Protein AF-0000000071234386 (afdb_homodimer)

Organism: Dermatophagoides farinae (NCBI:txid6954)

Structure (mmCIF, N/CA/C/O backbone):
data_AF-0000000071234386-model_v1
#
loop_
_entity.id
_entity.type
_entity.pdbx_description
1 polymer 'Ribonuclease t2-like protein'
#
loop_
_atom_site.group_PDB
_atom_site.id
_atom_site.type_symbol
_atom_site.label_atom_id
_atom_site.label_alt_id
_atom_site.label_comp_id
_atom_site.label_asym_id
_atom_site.label_entity_id
_atom_site.label_seq_id
_atom_site.pdbx_PDB_ins_code
_atom_site.Cartn_x
_atom_site.Cartn_y
_atom_site.Cartn_z
_atom_site.occupancy
_atom_site.B_iso_or_equiv
_atom_site.auth_seq_id
_atom_site.auth_comp_id
_atom_site.auth_asym_id
_atom_site.auth_atom_id
_atom_site.pdbx_PDB_model_num
ATOM 1 N N . MET A 1 1 ? -71.75 29 -24.766 1 32.78 1 MET A N 1
ATOM 2 C CA . MET A 1 1 ? -71 30.219 -24.578 1 32.78 1 MET A CA 1
ATOM 3 C C . MET A 1 1 ? -69.875 30.312 -25.594 1 32.78 1 MET A C 1
ATOM 5 O O . MET A 1 1 ? -69.188 29.312 -25.875 1 32.78 1 MET A O 1
ATOM 9 N N . PRO A 1 2 ? -69.938 31.359 -26.609 1 41.09 2 PRO A N 1
ATOM 10 C CA . PRO A 1 2 ? -69.062 31.422 -27.766 1 41.09 2 PRO A CA 1
ATOM 11 C C . PRO A 1 2 ? -67.562 31.516 -27.344 1 41.09 2 PRO A C 1
ATOM 13 O O . PRO A 1 2 ? -67.25 32.094 -26.312 1 41.09 2 PRO A O 1
ATOM 16 N N . SER A 1 3 ? -66.688 30.531 -27.484 1 42.25 3 SER A N 1
ATOM 17 C CA . SER A 1 3 ? -65.25 30.281 -27.203 1 42.25 3 SER A CA 1
ATOM 18 C C . SER A 1 3 ? -64.375 31.328 -27.859 1 42.25 3 SER A C 1
ATOM 20 O O . SER A 1 3 ? -64.188 31.328 -29.078 1 42.25 3 SER A O 1
ATOM 22 N N . TYR A 1 4 ? -64.375 32.656 -27.375 1 41.84 4 TYR A N 1
ATOM 23 C CA . TYR A 1 4 ? -63.469 33.719 -27.891 1 41.84 4 TYR A CA 1
ATOM 24 C C . TYR A 1 4 ? -62 33.312 -27.797 1 41.84 4 TYR A C 1
ATOM 26 O O . TYR A 1 4 ? -61.562 32.844 -26.75 1 41.84 4 TYR A O 1
ATOM 34 N N . SER A 1 5 ? -61.406 32.875 -28.891 1 43.53 5 SER A N 1
ATOM 35 C CA . SER A 1 5 ? -60 32.5 -28.984 1 43.53 5 SER A CA 1
ATOM 36 C C . SER A 1 5 ? -59.094 33.656 -28.609 1 43.53 5 SER A C 1
ATOM 38 O O . SER A 1 5 ? -59.469 34.812 -28.688 1 43.53 5 SER A O 1
ATOM 40 N N . LEU A 1 6 ? -58.031 33.406 -27.812 1 48.41 6 LEU A N 1
ATOM 41 C CA . LEU A 1 6 ? -57.031 34.312 -27.25 1 48.41 6 LEU A CA 1
ATOM 42 C C . LEU A 1 6 ? -56.531 35.281 -28.297 1 48.41 6 LEU A C 1
ATOM 44 O O . LEU A 1 6 ? -56.125 36.406 -27.969 1 48.41 6 LEU A O 1
ATOM 48 N N . ASN A 1 7 ? -56.469 34.875 -29.594 1 47.22 7 ASN A N 1
ATOM 49 C CA . ASN A 1 7 ? -56.094 35.75 -30.703 1 47.22 7 ASN A CA 1
ATOM 50 C C . ASN A 1 7 ? -57.031 36.969 -30.828 1 47.22 7 ASN A C 1
ATOM 52 O O . ASN A 1 7 ? -56.625 38 -31.312 1 47.22 7 ASN A O 1
ATOM 56 N N . ASP A 1 8 ? -58.25 36.656 -30.562 1 48.84 8 ASP A N 1
ATOM 57 C CA . ASP A 1 8 ? -59.25 37.688 -30.719 1 48.84 8 ASP A CA 1
ATOM 58 C C . ASP A 1 8 ? -59.094 38.812 -29.688 1 48.84 8 ASP A C 1
ATOM 60 O O . ASP A 1 8 ? -59.688 39.875 -29.828 1 48.84 8 ASP A O 1
ATOM 64 N N . ILE A 1 9 ? -58.781 38.344 -28.469 1 46.97 9 ILE A N 1
ATOM 65 C CA . ILE A 1 9 ? -58.688 39.281 -27.359 1 46.97 9 ILE A CA 1
ATOM 66 C C . ILE A 1 9 ? -57.562 40.281 -27.609 1 46.97 9 ILE A C 1
ATOM 68 O O . ILE A 1 9 ? -57.688 41.469 -27.375 1 46.97 9 ILE A O 1
ATOM 72 N N . CYS A 1 10 ? -56.312 39.781 -27.781 1 46.38 10 CYS A N 1
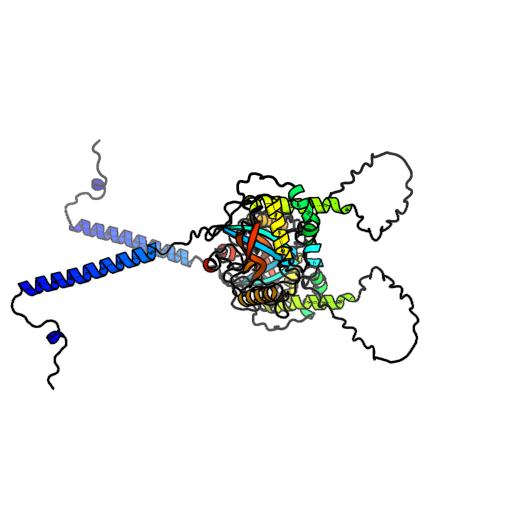ATOM 73 C CA . CYS A 1 10 ? -55.125 40.625 -27.672 1 46.38 10 CYS A CA 1
ATOM 74 C C . CYS A 1 10 ? -54.938 41.469 -28.938 1 46.38 10 CYS A C 1
ATOM 76 O O . CYS A 1 10 ? -54.219 42.438 -28.938 1 46.38 10 CYS A O 1
ATOM 78 N N . CYS A 1 11 ? -55.125 40.75 -30.188 1 42.97 11 CYS A N 1
ATOM 79 C CA . CYS A 1 11 ? -54.906 41.5 -31.422 1 42.97 11 CYS A CA 1
ATOM 80 C C . CYS A 1 11 ? -56.188 41.812 -32.156 1 42.97 11 CYS A C 1
ATOM 82 O O . CYS A 1 11 ? -56.656 41.031 -32.969 1 42.97 11 CYS A O 1
ATOM 84 N N . PRO A 1 12 ? -57.094 42.688 -31.594 1 46.34 12 PRO A N 1
ATOM 85 C CA . PRO A 1 12 ? -58.281 42.969 -32.406 1 46.34 12 PRO A CA 1
ATOM 86 C C . PRO A 1 12 ? -57.938 43.469 -33.812 1 46.34 12 PRO A C 1
ATOM 88 O O . PRO A 1 12 ? -56.844 43.969 -34.031 1 46.34 12 PRO A O 1
ATOM 91 N N . PRO A 1 13 ? -58.562 42.906 -34.938 1 44.12 13 PRO A N 1
ATOM 92 C CA . PRO A 1 13 ? -58.312 43.281 -36.312 1 44.12 13 PRO A CA 1
ATOM 93 C C . PRO A 1 13 ? -58.312 44.812 -36.5 1 44.12 13 PRO A C 1
ATOM 95 O O . PRO A 1 13 ? -59.375 45.438 -36.5 1 44.12 13 PRO A O 1
ATOM 98 N N . SER A 1 14 ? -57.719 45.594 -35.594 1 41.66 14 SER A N 1
ATOM 99 C CA . SER A 1 14 ? -57.875 47 -35.969 1 41.66 14 SER A CA 1
ATOM 100 C C . SER A 1 14 ? -57.312 47.25 -37.375 1 41.66 14 SER A C 1
ATOM 102 O O . SER A 1 14 ? -56.406 46.531 -37.812 1 41.66 14 SER A O 1
ATOM 104 N N . TYR A 1 15 ? -58.125 48 -38.25 1 44.59 15 TYR A N 1
ATOM 105 C CA . TYR A 1 15 ? -57.969 48.406 -39.625 1 44.59 15 TYR A CA 1
ATOM 106 C C . TYR A 1 15 ? -56.531 48.906 -39.906 1 44.59 15 TYR A C 1
ATOM 108 O O . TYR A 1 15 ? -56 48.719 -41 1 44.59 15 TYR A O 1
ATOM 116 N N . ASN A 1 16 ? -56.125 50.031 -39.25 1 43.69 16 ASN A N 1
ATOM 117 C CA . ASN A 1 16 ? -55.062 50.781 -39.875 1 43.69 16 ASN A CA 1
ATOM 118 C C . ASN A 1 16 ? -53.688 50.188 -39.562 1 43.69 16 ASN A C 1
ATOM 120 O O . ASN A 1 16 ? -53.406 49.844 -38.406 1 43.69 16 ASN A O 1
ATOM 124 N N . GLY A 1 17 ? -53.094 49.469 -40.531 1 46.84 17 GLY A N 1
ATOM 125 C CA . GLY A 1 17 ? -51.812 48.781 -40.656 1 46.84 17 GLY A CA 1
ATOM 126 C C . GLY A 1 17 ? -50.688 49.469 -39.938 1 46.84 17 GLY A C 1
ATOM 127 O O . GLY A 1 17 ? -49.75 48.844 -39.469 1 46.84 17 GLY A O 1
ATOM 128 N N . GLU A 1 18 ? -50.688 50.812 -40.031 1 53.31 18 GLU A N 1
ATOM 129 C CA . GLU A 1 18 ? -49.531 51.594 -39.531 1 53.31 18 GLU A CA 1
ATOM 130 C C . GLU A 1 18 ? -49.438 51.5 -38.031 1 53.31 18 GLU A C 1
ATOM 132 O O . GLU A 1 18 ? -48.344 51.469 -37.469 1 53.31 18 GLU A O 1
ATOM 137 N N . SER A 1 19 ? -50.688 51.406 -37.375 1 55.44 19 SER A N 1
ATOM 138 C CA . SER A 1 19 ? -50.719 51.5 -35.938 1 55.44 19 SER A CA 1
ATOM 139 C C . SER A 1 19 ? -50.219 50.188 -35.312 1 55.44 19 SER A C 1
ATOM 141 O O . SER A 1 19 ? -49.719 50.188 -34.188 1 55.44 19 SER A O 1
ATOM 143 N N . ARG A 1 20 ? -50.281 49.094 -36.125 1 54.72 20 ARG A N 1
ATOM 144 C CA . ARG A 1 20 ? -49.875 47.812 -35.594 1 54.72 20 ARG A CA 1
ATOM 145 C C . ARG A 1 20 ? -48.344 47.719 -35.5 1 54.72 20 ARG A C 1
ATOM 147 O O . ARG A 1 20 ? -47.812 47.219 -34.531 1 54.72 20 ARG A O 1
ATOM 154 N N . ARG A 1 21 ? -47.844 48.281 -36.562 1 59.38 21 ARG A N 1
ATOM 155 C CA . ARG A 1 21 ? -46.375 48.219 -36.594 1 59.38 21 ARG A CA 1
ATOM 156 C C . ARG A 1 21 ? -45.75 49.062 -35.5 1 59.38 21 ARG A C 1
ATOM 158 O O . ARG A 1 21 ? -44.781 48.688 -34.875 1 59.38 21 ARG A O 1
ATOM 165 N N . ALA A 1 22 ? -46.531 50.25 -35.312 1 63.12 22 ALA A N 1
ATOM 166 C CA . ALA A 1 22 ? -46.031 51.156 -34.312 1 63.12 22 ALA A CA 1
ATOM 167 C C . ALA A 1 22 ? -46.219 50.562 -32.906 1 63.12 22 ALA A C 1
ATOM 169 O O . ALA A 1 22 ? -45.312 50.688 -32.062 1 63.12 22 ALA A O 1
ATOM 170 N N . ARG A 1 23 ? -47.312 49.812 -32.75 1 64.19 23 ARG A N 1
ATOM 171 C CA . ARG A 1 23 ? -47.562 49.188 -31.469 1 64.19 23 ARG A CA 1
ATOM 172 C C . ARG A 1 23 ? -46.625 48.031 -31.219 1 64.19 23 ARG A C 1
ATOM 174 O O . ARG A 1 23 ? -46.125 47.844 -30.094 1 64.19 23 ARG A O 1
ATOM 181 N N . TRP A 1 24 ? -46.438 47.312 -32.312 1 69.31 24 TRP A N 1
ATOM 182 C CA . TRP A 1 24 ? -45.5 46.188 -32.219 1 69.31 24 TRP A CA 1
ATOM 183 C C . TRP A 1 24 ? -44.062 46.688 -31.969 1 69.31 24 TRP A C 1
ATOM 185 O O . TRP A 1 24 ? -43.312 46.094 -31.219 1 69.31 24 TRP A O 1
ATOM 195 N N . PHE A 1 25 ? -43.844 47.875 -32.562 1 70.88 25 PHE A N 1
ATOM 196 C CA . PHE A 1 25 ? -42.562 48.5 -32.375 1 70.88 25 PHE A CA 1
ATOM 197 C C . PHE A 1 25 ? -42.406 49 -30.953 1 70.88 25 PHE A C 1
ATOM 199 O O . PHE A 1 25 ? -41.344 48.812 -30.328 1 70.88 25 PHE A O 1
ATOM 206 N N . PHE A 1 26 ? -43.469 49.594 -30.406 1 73.5 26 PHE A N 1
ATOM 207 C CA . PHE A 1 26 ? -43.406 50.125 -29.047 1 73.5 26 PHE A CA 1
ATOM 208 C C . PHE A 1 26 ? -43.438 49 -28.031 1 73.5 26 PHE A C 1
ATOM 210 O O . PHE A 1 26 ? -42.75 49.031 -27.016 1 73.5 26 PHE A O 1
ATOM 217 N N . LEU A 1 27 ? -44.188 47.875 -28.359 1 71.81 27 LEU A N 1
ATOM 218 C CA . LEU A 1 27 ? -44.156 46.688 -27.5 1 71.81 27 LEU A CA 1
ATOM 219 C C . LEU A 1 27 ? -42.812 46 -27.531 1 71.81 27 LEU A C 1
ATOM 221 O O . LEU A 1 27 ? -42.312 45.562 -26.5 1 71.81 27 LEU A O 1
ATOM 225 N N . GLY A 1 28 ? -42.219 46 -28.719 1 73.06 28 GLY A N 1
ATOM 226 C CA . GLY A 1 28 ? -40.844 45.5 -28.844 1 73.06 28 GLY A CA 1
ATOM 227 C C . GLY A 1 28 ? -39.812 46.312 -28.109 1 73.06 28 GLY 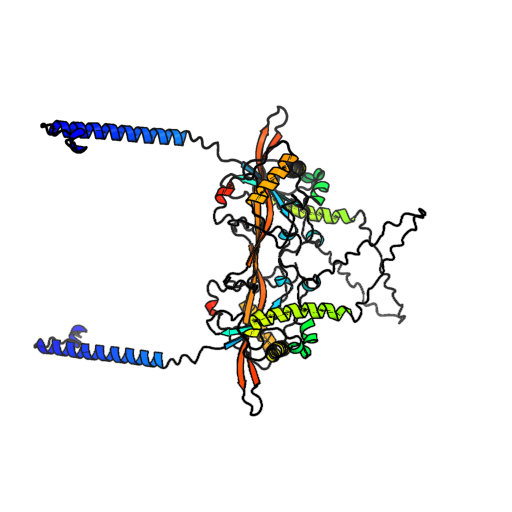A C 1
ATOM 228 O O . GLY A 1 28 ? -38.938 45.781 -27.453 1 73.06 28 GLY A O 1
ATOM 229 N N . LEU A 1 29 ? -40 47.625 -28.125 1 77.38 29 LEU A N 1
ATOM 230 C CA . LEU A 1 29 ? -39.094 48.562 -27.438 1 77.38 29 LEU A CA 1
ATOM 231 C C . LEU A 1 29 ? -39.25 48.438 -25.922 1 77.38 29 LEU A C 1
ATOM 233 O O . LEU A 1 29 ? -38.25 48.438 -25.188 1 77.38 29 LEU A O 1
ATOM 237 N N . PHE A 1 30 ? -40.469 48.281 -25.469 1 74 30 PHE A N 1
ATOM 238 C CA . PHE A 1 30 ? -40.75 48.094 -24.047 1 74 30 PHE A CA 1
ATOM 239 C C . PHE A 1 30 ? -40.188 46.75 -23.562 1 74 30 PHE A C 1
ATOM 241 O O . PHE A 1 30 ? -39.594 46.656 -22.484 1 74 30 PHE A O 1
ATOM 248 N N . VAL A 1 31 ? -40.312 45.719 -24.375 1 75.69 31 VAL A N 1
ATOM 249 C CA . VAL A 1 31 ? -39.781 44.406 -24.047 1 75.69 31 VAL A CA 1
ATOM 250 C C . VAL A 1 31 ? -38.25 44.469 -24.094 1 75.69 31 VAL A C 1
ATOM 252 O O . VAL A 1 31 ? -37.594 43.906 -23.219 1 75.69 31 VAL A O 1
ATOM 255 N N . PHE A 1 32 ? -37.719 45.25 -24.984 1 77.06 32 PHE A N 1
ATOM 256 C CA . PHE A 1 32 ? -36.25 45.406 -25.109 1 77.06 32 PHE A CA 1
ATOM 257 C C . PHE A 1 32 ? -35.719 46.219 -23.953 1 77.06 32 PHE A C 1
ATOM 259 O O . PHE A 1 32 ? -34.688 45.844 -23.375 1 77.06 32 PHE A O 1
ATOM 266 N N . ILE A 1 33 ? -36.312 47.25 -23.516 1 75.94 33 ILE A N 1
ATOM 267 C CA . ILE A 1 33 ? -35.906 48.094 -22.391 1 75.94 33 ILE A CA 1
ATOM 268 C C . ILE A 1 33 ? -36.062 47.281 -21.094 1 75.94 33 ILE A C 1
ATOM 270 O O . ILE A 1 33 ? -35.188 47.344 -20.219 1 75.94 33 ILE A O 1
ATOM 274 N N . GLY A 1 34 ? -37.094 46.5 -21 1 74.38 34 GLY A N 1
ATOM 275 C CA . GLY A 1 34 ? -37.25 45.594 -19.875 1 74.38 34 GLY A CA 1
ATOM 276 C C . GLY A 1 34 ? -36.156 44.562 -19.781 1 74.38 34 GLY A C 1
ATOM 277 O O . GLY A 1 34 ? -35.594 44.312 -18.688 1 74.38 34 GLY A O 1
ATOM 278 N N . PHE A 1 35 ? -35.719 44 -20.891 1 77.81 35 PHE A N 1
ATOM 279 C CA . PHE A 1 35 ? -34.625 43.062 -20.922 1 77.81 35 PHE A CA 1
ATOM 280 C C . PHE A 1 35 ? -33.312 43.75 -20.609 1 77.81 35 PHE A C 1
ATOM 282 O O . PHE A 1 35 ? -32.469 43.188 -19.906 1 77.81 35 PHE A O 1
ATOM 289 N N . MET A 1 36 ? -33.094 44.938 -21.031 1 75.75 36 MET A N 1
ATOM 290 C CA . MET A 1 36 ? -31.875 45.688 -20.75 1 75.75 36 MET A CA 1
ATOM 291 C C . MET A 1 36 ? -31.797 46.062 -19.266 1 75.75 36 MET A C 1
ATOM 293 O O . MET A 1 36 ? -30.734 45.969 -18.656 1 75.75 36 MET A O 1
ATOM 297 N N . ILE A 1 37 ? -32.844 46.406 -18.703 1 74.31 37 ILE A N 1
ATOM 298 C CA . ILE A 1 37 ? -32.906 46.688 -17.266 1 74.31 37 ILE A CA 1
ATOM 299 C C . ILE A 1 37 ? -32.625 45.438 -16.469 1 74.31 37 ILE A C 1
ATOM 301 O O . ILE A 1 37 ? -31.875 45.438 -15.5 1 74.31 37 ILE A O 1
ATOM 305 N N . ILE A 1 38 ? -33.156 44.312 -16.875 1 74.25 38 ILE A N 1
ATOM 306 C CA . ILE A 1 38 ? -32.906 43.062 -16.219 1 74.25 38 ILE A CA 1
ATOM 307 C C . ILE A 1 38 ? -31.422 42.688 -16.375 1 74.25 38 ILE A C 1
ATOM 309 O O . ILE A 1 38 ? -30.781 42.25 -15.414 1 74.25 38 ILE A O 1
ATOM 313 N N . PHE A 1 39 ? -30.812 42.906 -17.438 1 74.25 39 PHE A N 1
ATOM 314 C CA . PHE A 1 39 ? -29.391 42.656 -17.656 1 74.25 39 PHE A CA 1
ATOM 315 C C . PHE A 1 39 ? -28.531 43.594 -16.828 1 74.25 39 PHE A C 1
ATOM 317 O O . PHE A 1 39 ? -27.516 43.188 -16.266 1 74.25 39 PHE A O 1
ATOM 324 N N . ILE A 1 40 ? -28.875 44.812 -16.734 1 72.25 40 ILE A N 1
ATOM 325 C CA . ILE A 1 40 ? -28.172 45.781 -15.906 1 72.25 40 ILE A CA 1
ATOM 326 C C . ILE A 1 40 ? -28.344 45.406 -14.43 1 72.25 40 ILE A C 1
ATOM 328 O O . ILE A 1 40 ? -27.391 45.469 -13.656 1 72.25 40 ILE A O 1
ATOM 332 N N . LEU A 1 41 ? -29.484 45.031 -14.016 1 67.94 41 LEU A N 1
ATOM 333 C CA . LEU A 1 41 ? -29.703 44.625 -12.633 1 67.94 41 LEU A CA 1
ATOM 334 C C . LEU A 1 41 ? -28.969 43.344 -12.32 1 67.94 41 LEU A C 1
ATOM 336 O O . LEU A 1 41 ? -28.406 43.188 -11.227 1 67.94 41 LEU A O 1
ATOM 340 N N . ILE A 1 42 ? -28.906 42.406 -13.234 1 67.75 42 ILE A N 1
ATOM 341 C CA . ILE A 1 42 ? -28.078 41.219 -13.055 1 67.75 42 ILE A CA 1
ATOM 342 C C . ILE A 1 42 ? -26.609 41.594 -12.992 1 67.75 42 ILE A C 1
ATOM 344 O O . ILE A 1 42 ? -25.844 41.062 -12.172 1 67.75 42 ILE A O 1
ATOM 348 N N . GLY A 1 43 ? -26.203 42.469 -13.852 1 59.12 43 GLY A N 1
ATOM 349 C CA . GLY A 1 43 ? -24.844 42.969 -13.805 1 59.12 43 GLY A CA 1
ATOM 350 C C . GLY A 1 43 ? -24.547 43.719 -12.508 1 59.12 43 GLY A C 1
ATOM 351 O O . GLY A 1 43 ? -23.469 43.531 -11.93 1 59.12 43 GLY A O 1
ATOM 352 N N . LEU A 1 44 ? -25.391 44.531 -12.117 1 58.81 44 LEU A N 1
ATOM 353 C CA . LEU A 1 44 ? -25.219 45.219 -10.844 1 58.81 44 LEU A CA 1
ATOM 354 C C . LEU A 1 44 ? -25.281 44.25 -9.68 1 58.81 44 LEU A C 1
ATOM 356 O O . LEU A 1 44 ? -24.531 44.375 -8.711 1 58.81 44 LEU A O 1
ATOM 360 N N . ALA A 1 45 ? -26.219 43.344 -9.742 1 54.25 45 ALA A N 1
ATOM 361 C CA . ALA A 1 45 ? -26.234 42.281 -8.727 1 54.25 45 ALA A CA 1
ATOM 362 C C . ALA A 1 45 ? -24.984 41.438 -8.812 1 54.25 45 ALA A C 1
ATOM 364 O O . ALA A 1 45 ? -24.453 41 -7.785 1 54.25 45 ALA A O 1
ATOM 365 N N . ALA A 1 46 ? -24.531 41.094 -10.031 1 51.75 46 ALA A N 1
ATOM 366 C CA . ALA A 1 46 ? -23.25 40.375 -10.18 1 51.75 46 ALA A CA 1
ATOM 367 C C . ALA A 1 46 ? -22.094 41.25 -9.719 1 51.75 46 ALA A C 1
ATOM 369 O O . ALA A 1 46 ? -21.109 40.75 -9.188 1 51.75 46 ALA A O 1
ATOM 370 N N . GLY A 1 47 ? -22.078 42.531 -10.062 1 46.09 47 GLY A N 1
ATOM 371 C CA . GLY A 1 47 ? -21.078 43.438 -9.531 1 46.09 47 GLY A CA 1
ATOM 372 C C . GLY A 1 47 ? -21.109 43.562 -8.016 1 46.09 47 GLY A C 1
ATOM 373 O O . GLY A 1 47 ? -20.094 43.812 -7.387 1 46.09 47 GLY A O 1
ATOM 374 N N . LEU A 1 48 ? -22.312 43.75 -7.492 1 43.91 48 LEU A N 1
ATOM 375 C CA . LEU A 1 48 ? -22.406 43.719 -6.035 1 43.91 48 LEU A CA 1
ATOM 376 C C . LEU A 1 48 ? -22.062 42.344 -5.492 1 43.91 48 LEU A C 1
ATOM 378 O O . LEU A 1 48 ? -22.094 42.125 -4.277 1 43.91 48 LEU A O 1
ATOM 382 N N . TRP A 1 49 ? -22.172 41.344 -6.332 1 39.09 49 TRP A N 1
ATOM 383 C CA . TRP A 1 49 ? -21.469 40.188 -5.773 1 39.09 49 TRP A CA 1
ATOM 384 C C . TRP A 1 49 ? -20.031 40.562 -5.402 1 39.09 49 TRP A C 1
ATOM 386 O O . TRP A 1 49 ? -19.172 40.688 -6.273 1 39.09 49 TRP A O 1
ATOM 396 N N . LYS A 1 50 ? -19.875 41.562 -4.535 1 36.94 50 LYS A N 1
ATOM 397 C CA . LYS A 1 50 ? -18.594 41.656 -3.83 1 36.94 50 LYS A CA 1
ATOM 398 C C . LYS A 1 50 ? -17.953 40.281 -3.693 1 36.94 50 LYS A C 1
ATOM 400 O O . LYS A 1 50 ? -18.516 39.375 -3.053 1 36.94 50 LYS A O 1
ATOM 405 N N . HIS A 1 51 ? -17.297 39.812 -4.824 1 36.66 51 HIS A N 1
ATOM 406 C CA . HIS A 1 51 ? -16.344 38.812 -4.383 1 36.66 51 HIS A CA 1
ATOM 407 C C . HIS A 1 51 ? -15.672 39.219 -3.072 1 36.66 51 HIS A C 1
ATOM 409 O O . HIS A 1 51 ? -15.211 40.344 -2.934 1 36.66 51 HIS A O 1
ATOM 415 N N . ALA A 1 52 ? -16.141 39 -1.956 1 37.34 52 ALA A N 1
ATOM 416 C CA . ALA A 1 52 ? -15.312 39.156 -0.765 1 37.34 52 ALA A CA 1
ATOM 417 C C . ALA A 1 52 ? -13.828 39.156 -1.132 1 37.34 52 ALA A C 1
ATOM 419 O O . ALA A 1 52 ? -13.422 38.469 -2.084 1 37.34 52 ALA A O 1
ATOM 420 N N . PRO A 1 53 ? -13.047 40.188 -0.971 1 40.81 53 PRO A N 1
ATOM 421 C CA . PRO A 1 53 ? -11.609 40.156 -1.223 1 40.81 53 PRO A CA 1
ATOM 422 C C . PRO A 1 53 ? -11.039 38.75 -1.159 1 40.81 53 PRO A C 1
ATOM 424 O O . PRO A 1 53 ? -11.086 38.094 -0.104 1 40.81 53 PRO A O 1
ATOM 427 N N . GLU A 1 54 ? -11.281 37.844 -2.102 1 43.75 54 GLU A N 1
ATOM 428 C CA . GLU A 1 54 ? -11.109 36.438 -2.469 1 43.75 54 GLU A CA 1
ATOM 429 C C . GLU A 1 54 ? -9.703 35.938 -2.125 1 43.75 54 GLU A C 1
ATOM 431 O O . GLU A 1 54 ? -9.383 34.781 -2.344 1 43.75 54 GLU A O 1
ATOM 436 N N . GLN A 1 55 ? -8.586 36.781 -2.184 1 52.03 55 GLN A N 1
ATOM 437 C CA . GLN A 1 55 ? -7.375 35.969 -2.033 1 52.03 55 GLN A CA 1
ATOM 438 C C . GLN A 1 55 ? -7.328 35.281 -0.667 1 52.03 55 GLN A C 1
ATOM 440 O O . GLN A 1 55 ? -6.766 35.844 0.284 1 52.03 55 GLN A O 1
ATOM 445 N N . ASP A 1 56 ? -8.297 34.625 -0.166 1 74.81 56 ASP A N 1
ATOM 446 C CA . ASP A 1 56 ? -8.461 34.188 1.217 1 74.81 56 ASP A CA 1
ATOM 447 C C . ASP A 1 56 ? -7.371 33.188 1.605 1 74.81 56 ASP A C 1
ATOM 449 O O . ASP A 1 56 ? -7.352 32.062 1.104 1 74.81 56 ASP A O 1
ATOM 453 N N . HIS A 1 57 ? -6.266 33.781 2.133 1 85.75 57 HIS A N 1
ATOM 454 C CA . HIS A 1 57 ? -5.207 33 2.758 1 85.75 57 HIS A CA 1
ATOM 455 C C . HIS A 1 57 ? -5.727 32.25 3.979 1 85.75 57 HIS A C 1
ATOM 457 O O . HIS A 1 57 ? -6.508 32.781 4.762 1 85.75 57 HIS A O 1
ATOM 463 N N . TYR A 1 58 ? -5.523 31 4.004 1 91.25 58 TYR A N 1
ATOM 464 C CA . TYR A 1 58 ? -5.879 30.203 5.172 1 91.25 58 TYR A CA 1
ATOM 465 C C . TYR A 1 58 ? -4.832 29.125 5.441 1 91.25 58 TYR A C 1
ATOM 467 O O . TYR A 1 58 ? -3.873 28.984 4.68 1 91.25 58 TYR A O 1
ATOM 475 N N . LEU A 1 59 ? -4.91 28.562 6.586 1 93.81 59 LEU A N 1
ATOM 476 C CA . LEU A 1 59 ? -3.963 27.531 7.023 1 93.81 59 LEU A CA 1
ATOM 477 C C . LEU A 1 59 ? -4.641 26.172 7.117 1 93.81 59 LEU A C 1
ATOM 479 O O . LEU A 1 59 ? -5.812 26.078 7.484 1 93.81 59 LEU A O 1
ATOM 483 N N . ILE A 1 60 ? -3.918 25.172 6.797 1 93 60 ILE A N 1
ATOM 484 C CA . ILE A 1 60 ? -4.387 23.797 6.969 1 93 60 ILE A CA 1
ATOM 485 C C . ILE A 1 60 ? -3.465 23.062 7.938 1 93 60 ILE A C 1
ATOM 487 O O . ILE A 1 60 ? -2.283 22.859 7.648 1 93 60 ILE A O 1
ATOM 491 N N . LEU A 1 61 ? -4.004 22.75 9.031 1 96.19 61 LEU A N 1
ATOM 492 C CA . LEU A 1 61 ? -3.299 21.828 9.93 1 96.19 61 LEU A CA 1
ATOM 493 C C . LEU A 1 61 ? -3.588 20.375 9.562 1 96.19 61 LEU A C 1
ATOM 495 O O . LEU A 1 61 ? -4.746 19.953 9.547 1 96.19 61 LEU A O 1
ATOM 499 N N . SER A 1 62 ? -2.539 19.594 9.328 1 93.62 62 SER A N 1
ATOM 500 C CA . SER A 1 62 ? -2.686 18.203 8.938 1 93.62 62 SER A CA 1
ATOM 501 C C . SER A 1 62 ? -2.229 17.266 10.047 1 93.62 62 SER A C 1
ATOM 503 O O . SER A 1 62 ? -1.177 17.484 10.656 1 93.62 62 SER A O 1
ATOM 505 N N . ARG A 1 63 ? -3.07 16.328 10.266 1 96.25 63 ARG A N 1
ATOM 506 C CA . ARG A 1 63 ? -2.725 15.219 11.148 1 96.25 63 ARG A CA 1
ATOM 507 C C . ARG A 1 63 ? -2.629 13.906 10.375 1 96.25 63 ARG A C 1
ATOM 509 O O . ARG A 1 63 ? -3.42 13.656 9.469 1 96.25 63 ARG A O 1
ATOM 516 N N . GLN A 1 64 ? -1.676 13.055 10.797 1 95.31 64 GLN A N 1
ATOM 517 C CA . GLN A 1 64 ? -1.428 11.836 10.039 1 95.31 64 GLN A CA 1
ATOM 518 C C . GLN A 1 64 ? -1.692 10.594 10.891 1 95.31 64 GLN A C 1
ATOM 520 O O . GLN A 1 64 ? -1.478 10.609 12.102 1 95.31 64 GLN A O 1
ATOM 525 N N . TRP A 1 65 ? -2.184 9.602 10.25 1 96.38 65 TRP A N 1
ATOM 526 C CA . TRP A 1 65 ? -2.383 8.273 10.828 1 96.38 65 TRP A CA 1
ATOM 527 C C . TRP A 1 65 ? -1.218 7.352 10.484 1 96.38 65 TRP A C 1
ATOM 529 O O . TRP A 1 65 ? -1.132 6.84 9.367 1 96.38 65 TRP A O 1
ATOM 539 N N . PRO A 1 66 ? -0.309 7.066 11.461 1 96.06 66 PRO A N 1
ATOM 540 C CA . PRO A 1 66 ? 0.954 6.391 11.148 1 96.06 66 PRO A CA 1
ATOM 541 C C . PRO A 1 66 ? 0.75 5.027 10.5 1 96.06 66 PRO A C 1
ATOM 543 O O . PRO A 1 66 ? 1.522 4.637 9.617 1 96.06 66 PRO A O 1
ATOM 546 N N . ILE A 1 67 ? -0.237 4.309 10.82 1 94.94 67 ILE A N 1
ATOM 547 C CA . ILE A 1 67 ? -0.487 2.98 10.273 1 94.94 67 ILE A CA 1
ATOM 548 C C . ILE A 1 67 ? -0.649 3.068 8.758 1 94.94 67 ILE A C 1
ATOM 550 O O . ILE A 1 67 ? -0.104 2.244 8.016 1 94.94 67 ILE A O 1
ATOM 554 N N . THR A 1 68 ? -1.373 4.039 8.305 1 94.19 68 THR A N 1
ATOM 555 C CA . THR A 1 68 ? -1.592 4.223 6.875 1 94.19 68 THR A CA 1
ATOM 556 C C . THR A 1 68 ? -0.36 4.832 6.211 1 94.19 68 THR A C 1
ATOM 558 O O . THR A 1 68 ? 0.056 4.387 5.141 1 94.19 68 THR A O 1
ATOM 561 N N . VAL A 1 69 ? 0.244 5.816 6.871 1 93.25 69 VAL A N 1
ATOM 562 C CA . VAL A 1 69 ? 1.401 6.512 6.32 1 93.25 69 VAL A CA 1
ATOM 563 C C . VAL A 1 69 ? 2.533 5.516 6.07 1 93.25 69 VAL A C 1
ATOM 565 O O . VAL A 1 69 ? 3.275 5.645 5.09 1 93.25 69 VAL A O 1
ATOM 568 N N . CYS A 1 70 ? 2.641 4.52 6.816 1 91.81 70 CYS A N 1
ATOM 569 C CA . CYS A 1 70 ? 3.777 3.605 6.77 1 91.81 70 CYS A CA 1
ATOM 570 C C . CYS A 1 70 ? 3.543 2.496 5.754 1 91.81 70 CYS A C 1
ATOM 572 O O . CYS A 1 70 ? 4.426 1.669 5.516 1 91.81 70 CYS A O 1
ATOM 574 N N . ILE A 1 71 ? 2.406 2.494 5.164 1 91.31 71 ILE A N 1
ATOM 575 C CA . ILE A 1 71 ? 2.162 1.532 4.094 1 91.31 71 ILE A CA 1
ATOM 576 C C . ILE A 1 71 ? 3.094 1.82 2.918 1 91.31 71 ILE A C 1
ATOM 578 O O . ILE A 1 71 ? 3.084 2.922 2.365 1 91.31 71 ILE A O 1
ATOM 582 N N . ALA A 1 72 ? 3.916 0.839 2.576 1 88.56 72 ALA A N 1
ATOM 583 C CA . ALA A 1 72 ? 4.875 0.904 1.479 1 88.56 72 ALA A CA 1
ATOM 584 C C . ALA A 1 72 ? 5.914 1.997 1.721 1 88.56 72 ALA A C 1
ATOM 586 O O . ALA A 1 72 ? 6.367 2.65 0.778 1 88.56 72 ALA A O 1
ATOM 587 N N . ARG A 1 73 ? 6.109 2.303 2.943 1 87.19 73 ARG A N 1
ATOM 588 C CA . ARG A 1 73 ? 7.141 3.23 3.4 1 87.19 73 ARG A CA 1
ATOM 589 C C . ARG A 1 73 ? 7.949 2.629 4.547 1 87.19 73 ARG A C 1
ATOM 591 O O . ARG A 1 73 ? 7.391 1.97 5.426 1 87.19 73 ARG A O 1
ATOM 598 N N . GLN A 1 74 ? 9.25 2.881 4.473 1 85 74 GLN A N 1
ATOM 599 C CA . GLN A 1 74 ? 10.055 2.432 5.602 1 85 74 GLN A CA 1
ATOM 600 C C . GLN A 1 74 ? 9.859 3.334 6.816 1 85 74 GLN A C 1
ATOM 602 O O . GLN A 1 74 ? 10.164 4.527 6.766 1 85 74 GLN A O 1
ATOM 607 N N . CYS A 1 75 ? 9.266 2.809 7.812 1 90.25 75 CYS A N 1
ATOM 608 C CA . CYS A 1 75 ? 9.039 3.514 9.07 1 90.25 75 CYS A CA 1
ATOM 609 C C . CYS A 1 75 ? 9.734 2.799 10.227 1 90.25 75 CYS A C 1
ATOM 611 O O . CYS A 1 75 ? 10.055 1.615 10.125 1 90.25 75 CYS A O 1
ATOM 613 N N . ASP A 1 76 ? 10.039 3.654 11.219 1 90.62 76 ASP A N 1
ATOM 614 C CA . ASP A 1 76 ? 10.422 3.016 12.469 1 90.62 76 ASP A CA 1
ATOM 615 C C . ASP A 1 76 ? 9.328 2.064 12.961 1 90.62 76 ASP A C 1
ATOM 617 O O . ASP A 1 76 ? 8.141 2.387 12.891 1 90.62 76 ASP A O 1
ATOM 621 N N . GLU A 1 77 ? 9.703 0.903 13.477 1 85.12 77 GLU A N 1
ATOM 622 C CA . GLU A 1 77 ? 8.781 -0.159 13.875 1 85.12 77 GLU A CA 1
ATOM 623 C C . GLU A 1 77 ? 7.75 0.35 14.875 1 85.12 77 GLU A C 1
ATOM 625 O O . GLU A 1 77 ? 6.59 -0.07 14.844 1 85.12 77 GLU A O 1
ATOM 630 N N . LYS A 1 78 ? 8.109 1.251 15.68 1 88.44 78 LYS A N 1
ATOM 631 C CA . LYS A 1 78 ? 7.23 1.709 16.75 1 88.44 78 LYS A CA 1
ATOM 632 C C . LYS A 1 78 ? 6.031 2.467 16.188 1 88.44 78 LYS A C 1
ATOM 634 O O . LYS A 1 78 ? 5 2.586 16.859 1 88.44 78 LYS A O 1
ATOM 639 N N . TYR A 1 79 ? 6.152 2.947 14.984 1 91.81 79 TYR A N 1
ATOM 640 C CA . TYR A 1 79 ? 5.066 3.756 14.438 1 91.81 79 TYR A CA 1
ATOM 641 C C . TYR A 1 79 ? 4.164 2.924 13.539 1 91.81 79 TYR A C 1
ATOM 643 O O . TYR A 1 79 ? 3.059 3.346 13.195 1 91.81 79 TYR A O 1
ATOM 651 N N . ARG A 1 80 ? 4.508 1.758 13.203 1 87.81 80 ARG A N 1
ATOM 652 C CA . ARG A 1 80 ? 3.758 0.925 12.266 1 87.81 80 ARG A CA 1
ATOM 653 C C . ARG A 1 80 ? 2.422 0.497 12.867 1 87.81 80 ARG A C 1
ATOM 655 O O . ARG A 1 80 ? 1.444 0.301 12.141 1 87.81 80 ARG A O 1
ATOM 662 N N . ASP A 1 81 ? 2.416 0.363 14.156 1 87.62 81 ASP A N 1
ATOM 663 C CA . ASP A 1 81 ? 1.176 -0.061 14.797 1 87.62 81 ASP A CA 1
ATOM 664 C C . ASP A 1 81 ? 0.686 0.99 15.797 1 87.62 81 ASP A C 1
ATOM 666 O O . ASP A 1 81 ? -0.141 0.696 16.656 1 87.62 81 ASP A O 1
ATOM 670 N N . GLN A 1 82 ? 1.267 2.176 15.68 1 92.56 82 GLN A N 1
ATOM 671 C CA . GLN A 1 82 ? 0.866 3.232 16.609 1 92.56 82 GLN A CA 1
ATOM 672 C C . GLN A 1 82 ? -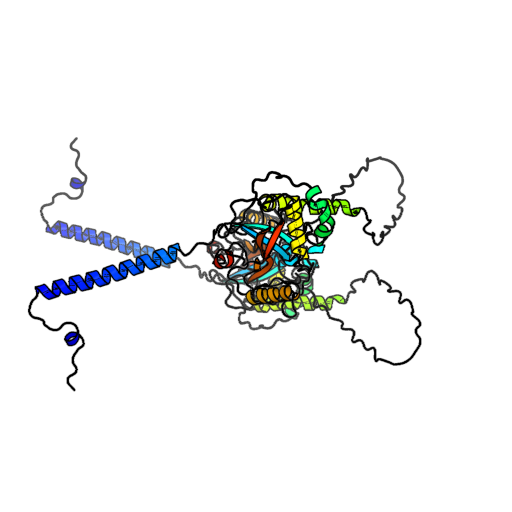0.511 3.785 16.25 1 92.56 82 GLN A C 1
ATOM 674 O O . GLN A 1 82 ? -0.724 4.258 15.125 1 92.56 82 GLN A O 1
ATOM 679 N N . GLN A 1 83 ? -1.406 3.686 17.219 1 95.69 83 GLN A N 1
ATOM 680 C CA . GLN A 1 83 ? -2.77 4.152 16.984 1 95.69 83 GLN A CA 1
ATOM 681 C C . GLN A 1 83 ? -3.002 5.512 17.641 1 95.69 83 GLN A C 1
ATOM 683 O O . GLN A 1 83 ? -3.824 5.641 18.547 1 95.69 83 GLN A O 1
ATOM 688 N N . GLU A 1 84 ? -2.293 6.426 17.234 1 97 84 GLU A N 1
ATOM 689 C CA . GLU A 1 84 ? -2.418 7.816 17.656 1 97 84 GLU A CA 1
ATOM 690 C C . GLU A 1 84 ? -2.266 8.773 16.484 1 97 84 GLU A C 1
ATOM 692 O O . GLU A 1 84 ? -1.375 8.594 15.641 1 97 84 GLU A O 1
ATOM 697 N N . TRP A 1 85 ? -3.189 9.703 16.438 1 97.81 85 TRP A N 1
ATOM 698 C CA . TRP A 1 85 ? -3.033 10.742 15.43 1 97.81 85 TRP A CA 1
ATOM 699 C C . TRP A 1 85 ? -1.854 11.648 15.758 1 97.81 85 TRP A C 1
ATOM 701 O O . TRP A 1 85 ? -1.695 12.078 16.906 1 97.81 85 TRP A O 1
ATOM 711 N N . LEU A 1 86 ? -1.007 11.906 14.805 1 97.81 86 LEU A N 1
ATOM 712 C CA . LEU A 1 86 ? 0.182 12.742 14.945 1 97.81 86 LEU A CA 1
ATOM 713 C C . LEU A 1 86 ? 0.104 13.961 14.031 1 97.81 86 LEU A C 1
ATOM 715 O O . LEU A 1 86 ? -0.619 13.953 13.039 1 97.81 86 LEU A O 1
ATOM 719 N N . ILE A 1 87 ? 0.811 14.938 14.383 1 97.62 87 ILE A N 1
ATOM 720 C CA . ILE A 1 87 ? 0.92 16.109 13.516 1 97.62 87 ILE A CA 1
ATOM 721 C C . ILE A 1 87 ? 1.661 15.742 12.234 1 97.62 87 ILE A C 1
ATOM 723 O O . ILE A 1 87 ? 2.635 14.984 12.266 1 97.62 87 ILE A O 1
ATOM 727 N N . ASN A 1 88 ? 1.228 16.219 11.195 1 94.88 88 ASN A N 1
ATOM 728 C CA . ASN A 1 88 ? 1.95 16.062 9.93 1 94.88 88 ASN A CA 1
ATOM 729 C C . ASN A 1 88 ? 2.52 17.406 9.453 1 94.88 88 ASN A C 1
ATOM 731 O O . ASN A 1 88 ? 3.584 17.438 8.836 1 94.88 88 ASN A O 1
ATOM 735 N N . GLY A 1 89 ? 1.724 18.516 9.711 1 94.88 89 GLY A N 1
ATOM 736 C CA . GLY A 1 89 ? 2.258 19.812 9.305 1 94.88 89 GLY A CA 1
ATOM 737 C C . GLY A 1 89 ? 1.194 20.891 9.203 1 94.88 89 GLY A C 1
ATOM 738 O O . GLY A 1 89 ? 0.026 20.641 9.516 1 94.88 89 GLY A O 1
ATOM 739 N N . LEU A 1 90 ? 1.674 22.078 8.836 1 96 90 LEU A N 1
ATOM 740 C CA . LEU A 1 90 ? 0.837 23.25 8.617 1 96 90 LEU A CA 1
ATOM 741 C C . LEU A 1 90 ? 1.132 23.891 7.262 1 96 90 LEU A C 1
ATOM 743 O O . LEU A 1 90 ? 2.266 24.281 6.996 1 96 90 LEU A O 1
ATOM 747 N N . GLN A 1 91 ? 0.147 24 6.492 1 92.75 91 GLN A N 1
ATOM 748 C CA . GLN A 1 91 ? 0.317 24.531 5.148 1 92.75 91 GLN A CA 1
ATOM 749 C C . GLN A 1 91 ? -0.436 25.859 4.984 1 92.75 91 GLN A C 1
ATOM 751 O O . GLN A 1 91 ? -1.547 26 5.496 1 92.75 91 GLN A O 1
ATOM 756 N N . SER A 1 92 ? 0.218 26.719 4.297 1 92.44 92 SER A N 1
ATOM 757 C CA . SER A 1 92 ? -0.451 27.938 3.869 1 92.44 92 SER A CA 1
ATOM 758 C C . SER A 1 92 ? -1.139 27.75 2.521 1 92.44 92 SER A C 1
ATOM 760 O O . SER A 1 92 ? -0.578 27.141 1.611 1 92.44 92 SER A O 1
ATOM 762 N N . ARG A 1 93 ? -2.328 28.25 2.533 1 87.44 93 ARG A N 1
ATOM 763 C CA . ARG A 1 93 ? -3.105 28.094 1.31 1 87.44 93 ARG A CA 1
ATOM 764 C C . ARG A 1 93 ? -3.736 29.406 0.881 1 87.44 93 ARG A C 1
ATOM 766 O O . ARG A 1 93 ? -3.971 30.281 1.711 1 87.44 93 ARG A O 1
ATOM 773 N N . ILE A 1 94 ? -3.879 29.5 -0.47 1 83.31 94 ILE A N 1
ATOM 774 C CA . ILE A 1 94 ? -4.699 30.547 -1.08 1 83.31 94 ILE A CA 1
ATOM 775 C C . ILE A 1 94 ? -5.895 29.906 -1.786 1 83.31 94 ILE A C 1
ATOM 777 O O . ILE A 1 94 ? -5.734 28.969 -2.562 1 83.31 94 ILE A O 1
ATOM 781 N N . ALA A 1 95 ? -7.062 30.406 -1.436 1 76.88 95 ALA A N 1
ATOM 782 C CA . ALA A 1 95 ? -8.281 29.828 -1.996 1 76.88 95 ALA A CA 1
ATOM 783 C C . ALA A 1 95 ? -8.211 29.766 -3.518 1 76.88 95 ALA A C 1
ATOM 785 O O . ALA A 1 95 ? -7.832 30.734 -4.176 1 76.88 95 ALA A O 1
ATOM 786 N N . GLY A 1 96 ? -8.461 28.578 -3.994 1 71.31 96 GLY A N 1
ATOM 787 C CA . GLY A 1 96 ? -8.5 28.375 -5.434 1 71.31 96 GLY A CA 1
ATOM 788 C C . GLY A 1 96 ? -7.137 28.125 -6.039 1 71.31 96 GLY A C 1
ATOM 789 O O . GLY A 1 96 ? -7.02 27.891 -7.246 1 71.31 96 GLY A O 1
ATOM 790 N N . GLU A 1 97 ? -6.137 28.219 -5.262 1 75.62 97 GLU A N 1
ATOM 791 C CA . GLU A 1 97 ? -4.785 28 -5.773 1 75.62 97 GLU A CA 1
ATOM 792 C C . GLU A 1 97 ? -4.199 26.688 -5.262 1 75.62 97 GLU A C 1
ATOM 794 O O . GLU A 1 97 ? -4.719 26.094 -4.312 1 75.62 97 GLU A O 1
ATOM 799 N N . LYS A 1 98 ? -3.252 26.297 -5.98 1 76.06 98 LYS A N 1
ATOM 800 C CA . LYS A 1 98 ? -2.488 25.141 -5.523 1 76.06 98 LYS A CA 1
ATOM 801 C C . LYS A 1 98 ? -1.78 25.438 -4.203 1 76.06 98 LYS A C 1
ATOM 803 O O . LYS A 1 98 ? -1.579 26.609 -3.848 1 76.06 98 LYS A O 1
ATOM 808 N N . PRO A 1 99 ? -1.467 24.375 -3.51 1 77.56 99 PRO A N 1
ATOM 809 C CA . PRO A 1 99 ? -0.731 24.594 -2.26 1 77.56 99 PRO A CA 1
ATOM 810 C C . PRO A 1 99 ? 0.571 25.359 -2.463 1 77.56 99 PRO A C 1
ATOM 812 O O . PRO A 1 99 ? 1.275 25.141 -3.451 1 77.56 99 PRO A O 1
ATOM 815 N N . LEU A 1 100 ? 0.832 26.25 -1.586 1 84.81 100 LEU A N 1
ATOM 816 C CA . LEU A 1 100 ? 2.09 26.984 -1.602 1 84.81 100 LEU A CA 1
ATOM 817 C C . LEU A 1 100 ? 3.227 26.141 -1.043 1 84.81 100 LEU A C 1
ATOM 819 O O . LEU A 1 100 ? 3.102 25.562 0.042 1 84.81 100 LEU A O 1
ATOM 823 N N . LYS A 1 101 ? 4.27 26.047 -1.836 1 88.69 101 LYS A N 1
ATOM 824 C CA . LYS A 1 101 ? 5.426 25.266 -1.398 1 88.69 101 LYS A CA 1
ATOM 825 C C . LYS A 1 101 ? 6.73 25.984 -1.749 1 88.69 101 LYS A C 1
ATOM 827 O O . LYS A 1 101 ? 6.789 26.734 -2.725 1 88.69 101 LYS A O 1
ATOM 832 N N . ASN A 1 102 ? 7.723 25.734 -0.926 1 91.62 102 ASN A N 1
ATOM 833 C CA . ASN A 1 102 ? 9.086 26.188 -1.162 1 91.62 102 ASN A CA 1
ATOM 834 C C . ASN A 1 102 ? 9.141 27.672 -1.502 1 91.62 102 ASN A C 1
ATOM 836 O O . ASN A 1 102 ? 9.742 28.062 -2.504 1 91.62 102 ASN A O 1
ATOM 840 N N . CYS A 1 103 ? 8.539 28.438 -0.729 1 94 103 CYS A N 1
ATOM 841 C CA . CYS A 1 103 ? 8.492 29.875 -0.931 1 94 103 CYS A CA 1
ATOM 842 C C . CYS A 1 103 ? 9.812 30.531 -0.519 1 94 103 CYS A C 1
ATOM 844 O O . CYS A 1 103 ? 10.617 29.922 0.184 1 94 103 CYS A O 1
ATOM 846 N N . GLU A 1 104 ? 10 31.734 -1.084 1 93.19 104 GLU A N 1
ATOM 847 C CA . GLU A 1 104 ? 11.117 32.531 -0.599 1 93.19 104 GLU A CA 1
ATOM 848 C C . GLU A 1 104 ? 10.781 33.188 0.735 1 93.19 104 GLU A C 1
ATOM 850 O O . GLU A 1 104 ? 9.68 33.719 0.922 1 93.19 104 GLU A O 1
ATOM 855 N N . HIS A 1 105 ? 11.75 33.031 1.699 1 92.81 105 HIS A N 1
ATOM 856 C CA . HIS A 1 105 ? 11.57 33.562 3.045 1 92.81 105 HIS A CA 1
ATOM 857 C C . HIS A 1 105 ? 12.867 34.156 3.58 1 92.81 105 HIS A C 1
ATOM 859 O O . HIS A 1 105 ? 13.953 33.75 3.186 1 92.81 105 HIS A O 1
ATOM 865 N N . GLU A 1 106 ? 12.758 35.125 4.434 1 92.38 106 GLU A N 1
ATOM 866 C CA . GLU A 1 106 ? 13.938 35.719 5.047 1 92.38 106 GLU A CA 1
ATOM 867 C C . GLU A 1 106 ? 14.75 34.688 5.824 1 92.38 106 GLU A C 1
ATOM 869 O O . GLU A 1 106 ? 15.984 34.75 5.844 1 92.38 106 GLU A O 1
ATOM 874 N N . GLU A 1 107 ? 14.031 33.812 6.461 1 93.81 107 GLU A N 1
ATOM 875 C CA . GLU A 1 107 ? 14.656 32.688 7.168 1 93.81 107 GLU A CA 1
ATOM 876 C C . GLU A 1 107 ? 14.531 31.406 6.375 1 93.81 107 GLU A C 1
ATOM 878 O O . GLU A 1 107 ? 13.891 30.453 6.828 1 93.81 107 GLU A O 1
ATOM 883 N N . ASN A 1 108 ? 15.234 31.234 5.441 1 89.44 108 ASN A N 1
ATOM 884 C CA . ASN A 1 108 ? 15.086 30.094 4.543 1 89.44 108 ASN A CA 1
ATOM 885 C C . ASN A 1 108 ? 15.578 28.812 5.195 1 89.44 108 ASN A C 1
ATOM 887 O O . ASN A 1 108 ? 14.961 27.75 5.039 1 89.44 108 ASN A O 1
ATOM 891 N N . ASP A 1 109 ? 16.609 29.031 5.988 1 93.62 109 ASP A N 1
ATOM 892 C CA . ASP A 1 109 ? 17.172 27.844 6.617 1 93.62 109 ASP A CA 1
ATOM 893 C C . ASP A 1 109 ? 16.516 27.562 7.965 1 93.62 109 ASP A C 1
ATOM 895 O O . ASP A 1 109 ? 16.188 28.5 8.703 1 93.62 109 ASP A O 1
ATOM 899 N N . PHE A 1 110 ? 16.391 26.328 8.234 1 95.81 110 PHE A N 1
ATOM 900 C CA . PHE A 1 110 ? 15.836 25.891 9.508 1 95.81 110 PHE A CA 1
ATOM 901 C C . PHE A 1 110 ? 16.797 26.219 10.648 1 95.81 110 PHE A C 1
ATOM 903 O O . PHE A 1 110 ? 17.984 25.922 10.57 1 95.81 110 PHE A O 1
ATOM 910 N N . LYS A 1 111 ? 16.25 26.797 11.664 1 95.25 111 LYS A N 1
ATOM 911 C CA . LYS A 1 111 ? 16.984 27.094 12.883 1 95.25 111 LYS A CA 1
ATOM 912 C C . LYS A 1 111 ? 16.438 26.312 14.07 1 95.25 111 LYS A C 1
ATOM 914 O O . LYS A 1 111 ? 15.328 26.562 14.539 1 95.25 111 LYS A O 1
ATOM 919 N N . PRO A 1 112 ? 17.234 25.438 14.578 1 93.94 112 PRO A N 1
ATOM 920 C CA . PRO A 1 112 ? 16.75 24.609 15.695 1 93.94 112 PRO A CA 1
ATOM 921 C C . PRO A 1 112 ? 16.234 25.453 16.859 1 93.94 112 PRO A C 1
ATOM 923 O O . PRO A 1 112 ? 15.359 25 17.609 1 93.94 112 PRO A O 1
ATOM 926 N N . GLU A 1 113 ? 16.734 26.609 16.984 1 93.75 113 GLU A N 1
ATOM 927 C CA . GLU A 1 113 ? 16.312 27.484 18.078 1 93.75 113 GLU A CA 1
ATOM 928 C C . GLU A 1 113 ? 14.844 27.859 17.953 1 93.75 113 GLU A C 1
ATOM 930 O O . GLU A 1 113 ? 14.211 28.234 18.938 1 93.75 113 GLU A O 1
ATOM 935 N N . SER A 1 114 ? 14.344 27.828 16.766 1 94.12 114 SER A N 1
ATOM 936 C CA . SER A 1 114 ? 12.969 28.234 16.5 1 94.12 114 SER A CA 1
ATOM 937 C C . SER A 1 114 ? 11.984 27.234 17.109 1 94.12 114 SER A C 1
ATOM 939 O O . SER A 1 114 ? 10.805 27.562 17.281 1 94.12 114 SER A O 1
ATOM 941 N N . VAL A 1 115 ? 12.469 26.016 17.469 1 95.31 115 VAL A N 1
ATOM 942 C CA . VAL A 1 115 ? 11.586 25 18.031 1 95.31 115 VAL A CA 1
ATOM 943 C C . VAL A 1 115 ? 12.047 24.641 19.453 1 95.31 115 VAL A C 1
ATOM 945 O O . VAL A 1 115 ? 11.625 23.625 20.016 1 95.31 115 VAL A O 1
ATOM 948 N N . LYS A 1 116 ? 12.914 25.375 20 1 92.19 116 LYS A N 1
ATOM 949 C CA . LYS A 1 116 ? 13.508 25.047 21.297 1 92.19 116 LYS A CA 1
ATOM 950 C C . LYS A 1 116 ? 12.438 24.859 22.359 1 92.19 116 LYS A C 1
ATOM 952 O O . LYS A 1 116 ? 12.484 23.906 23.141 1 92.19 116 LYS A O 1
ATOM 957 N N . ASP A 1 117 ? 11.438 25.734 22.422 1 91.56 117 ASP A N 1
ATOM 958 C CA . ASP A 1 117 ? 10.398 25.688 23.453 1 91.56 117 ASP A CA 1
ATOM 959 C C . ASP A 1 117 ? 9.383 24.594 23.156 1 91.56 117 ASP A C 1
ATOM 961 O O . ASP A 1 117 ? 8.711 24.094 24.062 1 91.56 117 ASP A O 1
ATOM 965 N N . GLU A 1 118 ? 9.258 24.172 21.859 1 93.62 118 GLU A N 1
ATOM 966 C CA . GLU A 1 118 ? 8.25 23.203 21.438 1 93.62 118 GLU A CA 1
ATOM 967 C C . GLU A 1 118 ? 8.852 21.812 21.281 1 93.62 118 GLU A C 1
ATOM 969 O O . GLU A 1 118 ? 8.133 20.844 21.016 1 93.62 118 GLU A O 1
ATOM 974 N N . LYS A 1 119 ? 10.086 21.703 21.453 1 93.38 119 LYS A N 1
ATOM 975 C CA . LYS A 1 119 ? 10.828 20.516 21.078 1 93.38 119 LYS A CA 1
ATOM 976 C C . LYS A 1 119 ? 10.266 19.266 21.781 1 93.38 119 LYS A C 1
ATOM 978 O O . LYS A 1 119 ? 10.031 18.25 21.125 1 93.38 119 LYS A O 1
ATOM 983 N N . ASP A 1 120 ? 10.047 19.328 23.078 1 94.31 120 ASP A N 1
ATOM 984 C CA . ASP A 1 120 ? 9.531 18.172 23.812 1 94.31 120 ASP A CA 1
ATOM 985 C C . ASP A 1 120 ? 8.125 17.797 23.344 1 94.31 120 ASP A C 1
ATOM 987 O O . ASP A 1 120 ? 7.805 16.625 23.219 1 94.31 120 ASP A O 1
ATOM 991 N N . TYR A 1 121 ? 7.355 18.812 23.188 1 96.62 121 TYR A N 1
ATOM 992 C CA . TYR A 1 121 ? 6 18.578 22.703 1 96.62 121 TYR A CA 1
ATOM 993 C C . TYR A 1 121 ? 6.023 17.938 21.312 1 96.62 121 TYR A C 1
ATOM 995 O O . TYR A 1 121 ? 5.316 16.953 21.078 1 96.62 121 TYR A O 1
ATOM 1003 N N . PHE A 1 122 ? 6.871 18.422 20.422 1 97.12 122 PHE A N 1
ATOM 1004 C CA . PHE A 1 122 ? 6.945 17.938 19.062 1 97.12 122 PHE A CA 1
ATOM 1005 C C . PHE A 1 122 ? 7.559 16.531 19.016 1 97.12 122 PHE A C 1
ATOM 1007 O O . PHE A 1 122 ? 7.223 15.734 18.141 1 97.12 122 PHE A O 1
ATOM 1014 N N . ALA A 1 123 ? 8.398 16.266 19.922 1 95.06 123 ALA A N 1
ATOM 1015 C CA . ALA A 1 123 ? 9.016 14.93 19.953 1 95.06 123 ALA A CA 1
ATOM 1016 C C . ALA A 1 123 ? 7.957 13.844 20.125 1 95.06 123 ALA A C 1
ATOM 1018 O O . ALA A 1 123 ? 8.117 12.734 19.625 1 95.06 123 ALA A O 1
ATOM 1019 N N . THR A 1 124 ? 6.902 14.188 20.75 1 95.12 124 THR A N 1
ATOM 1020 C CA . THR A 1 124 ? 5.848 13.211 21.016 1 95.12 124 THR A CA 1
ATOM 1021 C C . THR A 1 124 ? 4.727 13.344 19.984 1 95.12 124 THR A C 1
ATOM 1023 O O . THR A 1 124 ? 4.211 12.336 19.5 1 95.12 124 THR A O 1
ATOM 1026 N N . ARG A 1 125 ? 4.414 14.531 19.594 1 97.25 125 ARG A N 1
ATOM 1027 C CA . ARG A 1 125 ? 3.229 14.789 18.781 1 97.25 125 ARG A CA 1
ATOM 1028 C C . ARG A 1 125 ? 3.582 14.859 17.297 1 97.25 125 ARG A C 1
ATOM 1030 O O . ARG A 1 125 ? 2.707 14.742 16.438 1 97.25 125 ARG A O 1
ATOM 1037 N N . TRP A 1 126 ? 4.832 15.039 17 1 97.19 126 TRP A N 1
ATOM 1038 C CA . TRP A 1 126 ? 5.277 15.242 15.633 1 97.19 126 TRP A CA 1
ATOM 1039 C C . TRP A 1 126 ? 6.633 14.594 15.398 1 97.19 126 TRP A C 1
ATOM 1041 O O . TRP A 1 126 ? 7.57 15.242 14.93 1 97.19 126 TRP A O 1
ATOM 1051 N N . PRO A 1 127 ? 6.746 13.359 15.68 1 96.19 127 PRO A N 1
ATOM 1052 C CA . PRO A 1 127 ? 8.016 12.656 15.5 1 96.19 127 PRO A CA 1
ATOM 1053 C C . PRO A 1 127 ? 8.32 12.352 14.039 1 96.19 127 PRO A C 1
ATOM 1055 O O . PRO A 1 127 ? 7.426 12.391 13.195 1 96.19 127 PRO A O 1
ATOM 1058 N N . ASN A 1 128 ? 9.594 12.117 13.805 1 94.94 128 ASN A N 1
ATOM 1059 C CA . ASN A 1 128 ? 10.016 11.539 12.539 1 94.94 128 ASN A CA 1
ATOM 1060 C C . ASN A 1 128 ? 9.711 10.047 12.477 1 94.94 128 ASN A C 1
ATOM 1062 O O . ASN A 1 128 ? 10.219 9.266 13.281 1 94.94 128 ASN A O 1
ATOM 1066 N N . LEU A 1 129 ? 8.953 9.648 11.523 1 93.69 129 LEU A N 1
ATOM 1067 C CA . LEU A 1 129 ? 8.492 8.266 11.461 1 93.69 129 LEU A CA 1
ATOM 1068 C C . LEU A 1 129 ? 9.555 7.371 10.836 1 93.69 129 LEU A C 1
ATOM 1070 O O . LEU A 1 129 ? 9.461 6.145 10.922 1 93.69 129 LEU A O 1
ATOM 1074 N N . ASP A 1 130 ? 10.547 7.953 10.219 1 90.5 130 ASP A N 1
ATOM 1075 C CA . ASP A 1 130 ? 11.586 7.18 9.555 1 90.5 130 ASP A CA 1
ATOM 1076 C C . ASP A 1 130 ? 12.43 6.402 10.562 1 90.5 130 ASP A C 1
ATOM 1078 O O . ASP A 1 130 ? 12.531 6.805 11.727 1 90.5 130 ASP A O 1
ATOM 1082 N N . PRO A 1 131 ? 13.008 5.293 10.039 1 88.19 131 PRO A N 1
ATOM 1083 C CA . PRO A 1 131 ? 13.914 4.582 10.945 1 88.19 131 PRO A CA 1
ATOM 1084 C C . PRO A 1 131 ? 15.164 5.391 11.289 1 88.19 131 PRO A C 1
ATOM 1086 O O . PRO A 1 131 ? 15.617 6.195 10.469 1 88.19 131 PRO A O 1
ATOM 1089 N N . LEU A 1 132 ? 15.656 5.121 12.531 1 84.06 132 LEU A N 1
ATOM 1090 C CA . LEU A 1 132 ? 16.922 5.754 12.898 1 84.06 132 LEU A CA 1
ATOM 1091 C C . LEU A 1 132 ? 18.062 5.211 12.047 1 84.06 132 LEU A C 1
ATOM 1093 O O . LEU A 1 132 ? 18.078 4.027 11.703 1 84.06 132 LEU A O 1
ATOM 1097 N N . PRO A 1 133 ? 18.812 6.035 11.531 1 72.5 133 PRO A N 1
ATOM 1098 C CA . PRO A 1 133 ? 19.953 5.531 10.758 1 72.5 133 PRO A CA 1
ATOM 1099 C C . PRO A 1 133 ? 20.797 4.527 11.531 1 72.5 133 PRO A C 1
ATOM 1101 O O . PRO A 1 133 ? 20.969 4.66 12.75 1 72.5 133 PRO A O 1
ATOM 1104 N N . HIS A 1 134 ? 20.703 3.285 11.297 1 59.59 134 HIS A N 1
ATOM 1105 C CA . HIS A 1 134 ? 21.578 2.307 11.938 1 59.59 134 HIS A CA 1
ATOM 1106 C C . HIS A 1 134 ? 23.031 2.758 11.898 1 59.59 134 HIS A C 1
ATOM 1108 O O . HIS A 1 134 ? 23.531 3.172 10.844 1 59.59 134 HIS A O 1
ATOM 1114 N N . THR A 1 135 ? 23.562 3.387 12.812 1 43.88 135 THR A N 1
ATOM 1115 C CA . THR A 1 135 ? 25.016 3.424 12.906 1 43.88 135 THR A CA 1
ATOM 1116 C C . THR A 1 135 ? 25.609 2.037 12.664 1 43.88 135 THR A C 1
ATOM 1118 O O . THR A 1 135 ? 25.359 1.104 13.43 1 43.88 135 THR A O 1
ATOM 1121 N N . LEU A 1 136 ? 25.719 1.594 11.477 1 38.47 136 LEU A N 1
ATOM 1122 C CA . LEU A 1 136 ? 26.625 0.472 11.258 1 38.47 136 LEU A CA 1
ATOM 1123 C C . LEU A 1 136 ? 27.859 0.595 12.148 1 38.47 136 LEU A C 1
ATOM 1125 O O . LEU A 1 136 ? 28.641 1.536 12 1 38.47 136 LEU A O 1
ATOM 1129 N N . THR A 1 137 ? 27.875 0.335 13.406 1 35.94 137 THR A N 1
ATOM 1130 C CA . THR A 1 137 ? 29.172 0.051 14.016 1 35.94 137 THR A CA 1
ATOM 1131 C C . THR A 1 137 ? 29.891 -1.056 13.258 1 35.94 137 THR A C 1
ATOM 1133 O O . THR A 1 137 ? 29.484 -2.219 13.305 1 35.94 137 THR A O 1
ATOM 1136 N N . ILE A 1 138 ? 30.25 -0.822 12.047 1 31.53 138 ILE A N 1
ATOM 1137 C CA . ILE A 1 138 ? 31.328 -1.679 11.555 1 31.53 138 ILE A CA 1
ATOM 1138 C C . ILE A 1 138 ? 32.469 -1.721 12.578 1 31.53 138 ILE A C 1
ATOM 1140 O O . ILE A 1 138 ? 33.125 -0.71 12.82 1 31.53 138 ILE A O 1
ATOM 1144 N N . LYS A 1 139 ? 32.375 -2.506 13.586 1 31.97 139 LYS A N 1
ATOM 1145 C CA . LYS A 1 139 ? 33.625 -2.869 14.281 1 31.97 139 LYS A CA 1
ATOM 1146 C C . LYS A 1 139 ? 34.719 -3.244 13.281 1 31.97 139 LYS A C 1
ATOM 1148 O O . LYS A 1 139 ? 34.562 -4.211 12.531 1 31.97 139 LYS A O 1
ATOM 1153 N N . GLU A 1 140 ? 35.438 -2.322 12.773 1 31.69 140 GLU A N 1
ATOM 1154 C CA . GLU A 1 140 ? 36.688 -2.637 12.102 1 31.69 140 GLU A CA 1
ATOM 1155 C C . GLU A 1 140 ? 37.375 -3.809 12.781 1 31.69 140 GLU A C 1
ATOM 1157 O O . GLU A 1 140 ? 37.594 -3.803 14 1 31.69 140 GLU A O 1
ATOM 1162 N N . PRO A 1 141 ? 37.219 -4.949 12.172 1 33.78 141 PRO A N 1
ATOM 1163 C CA . PRO A 1 141 ? 38.062 -6.004 12.727 1 33.78 141 PRO A CA 1
ATOM 1164 C C . PRO A 1 141 ? 39.5 -5.539 12.938 1 33.78 141 PRO A C 1
ATOM 1166 O O . PRO A 1 141 ? 40.188 -5.168 11.984 1 33.78 141 PRO A O 1
ATOM 1169 N N . THR A 1 142 ? 39.719 -4.703 13.891 1 31.83 142 THR A N 1
ATOM 1170 C CA . THR A 1 142 ? 41.094 -4.359 14.18 1 31.83 142 THR A CA 1
ATOM 1171 C C . THR A 1 142 ? 41.969 -5.621 14.305 1 31.83 142 THR A C 1
ATOM 1173 O O . THR A 1 142 ? 43.031 -5.594 14.914 1 31.83 142 THR A O 1
ATOM 1176 N N . GLU A 1 143 ? 41.344 -6.836 14.078 1 29.72 143 GLU A N 1
ATOM 1177 C CA . GLU A 1 143 ? 42.344 -7.859 14.422 1 29.72 143 GLU A CA 1
ATOM 1178 C C . GLU A 1 143 ? 43.562 -7.754 13.547 1 29.72 143 GLU A C 1
ATOM 1180 O O . GLU A 1 143 ? 43.469 -7.855 12.32 1 29.72 143 GLU A O 1
ATOM 1185 N N . LYS A 1 144 ? 44.438 -6.77 13.867 1 26.66 144 LYS A N 1
ATOM 1186 C CA . LYS A 1 144 ? 45.812 -7.035 13.391 1 26.66 144 LYS A CA 1
ATOM 1187 C C . LYS A 1 144 ? 46.156 -8.516 13.547 1 26.66 144 LYS A C 1
ATOM 1189 O O . LYS A 1 144 ? 45.906 -9.109 14.594 1 26.66 144 LYS A O 1
ATOM 1194 N N . PRO A 1 145 ? 46.344 -9.172 12.422 1 27.61 145 PRO A N 1
ATOM 1195 C CA . PRO A 1 145 ? 46.688 -10.594 12.414 1 27.61 145 PRO A CA 1
ATOM 1196 C C . PRO A 1 145 ? 47.812 -10.93 13.383 1 27.61 145 PRO A C 1
ATOM 1198 O O . PRO A 1 145 ? 49 -10.641 13.086 1 27.61 145 PRO A O 1
ATOM 1201 N N . THR A 1 146 ? 47.875 -10.32 14.617 1 24.95 146 THR A N 1
ATOM 1202 C CA . THR A 1 146 ? 49.094 -10.805 15.281 1 24.95 146 THR A CA 1
ATOM 1203 C C . THR A 1 146 ? 49.062 -12.328 15.391 1 24.95 146 THR A C 1
ATOM 1205 O O . THR A 1 146 ? 48.031 -12.922 15.688 1 24.95 146 THR A O 1
ATOM 1208 N N . THR A 1 147 ? 50.219 -12.969 15.055 1 25.52 147 THR A N 1
ATOM 1209 C CA . THR A 1 147 ? 50.656 -14.344 14.828 1 25.52 147 THR A CA 1
ATOM 1210 C C . THR A 1 147 ? 50.25 -15.234 15.992 1 25.52 147 THR A C 1
ATOM 1212 O O . THR A 1 147 ? 49.875 -16.391 15.797 1 25.52 147 THR A O 1
ATOM 1215 N N . THR A 1 148 ? 50.594 -14.812 17.281 1 21 148 THR A N 1
ATOM 1216 C CA . THR A 1 148 ? 51.156 -15.93 18.016 1 21 148 THR A CA 1
ATOM 1217 C C . THR A 1 148 ? 50.094 -16.922 18.422 1 21 148 THR A C 1
ATOM 1219 O O . THR A 1 148 ? 50.219 -18.125 18.172 1 21 148 THR A O 1
ATOM 1222 N N . ALA A 1 149 ? 49.781 -16.859 19.859 1 20.61 149 ALA A N 1
ATOM 1223 C CA . ALA A 1 149 ? 49.844 -17.938 20.844 1 20.61 149 ALA A CA 1
ATOM 1224 C C . ALA A 1 149 ? 48.625 -18.812 20.797 1 20.61 149 ALA A C 1
ATOM 1226 O O . ALA A 1 149 ? 47.625 -18.453 20.172 1 20.61 149 ALA A O 1
ATOM 1227 N N . THR A 1 150 ? 48.125 -19.391 22.078 1 22.09 150 THR A N 1
ATOM 1228 C CA . THR A 1 150 ? 47.688 -20.609 22.75 1 22.09 150 THR A CA 1
ATOM 1229 C C . THR A 1 150 ? 46.188 -20.781 22.688 1 22.09 150 THR A C 1
ATOM 1231 O O . THR A 1 150 ? 45.438 -19.781 22.672 1 22.09 150 THR A O 1
ATOM 1234 N N . SER A 1 151 ? 45.688 -22.094 22.609 1 22.25 151 SER A N 1
ATOM 1235 C CA . SER A 1 151 ? 44.531 -22.906 22.266 1 22.25 151 SER A CA 1
ATOM 1236 C C . SER A 1 151 ? 43.344 -22.609 23.172 1 22.25 151 SER A C 1
ATOM 1238 O O . SER A 1 151 ? 42.312 -23.281 23.109 1 22.25 151 SER A O 1
ATOM 1240 N N . THR A 1 152 ? 43.531 -21.859 24.297 1 22.06 152 THR A N 1
ATOM 1241 C CA . THR A 1 152 ? 42.594 -22.328 25.312 1 22.06 152 THR A CA 1
ATOM 1242 C C . THR A 1 152 ? 41.156 -21.875 24.969 1 22.06 152 THR A C 1
ATOM 1244 O O . THR A 1 152 ? 40.938 -20.688 24.734 1 22.06 152 THR A O 1
ATOM 1247 N N . VAL A 1 153 ? 40.344 -22.797 24.594 1 21.22 153 VAL A N 1
ATOM 1248 C CA . VAL A 1 153 ? 38.938 -22.766 24.156 1 21.22 153 VAL A CA 1
ATOM 1249 C C . VAL A 1 153 ? 38.062 -22.109 25.219 1 21.22 153 VAL A C 1
ATOM 1251 O O . VAL A 1 153 ? 37.719 -22.719 26.234 1 21.22 153 VAL A O 1
ATOM 1254 N N . LYS A 1 154 ? 38.531 -20.938 25.828 1 21.17 154 LYS A N 1
ATOM 1255 C CA . LYS A 1 154 ? 37.656 -20.531 26.906 1 21.17 154 LYS A CA 1
ATOM 1256 C C . LYS A 1 154 ? 36.219 -20.234 26.406 1 21.17 154 LYS A C 1
ATOM 1258 O O . LYS A 1 154 ? 36.062 -19.672 25.328 1 21.17 154 LYS A O 1
ATOM 1263 N N . THR A 1 155 ? 35.25 -20.906 26.969 1 22.8 155 THR A N 1
ATOM 1264 C CA . THR A 1 155 ? 33.781 -21.016 26.953 1 22.8 155 THR A CA 1
ATOM 1265 C C . THR A 1 155 ? 33.156 -19.641 27.109 1 22.8 155 THR A C 1
ATOM 1267 O O . THR A 1 155 ? 33.281 -19 28.141 1 22.8 155 THR A O 1
ATOM 1270 N N . THR A 1 156 ? 33.375 -18.797 26.078 1 22.52 156 THR A N 1
ATOM 1271 C CA . THR A 1 156 ? 32.875 -17.438 26.297 1 22.52 156 THR A CA 1
ATOM 1272 C C . THR A 1 156 ? 31.375 -17.438 26.547 1 22.52 156 THR A C 1
ATOM 1274 O O . THR A 1 156 ? 30.594 -17.891 25.703 1 22.52 156 THR A O 1
ATOM 1277 N N . THR A 1 157 ? 30.984 -17.484 27.797 1 21.28 157 THR A N 1
ATOM 1278 C CA . THR A 1 157 ? 29.641 -17.391 28.359 1 21.28 157 THR A CA 1
ATOM 1279 C C . THR A 1 157 ? 28.969 -16.109 27.875 1 21.28 157 THR A C 1
ATOM 1281 O O . THR A 1 157 ? 29.469 -15.008 28.094 1 21.28 157 THR A O 1
ATOM 1284 N N . VAL A 1 158 ? 28.344 -16.234 26.719 1 22.09 158 VAL A N 1
ATOM 1285 C CA . VAL A 1 158 ? 27.562 -15.148 26.125 1 22.09 158 VAL A CA 1
ATOM 1286 C C . VAL A 1 158 ? 26.531 -14.648 27.141 1 22.09 158 VAL A C 1
ATOM 1288 O O . VAL A 1 158 ? 25.641 -15.398 27.547 1 22.09 158 VAL A O 1
ATOM 1291 N N . SER A 1 159 ? 27 -13.922 28.172 1 21.69 159 SER A N 1
ATOM 1292 C CA . SER A 1 159 ? 26.062 -13.305 29.109 1 21.69 159 SER A CA 1
ATOM 1293 C C . SER A 1 159 ? 25.047 -12.43 28.375 1 21.69 159 SER A C 1
ATOM 1295 O O . SER A 1 159 ? 25.422 -11.594 27.547 1 21.69 159 SER A O 1
ATOM 1297 N N . ILE A 1 160 ? 23.875 -12.93 28.203 1 22.72 160 ILE A N 1
ATOM 1298 C CA . ILE A 1 160 ? 22.609 -12.344 27.75 1 22.72 160 ILE A CA 1
ATOM 1299 C C . ILE A 1 160 ? 22.375 -11.023 28.5 1 22.72 160 ILE A C 1
ATOM 1301 O O . ILE A 1 160 ? 22.125 -11.016 29.703 1 22.72 160 ILE A O 1
ATOM 1305 N N . SER A 1 161 ? 23.328 -10.062 28.297 1 25.11 161 SER A N 1
ATOM 1306 C CA . SER A 1 161 ? 23.062 -8.82 29.016 1 25.11 161 SER A CA 1
ATOM 1307 C C . SER A 1 161 ? 21.625 -8.359 28.812 1 25.11 161 SER A C 1
ATOM 1309 O O . SER A 1 161 ? 21.078 -8.477 27.719 1 25.11 161 SER A O 1
ATOM 1311 N N . SER A 1 162 ? 20.875 -8.156 29.875 1 25.78 162 SER A N 1
ATOM 1312 C CA . SER A 1 162 ? 19.562 -7.762 30.391 1 25.78 162 SER A CA 1
ATOM 1313 C C . SER A 1 162 ? 19.016 -6.551 29.625 1 25.78 162 SER A C 1
ATOM 1315 O O . SER A 1 162 ? 19.75 -5.883 28.906 1 25.78 162 SER A O 1
ATOM 1317 N N . SER A 1 163 ? 17.906 -5.93 30.188 1 29.75 163 SER A N 1
ATOM 1318 C CA . SER A 1 163 ? 16.875 -4.914 29.984 1 29.75 163 SER A CA 1
ATOM 1319 C C . SER A 1 163 ? 17.5 -3.547 29.719 1 29.75 163 SER A C 1
ATOM 1321 O O . SER A 1 163 ? 18.094 -2.939 30.609 1 29.75 163 SER A O 1
ATOM 1323 N N . THR A 1 164 ? 18.203 -3.389 28.703 1 30.06 164 THR A N 1
ATOM 1324 C CA . THR A 1 164 ? 18.906 -2.113 28.609 1 30.06 164 THR A CA 1
ATOM 1325 C C . THR A 1 164 ? 17.938 -0.95 28.828 1 30.06 164 THR A C 1
ATOM 1327 O O . THR A 1 164 ? 17 -0.766 28.062 1 30.06 164 THR A O 1
ATOM 1330 N N . THR A 1 165 ? 17.812 -0.5 30.047 1 30.98 165 THR A N 1
ATOM 1331 C CA . THR A 1 165 ? 17.328 0.809 30.469 1 30.98 165 THR A CA 1
ATOM 1332 C C . THR A 1 165 ? 17.75 1.886 29.469 1 30.98 165 THR A C 1
ATOM 1334 O O . THR A 1 165 ? 18.938 2.145 29.312 1 30.98 165 THR A O 1
ATOM 1337 N N . LYS A 1 166 ? 16.938 2.154 28.469 1 32.91 166 LYS A N 1
ATOM 1338 C CA . LYS A 1 166 ? 17.172 3.352 27.672 1 32.91 166 LYS A CA 1
ATOM 1339 C C . LYS A 1 166 ? 17.656 4.512 28.531 1 32.91 166 LYS A C 1
ATOM 1341 O O . LYS A 1 166 ? 16.969 4.934 29.453 1 32.91 166 LYS A O 1
ATOM 1346 N N . LYS A 1 167 ? 18.953 4.672 28.625 1 34.16 167 LYS A N 1
ATOM 1347 C CA . LYS A 1 167 ? 19.625 5.707 29.406 1 34.16 167 LYS A CA 1
ATOM 1348 C C . LYS A 1 167 ? 19.141 7.098 29 1 34.16 167 LYS A C 1
ATOM 1350 O O . LYS A 1 167 ? 18.781 7.32 27.844 1 34.16 167 LYS A O 1
ATOM 1355 N N . PRO A 1 168 ? 19.062 8.141 29.844 1 39.5 168 PRO A N 1
ATOM 1356 C CA . PRO A 1 168 ? 18.766 9.555 29.609 1 39.5 168 PRO A CA 1
ATOM 1357 C C . PRO A 1 168 ? 19.469 10.109 28.375 1 39.5 168 PRO A C 1
ATOM 1359 O O . PRO A 1 168 ? 19.062 11.141 27.844 1 39.5 168 PRO A O 1
ATOM 1362 N N . ASP A 1 169 ? 20.516 9.57 27.906 1 37.03 169 ASP A N 1
ATOM 1363 C CA . ASP A 1 169 ? 21.406 10.148 26.906 1 37.03 169 ASP A CA 1
ATOM 1364 C C . ASP A 1 169 ? 20.953 9.797 25.484 1 37.03 169 ASP A C 1
ATOM 1366 O O . ASP A 1 169 ? 21.609 10.125 24.516 1 37.03 169 ASP A O 1
ATOM 1370 N N . ASP A 1 170 ? 20.188 8.828 25.219 1 45.75 170 ASP A N 1
ATOM 1371 C CA . ASP A 1 170 ? 19.688 8.398 23.922 1 45.75 170 ASP A CA 1
ATOM 1372 C C . ASP A 1 170 ? 18.812 9.477 23.281 1 45.75 170 ASP A C 1
ATOM 1374 O O . ASP A 1 170 ? 18.297 9.289 22.172 1 45.75 170 ASP A O 1
ATOM 1378 N N . LYS A 1 171 ? 18.594 10.562 23.922 1 51.41 171 LYS A N 1
ATOM 1379 C CA . LYS A 1 171 ? 17.812 11.766 23.672 1 51.41 171 LYS A CA 1
ATOM 1380 C C . LYS A 1 171 ? 18.406 12.609 22.547 1 51.41 171 LYS A C 1
ATOM 1382 O O . LYS A 1 171 ? 17.688 13.148 21.719 1 51.41 171 LYS A O 1
ATOM 1387 N N . PRO A 1 172 ? 19.75 12.531 22.453 1 56.03 172 PRO A N 1
ATOM 1388 C CA . PRO A 1 172 ? 20.297 13.453 21.469 1 56.03 172 PRO A CA 1
ATOM 1389 C C . PRO A 1 172 ? 20.047 12.992 20.031 1 56.03 172 PRO A C 1
ATOM 1391 O O . PRO A 1 172 ? 19.719 13.812 19.156 1 56.03 172 PRO A O 1
ATOM 1394 N N . ASP A 1 173 ? 20.094 11.633 19.688 1 67.31 173 ASP A N 1
ATOM 1395 C CA . ASP A 1 173 ? 19.953 11.117 18.328 1 67.31 173 ASP A CA 1
ATOM 1396 C C . ASP A 1 173 ? 18.5 11.227 17.859 1 67.31 173 ASP A C 1
ATOM 1398 O O . ASP A 1 173 ? 18.234 11.578 16.703 1 67.31 173 ASP A O 1
ATOM 1402 N N . ASP A 1 174 ? 17.641 11.203 18.812 1 75.62 174 ASP A N 1
ATOM 1403 C CA . ASP A 1 174 ? 16.219 11.328 18.453 1 75.62 174 ASP A CA 1
ATOM 1404 C C . ASP A 1 174 ? 15.867 12.766 18.094 1 75.62 174 ASP A C 1
ATOM 1406 O O . ASP A 1 174 ? 15.094 13.008 17.172 1 75.62 174 ASP A O 1
ATOM 1410 N N . ASP A 1 175 ? 16.547 13.586 18.875 1 83.56 175 ASP A N 1
ATOM 1411 C CA . ASP A 1 175 ? 16.25 15 18.641 1 83.56 175 ASP A CA 1
ATOM 1412 C C . ASP A 1 175 ? 16.719 15.43 17.25 1 83.56 175 ASP A C 1
ATOM 1414 O O . ASP A 1 175 ? 15.969 16.094 16.516 1 83.56 175 ASP A O 1
ATOM 1418 N N . LYS A 1 176 ? 17.906 14.984 16.984 1 88.75 176 LYS A N 1
ATOM 1419 C CA . LYS A 1 176 ? 18.422 15.32 15.656 1 88.75 176 LYS A CA 1
ATOM 1420 C C . LYS A 1 176 ? 17.594 14.664 14.555 1 88.75 176 LYS A C 1
ATOM 1422 O O . LYS A 1 176 ? 17.391 15.25 13.492 1 88.75 176 LYS A O 1
ATOM 1427 N N . HIS A 1 177 ? 17.156 13.547 14.867 1 92.38 177 HIS A N 1
ATOM 1428 C CA . HIS A 1 177 ? 16.312 12.805 13.93 1 92.38 177 HIS A CA 1
ATOM 1429 C C . HIS A 1 177 ? 15 13.523 13.688 1 92.38 177 HIS A C 1
ATOM 1431 O O . HIS A 1 177 ? 14.57 13.664 12.539 1 92.38 177 HIS A O 1
ATOM 1437 N N . ASN A 1 178 ? 14.375 14.023 14.688 1 94.62 178 ASN A N 1
ATOM 1438 C CA . ASN A 1 178 ? 13.133 14.781 14.57 1 94.62 178 ASN A CA 1
ATOM 1439 C C . ASN A 1 178 ? 13.352 16.125 13.883 1 94.62 178 ASN A C 1
ATOM 1441 O O . ASN A 1 178 ? 12.516 16.578 13.094 1 94.62 178 ASN A O 1
ATOM 1445 N N . GLU A 1 179 ? 14.438 16.703 14.18 1 94.88 179 GLU A N 1
ATOM 1446 C CA . GLU A 1 179 ? 14.734 18 13.594 1 94.88 179 GLU A CA 1
ATOM 1447 C C . GLU A 1 179 ? 14.828 17.922 12.07 1 94.88 179 GLU A C 1
ATOM 1449 O O . GLU A 1 179 ? 14.5 18.875 11.367 1 94.88 179 GLU A O 1
ATOM 1454 N N . LYS A 1 180 ? 15.289 16.797 11.609 1 93.56 180 LYS A N 1
ATOM 1455 C CA . LYS A 1 180 ? 15.32 16.594 10.164 1 93.56 180 LYS A CA 1
ATOM 1456 C C . LYS A 1 180 ? 13.93 16.734 9.555 1 93.56 180 LYS A C 1
ATOM 1458 O O . LYS A 1 180 ? 13.758 17.375 8.516 1 93.56 180 LYS A O 1
ATOM 1463 N N . GLN A 1 181 ? 12.992 16.156 10.203 1 93.69 181 GLN A N 1
ATOM 1464 C CA . GLN A 1 181 ? 11.609 16.25 9.742 1 93.69 181 GLN A CA 1
ATOM 1465 C C . GLN A 1 181 ? 11.086 17.672 9.82 1 93.69 181 GLN A C 1
ATOM 1467 O O . GLN A 1 181 ? 10.43 18.156 8.898 1 93.69 181 GLN A O 1
ATOM 1472 N N . TRP A 1 182 ? 11.336 18.375 10.922 1 96.38 182 TRP A N 1
ATOM 1473 C CA . TRP A 1 182 ? 10.875 19.75 11.086 1 96.38 182 TRP A CA 1
ATOM 1474 C C . TRP A 1 182 ? 11.57 20.688 10.102 1 96.38 182 TRP A C 1
ATOM 1476 O O . TRP A 1 182 ? 10.953 21.609 9.578 1 96.38 182 TRP A O 1
ATOM 1486 N N . SER A 1 183 ? 12.836 20.359 9.875 1 95.75 183 SER A N 1
ATOM 1487 C CA . SER A 1 183 ? 13.578 21.109 8.875 1 95.75 183 SER A CA 1
ATOM 1488 C C . SER A 1 183 ? 12.953 20.953 7.488 1 95.75 183 SER A C 1
ATOM 1490 O O . SER A 1 183 ? 12.773 21.953 6.773 1 95.75 183 SER A O 1
ATOM 1492 N N . LYS A 1 184 ? 12.641 19.828 7.129 1 92.94 184 LYS A N 1
ATOM 1493 C CA . LYS A 1 184 ? 11.992 19.562 5.848 1 92.94 184 LYS A CA 1
ATOM 1494 C C . LYS A 1 184 ? 10.648 20.281 5.75 1 92.94 184 LYS A C 1
ATOM 1496 O O . LYS A 1 184 ? 10.328 20.875 4.723 1 92.94 184 LYS A O 1
ATOM 1501 N N . GLU A 1 185 ? 9.867 20.172 6.781 1 94.31 185 GLU A N 1
ATOM 1502 C CA . GLU A 1 185 ? 8.57 20.844 6.84 1 94.31 185 GLU A CA 1
ATOM 1503 C C . GLU A 1 185 ? 8.719 22.344 6.656 1 94.31 185 GLU A C 1
ATOM 1505 O O . GLU A 1 185 ? 7.961 22.953 5.898 1 94.31 185 GLU A O 1
ATOM 1510 N N . TRP A 1 186 ? 9.648 22.922 7.395 1 96.44 186 TRP A N 1
ATOM 1511 C CA . TRP A 1 186 ? 9.859 24.359 7.281 1 96.44 186 TRP A CA 1
ATOM 1512 C C . TRP A 1 186 ? 10.211 24.75 5.848 1 96.44 186 TRP A C 1
ATOM 1514 O O . TRP A 1 186 ? 9.617 25.672 5.285 1 96.44 186 TRP A O 1
ATOM 1524 N N . LYS A 1 187 ? 11.117 24.047 5.273 1 94.19 187 LYS A N 1
ATOM 1525 C CA . LYS A 1 187 ? 11.562 24.359 3.92 1 94.19 187 LYS A CA 1
ATOM 1526 C C . LYS A 1 187 ? 10.422 24.219 2.918 1 94.19 187 LYS A C 1
ATOM 1528 O O . LYS A 1 187 ? 10.227 25.094 2.072 1 94.19 187 LYS A O 1
ATOM 1533 N N . GLN A 1 188 ? 9.672 23.219 3.059 1 91.44 188 GLN A N 1
ATOM 1534 C CA . GLN A 1 188 ? 8.648 22.906 2.064 1 91.44 188 GLN A CA 1
ATOM 1535 C C . GLN A 1 188 ? 7.398 23.75 2.264 1 91.44 188 GLN A C 1
ATOM 1537 O O . GLN A 1 188 ? 6.816 24.25 1.295 1 91.44 188 GLN A O 1
ATOM 1542 N N . TYR A 1 189 ? 6.945 23.938 3.496 1 93.12 189 TYR A N 1
ATOM 1543 C CA . TYR A 1 189 ? 5.656 24.578 3.73 1 93.12 189 TYR A CA 1
ATOM 1544 C C . TYR A 1 189 ? 5.816 25.812 4.617 1 93.12 189 TYR A C 1
ATOM 1546 O O . TYR A 1 189 ? 5.148 26.828 4.402 1 93.12 189 TYR A O 1
ATOM 1554 N N . GLY A 1 190 ? 6.695 25.734 5.609 1 96.25 190 GLY A N 1
ATOM 1555 C CA . GLY A 1 190 ? 6.859 26.812 6.574 1 96.25 190 GLY A CA 1
ATOM 1556 C C . GLY A 1 190 ? 7.301 28.125 5.949 1 96.25 190 GLY A C 1
ATOM 1557 O O . GLY A 1 190 ? 6.898 29.203 6.398 1 96.25 190 GLY A O 1
ATOM 1558 N N . THR A 1 191 ? 8.117 28.047 4.914 1 96.38 191 THR A N 1
ATOM 1559 C CA . THR A 1 191 ? 8.641 29.25 4.266 1 96.38 191 THR A CA 1
ATOM 1560 C C . THR A 1 191 ? 7.523 30.031 3.592 1 96.38 191 THR A C 1
ATOM 1562 O O . THR A 1 191 ? 7.711 31.188 3.205 1 96.38 191 THR A O 1
ATOM 1565 N N . CYS A 1 192 ? 6.395 29.422 3.445 1 94.94 192 CYS A N 1
ATOM 1566 C CA . CYS A 1 192 ? 5.262 30.094 2.83 1 94.94 192 CYS A CA 1
ATOM 1567 C C . CYS A 1 192 ? 4.363 30.734 3.887 1 94.94 192 CYS A C 1
ATOM 1569 O O . CYS A 1 192 ? 3.375 31.391 3.557 1 94.94 192 CYS A O 1
ATOM 1571 N N . TYR A 1 193 ? 4.641 30.469 5.086 1 94.25 193 TYR A N 1
ATOM 1572 C CA . TYR A 1 193 ? 3.928 31.047 6.215 1 94.25 193 TYR A CA 1
ATOM 1573 C C . TYR A 1 193 ? 4.258 32.531 6.367 1 94.25 193 TYR A C 1
ATOM 1575 O O . TYR A 1 193 ? 5.414 32.938 6.223 1 94.25 193 TYR A O 1
ATOM 1583 N N . ASP A 1 194 ? 3.203 33.312 6.617 1 90.94 194 ASP A N 1
ATOM 1584 C CA . ASP A 1 194 ? 3.4 34.75 6.828 1 90.94 194 ASP A CA 1
ATOM 1585 C C . ASP A 1 194 ? 3.834 35.031 8.266 1 90.94 194 ASP A C 1
ATOM 1587 O O . ASP A 1 194 ? 3.018 35.406 9.102 1 90.94 194 ASP A O 1
ATOM 1591 N N . GLY A 1 195 ? 5.066 34.938 8.602 1 91.81 195 GLY A N 1
ATOM 1592 C CA . GLY A 1 195 ? 5.648 35.156 9.914 1 91.81 195 GLY A CA 1
ATOM 1593 C C . GLY A 1 195 ? 7.02 34.531 10.07 1 91.81 195 GLY A C 1
ATOM 1594 O O . GLY A 1 195 ? 7.555 33.969 9.125 1 91.81 195 GLY A O 1
ATOM 1595 N N . LYS A 1 196 ? 7.547 34.688 11.195 1 94.19 196 LYS A N 1
ATOM 1596 C CA . LYS A 1 196 ? 8.859 34.156 11.492 1 94.19 196 LYS A CA 1
ATOM 1597 C C . LYS A 1 196 ? 8.781 32.625 11.695 1 94.19 196 LYS A C 1
ATOM 1599 O O . LYS A 1 196 ? 7.695 32.094 11.922 1 94.19 196 LYS A O 1
ATOM 1604 N N . GLN A 1 197 ? 9.938 32.031 11.539 1 96.75 197 GLN A N 1
ATOM 1605 C CA . GLN A 1 197 ? 10.023 30.578 11.727 1 96.75 197 GLN A CA 1
ATOM 1606 C C . GLN A 1 197 ? 9.5 30.156 13.094 1 96.75 197 GLN A C 1
ATOM 1608 O O . GLN A 1 197 ? 8.766 29.172 13.219 1 96.75 197 GLN A O 1
ATOM 1613 N N . ALA A 1 198 ? 9.875 30.938 14.117 1 95.75 198 ALA A N 1
ATOM 1614 C CA . ALA A 1 198 ? 9.422 30.625 15.477 1 95.75 198 ALA A CA 1
ATOM 1615 C C . ALA A 1 198 ? 7.906 30.719 15.578 1 95.75 198 ALA A C 1
ATOM 1617 O O . ALA A 1 198 ? 7.273 29.906 16.25 1 95.75 198 ALA A O 1
ATOM 1618 N N . ASP A 1 199 ? 7.273 31.688 14.883 1 94.25 199 ASP A N 1
ATOM 1619 C CA . ASP A 1 199 ? 5.824 31.859 14.891 1 94.25 199 ASP A CA 1
ATOM 1620 C C . ASP A 1 199 ? 5.125 30.688 14.227 1 94.25 199 ASP A C 1
ATOM 1622 O O . ASP A 1 199 ? 4.059 30.25 14.672 1 94.25 199 ASP A O 1
ATOM 1626 N N . TYR A 1 200 ? 5.734 30.234 13.234 1 96.31 200 TYR A N 1
ATOM 1627 C CA . TYR A 1 200 ? 5.195 29.094 12.5 1 96.31 200 TYR A CA 1
ATOM 1628 C C . TYR A 1 200 ? 5.059 27.891 13.414 1 96.31 200 TYR A C 1
ATOM 1630 O O . TYR A 1 200 ? 3.977 27.297 13.516 1 96.31 200 TYR A O 1
ATOM 1638 N N . PHE A 1 201 ? 6.117 27.5 14.07 1 97.62 201 PHE A N 1
ATOM 1639 C CA . PHE A 1 201 ? 6.125 26.312 14.922 1 97.62 201 PHE A CA 1
ATOM 1640 C C . PHE A 1 201 ? 5.266 26.531 16.156 1 97.62 201 PHE A C 1
ATOM 1642 O O . PHE A 1 201 ? 4.586 25.625 16.625 1 97.62 201 PHE A O 1
ATOM 1649 N N . GLN A 1 202 ? 5.297 27.734 16.672 1 96.38 202 GLN A N 1
ATOM 1650 C CA . GLN A 1 202 ? 4.418 28.062 17.797 1 96.38 202 GLN A CA 1
ATOM 1651 C C . GLN A 1 202 ? 2.951 27.906 17.406 1 96.38 202 GLN A C 1
ATOM 1653 O O . GLN A 1 202 ? 2.148 27.391 18.188 1 96.38 202 GLN A O 1
ATOM 1658 N N . THR A 1 203 ? 2.604 28.375 16.25 1 96.38 203 THR A N 1
ATOM 1659 C CA . THR A 1 203 ? 1.235 28.266 15.758 1 96.38 203 THR A CA 1
ATOM 1660 C C . THR A 1 203 ? 0.809 26.812 15.656 1 96.38 203 THR A C 1
ATOM 1662 O O . THR A 1 203 ? -0.302 26.453 16.062 1 96.38 203 THR A O 1
ATOM 1665 N N . ILE A 1 204 ? 1.662 25.922 15.133 1 97.75 204 ILE A N 1
ATOM 1666 C CA . ILE A 1 204 ? 1.363 24.5 15.023 1 97.75 204 ILE A CA 1
ATOM 1667 C C . ILE A 1 204 ? 1.071 23.922 16.406 1 97.75 204 ILE A C 1
ATOM 1669 O O . ILE A 1 204 ? 0.063 23.25 16.609 1 97.75 204 ILE A O 1
ATOM 1673 N N . MET A 1 205 ? 1.96 24.219 17.328 1 97.88 205 MET A N 1
ATOM 1674 C CA . MET A 1 205 ? 1.789 23.688 18.672 1 97.88 205 MET A CA 1
ATOM 1675 C C . MET A 1 205 ? 0.497 24.203 19.297 1 97.88 205 MET A C 1
ATOM 1677 O O . MET A 1 205 ? -0.253 23.422 19.906 1 97.88 205 MET A O 1
ATOM 1681 N N . GLU A 1 206 ? 0.236 25.484 19.203 1 96 206 GLU A N 1
ATOM 1682 C CA . GLU A 1 206 ? -0.961 26.078 19.781 1 96 206 GLU A CA 1
ATOM 1683 C C . GLU A 1 206 ? -2.229 25.469 19.188 1 96 206 GLU A C 1
ATOM 1685 O O . GLU A 1 206 ? -3.16 25.125 19.906 1 96 206 GLU A O 1
ATOM 1690 N N . LEU A 1 207 ? -2.264 25.359 17.922 1 97 207 LEU A N 1
ATOM 1691 C CA . LEU A 1 207 ? -3.43 24.781 17.25 1 97 207 LEU A CA 1
ATOM 1692 C C . LEU A 1 207 ? -3.611 23.312 17.656 1 97 207 LEU A C 1
ATOM 1694 O O . LEU A 1 207 ? -4.738 22.859 17.891 1 97 207 LEU A O 1
ATOM 1698 N N . ASP A 1 208 ? -2.525 22.578 17.688 1 97.25 208 ASP A N 1
ATOM 1699 C CA . ASP A 1 208 ? -2.615 21.172 18.062 1 97.25 208 ASP A CA 1
ATOM 1700 C C . ASP A 1 208 ? -3.113 21.016 19.5 1 97.25 208 ASP A C 1
ATOM 1702 O O . ASP A 1 208 ? -3.932 20.141 19.797 1 97.25 208 ASP A O 1
ATOM 1706 N N . LYS A 1 209 ? -2.637 21.891 20.391 1 96 209 LYS A N 1
ATOM 1707 C CA . LYS A 1 209 ? -3.068 21.844 21.781 1 96 209 LYS A CA 1
ATOM 1708 C C . LYS A 1 209 ? -4.535 22.234 21.922 1 96 209 LYS A C 1
ATOM 1710 O O . LYS A 1 209 ? -5.285 21.625 22.688 1 96 209 LYS A O 1
ATOM 1715 N N . THR A 1 210 ? -4.887 23.25 21.281 1 95.69 210 THR A N 1
ATOM 1716 C CA . THR A 1 210 ? -6.242 23.781 21.375 1 95.69 210 THR A CA 1
ATOM 1717 C C . THR A 1 210 ? -7.254 22.781 20.828 1 95.69 210 THR A C 1
ATOM 1719 O O . THR A 1 210 ? -8.312 22.562 21.422 1 95.69 210 THR A O 1
ATOM 1722 N N . TYR A 1 211 ? -6.898 22.188 19.656 1 96.38 211 TYR A N 1
ATOM 1723 C CA . TYR A 1 211 ? -7.777 21.219 19.016 1 96.38 211 TYR A CA 1
ATOM 1724 C C . TYR A 1 211 ? -7.141 19.844 18.984 1 96.38 211 TYR A C 1
ATOM 1726 O O . TYR A 1 211 ? -6.926 19.266 17.906 1 96.38 211 TYR A O 1
ATOM 1734 N N . LEU A 1 212 ? -6.98 19.312 20.109 1 95.88 212 LEU A N 1
ATOM 1735 C CA . LEU A 1 212 ? -6.219 18.094 20.281 1 95.88 212 LEU A CA 1
ATOM 1736 C C . LEU A 1 212 ? -7.004 16.891 19.75 1 95.88 212 LEU A C 1
ATOM 1738 O O . LEU A 1 212 ? -8.164 16.703 20.109 1 95.88 212 LEU A O 1
ATOM 1742 N N . LEU A 1 213 ? -6.406 16.172 18.844 1 95.31 213 LEU A N 1
ATOM 1743 C CA . LEU A 1 213 ? -6.844 14.875 18.344 1 95.31 213 LEU A CA 1
ATOM 1744 C C . LEU A 1 213 ? -5.715 13.852 18.422 1 95.31 213 LEU A C 1
ATOM 1746 O O . LEU A 1 213 ? -4.871 13.789 17.531 1 95.31 213 LEU A O 1
ATOM 1750 N N . LYS A 1 214 ? -5.66 13.102 19.453 1 93.94 214 LYS A N 1
ATOM 1751 C CA . LYS A 1 214 ? -4.578 12.148 19.688 1 93.94 214 LYS A CA 1
ATOM 1752 C C . LYS A 1 214 ? -5.094 10.711 19.688 1 93.94 214 LYS A C 1
ATOM 1754 O O . LYS A 1 214 ? -4.434 9.812 19.156 1 93.94 214 LYS A O 1
ATOM 1759 N N . GLU A 1 215 ? -6.223 10.586 20.109 1 92.12 215 GLU A N 1
ATOM 1760 C CA . GLU A 1 215 ? -6.777 9.258 20.344 1 92.12 215 GLU A CA 1
ATOM 1761 C C . GLU A 1 215 ? -7.262 8.633 19.031 1 92.12 215 GLU A C 1
ATOM 1763 O O . GLU A 1 215 ? -7.785 9.336 18.156 1 92.12 215 GLU A O 1
ATOM 1768 N N . ALA A 1 216 ? -7.148 7.34 19.016 1 94.44 216 ALA A N 1
ATOM 1769 C CA . ALA A 1 216 ? -7.613 6.574 17.859 1 94.44 216 ALA A CA 1
ATOM 1770 C C . ALA A 1 216 ? -9.141 6.504 17.828 1 94.44 216 ALA A C 1
ATOM 1772 O O . ALA A 1 216 ? -9.75 6.609 16.766 1 94.44 216 ALA A O 1
ATOM 1773 N N . LYS A 1 217 ? -9.633 6.277 19.016 1 94.38 217 LYS A N 1
ATOM 1774 C CA . LYS A 1 217 ? -11.086 6.234 19.125 1 94.38 217 LYS A CA 1
ATOM 1775 C C . LYS A 1 217 ? -11.68 7.641 19.125 1 94.38 217 LYS A C 1
ATOM 1777 O O . LYS A 1 217 ? -11.602 8.352 20.125 1 94.38 217 LYS A O 1
ATOM 1782 N N . ILE A 1 218 ? -12.281 8.078 18.094 1 93.38 218 ILE A N 1
ATOM 1783 C CA . ILE A 1 218 ? -12.867 9.406 17.953 1 93.38 218 ILE A CA 1
ATOM 1784 C C . ILE A 1 218 ? -14.273 9.406 18.547 1 93.38 218 ILE A C 1
ATOM 1786 O O . ILE A 1 218 ? -14.703 10.398 19.141 1 93.38 218 ILE A O 1
ATOM 1790 N N . SER A 1 219 ? -14.93 8.336 18.344 1 92.69 219 SER A N 1
ATOM 1791 C CA . SER A 1 219 ? -16.25 8.062 18.906 1 92.69 219 SER A CA 1
ATOM 1792 C C . SER A 1 219 ? -16.516 6.562 18.984 1 92.69 219 SER A C 1
ATOM 1794 O O . SER A 1 219 ? -15.68 5.754 18.578 1 92.69 219 SER A O 1
ATOM 1796 N N . GLU A 1 220 ? -17.641 6.25 19.516 1 90.56 220 GLU A N 1
ATOM 1797 C CA . GLU A 1 220 ? -18.031 4.844 19.562 1 90.56 220 GLU A CA 1
ATOM 1798 C C . GLU A 1 220 ? -18.219 4.277 18.156 1 90.56 220 GLU A C 1
ATOM 1800 O O . GLU A 1 220 ? -18.031 3.078 17.938 1 90.56 220 GLU A O 1
ATOM 1805 N N . LYS A 1 221 ? -18.531 5.195 17.203 1 88.5 221 LYS A N 1
ATOM 1806 C CA . LYS A 1 221 ? -18.844 4.746 15.844 1 88.5 221 LYS A CA 1
ATOM 1807 C C . LYS A 1 221 ? -17.609 4.844 14.938 1 88.5 221 LYS A C 1
ATOM 1809 O O . LYS A 1 221 ? -17.594 4.266 13.852 1 88.5 221 LYS A O 1
ATOM 1814 N N . ILE A 1 222 ? -16.672 5.629 15.367 1 94.56 222 ILE A N 1
ATOM 1815 C CA . ILE A 1 222 ? -15.484 5.824 14.547 1 94.56 222 ILE A CA 1
ATOM 1816 C C . ILE A 1 222 ? -14.25 5.348 15.312 1 94.56 222 ILE A C 1
ATOM 1818 O O . ILE A 1 222 ? -13.602 6.133 16 1 94.56 222 ILE A O 1
ATOM 1822 N N . ILE A 1 223 ? -14 4.109 15.172 1 95.31 223 ILE A N 1
ATOM 1823 C CA . ILE A 1 223 ? -12.836 3.436 15.734 1 95.31 223 ILE A CA 1
ATOM 1824 C C . ILE A 1 223 ? -12.023 2.783 14.617 1 95.31 223 ILE A C 1
ATOM 1826 O O . ILE A 1 223 ? -12.586 2.334 13.617 1 95.31 223 ILE A O 1
ATOM 1830 N N . PRO A 1 224 ? -10.711 2.73 14.828 1 95.81 224 PRO A N 1
ATOM 1831 C CA . PRO A 1 224 ? -9.906 2.074 13.797 1 95.81 224 PRO A CA 1
ATOM 1832 C C . PRO A 1 224 ? -10.32 0.624 13.555 1 95.81 224 PRO A C 1
ATOM 1834 O O . PRO A 1 224 ? -10.508 -0.134 14.516 1 95.81 224 PRO A O 1
ATOM 1837 N N . ASN A 1 225 ? -10.531 0.34 12.375 1 92.75 225 ASN A N 1
ATOM 1838 C CA . ASN A 1 225 ? -10.898 -0.99 11.898 1 92.75 225 ASN A CA 1
ATOM 1839 C C . ASN A 1 225 ? -10.469 -1.204 10.453 1 92.75 225 ASN A C 1
ATOM 1841 O O . ASN A 1 225 ? -10.914 -0.487 9.555 1 92.75 225 ASN A O 1
ATOM 1845 N N . THR A 1 226 ? -9.688 -2.219 10.25 1 90.38 226 THR A N 1
ATOM 1846 C CA . THR A 1 226 ? -9.055 -2.432 8.953 1 90.38 226 THR A CA 1
ATOM 1847 C C . THR A 1 226 ? -10.078 -2.891 7.918 1 90.38 226 THR A C 1
ATOM 1849 O O . THR A 1 226 ? -9.93 -2.613 6.727 1 90.38 226 THR A O 1
ATOM 1852 N N . THR A 1 227 ? -11.133 -3.496 8.305 1 86.44 227 THR A N 1
ATOM 1853 C CA . THR A 1 227 ? -12.062 -4.098 7.359 1 86.44 227 THR A CA 1
ATOM 1854 C C . THR A 1 227 ? -13.32 -3.238 7.219 1 86.44 227 THR A C 1
ATOM 1856 O O . THR A 1 227 ? -13.992 -3.273 6.184 1 86.44 227 THR A O 1
ATOM 1859 N N . ALA A 1 228 ? -13.633 -2.43 8.188 1 90 228 ALA A N 1
ATOM 1860 C CA . ALA A 1 228 ? -14.867 -1.646 8.188 1 90 228 ALA A CA 1
ATOM 1861 C C . ALA A 1 228 ? -14.734 -0.413 7.297 1 90 228 ALA A C 1
ATOM 1863 O O . ALA A 1 228 ? -13.672 0.21 7.246 1 90 228 ALA A O 1
ATOM 1864 N N . LEU A 1 229 ? -15.836 -0.08 6.617 1 90.69 229 LEU A N 1
ATOM 1865 C CA . LEU A 1 229 ? -15.914 1.145 5.828 1 90.69 229 LEU A CA 1
ATOM 1866 C C . LEU A 1 229 ? -16.578 2.264 6.629 1 90.69 229 LEU A C 1
ATOM 1868 O O . LEU A 1 229 ? -17.547 2.029 7.348 1 90.69 229 LEU A O 1
ATOM 1872 N N . ILE A 1 230 ? -16.047 3.398 6.531 1 91.81 230 ILE A N 1
ATOM 1873 C CA . ILE A 1 230 ? -16.562 4.59 7.188 1 91.81 230 ILE A CA 1
ATOM 1874 C C . ILE A 1 230 ? -16.938 5.633 6.137 1 91.81 230 ILE A C 1
ATOM 1876 O O . ILE A 1 230 ? -16.141 5.969 5.27 1 91.81 230 ILE A O 1
ATOM 1880 N N . GLU A 1 231 ? -18.141 6.09 6.238 1 89.75 231 GLU A N 1
ATOM 1881 C CA . GLU A 1 231 ? -18.547 7.184 5.363 1 89.75 231 GLU A CA 1
ATOM 1882 C C . GLU A 1 231 ? -17.844 8.484 5.73 1 89.75 231 GLU A C 1
ATOM 1884 O O . GLU A 1 231 ? -17.797 8.867 6.898 1 89.75 231 GLU A O 1
ATOM 1889 N N . LEU A 1 232 ? -17.344 9.203 4.762 1 89.5 232 LEU A N 1
ATOM 1890 C CA . LEU A 1 232 ? -16.547 10.406 5.004 1 89.5 232 LEU A CA 1
ATOM 1891 C C . LEU A 1 232 ? -17.422 11.5 5.633 1 89.5 232 LEU A C 1
ATOM 1893 O O . LEU A 1 232 ? -16.953 12.234 6.512 1 89.5 232 LEU A O 1
ATOM 1897 N N . ASN A 1 233 ? -18.609 11.609 5.117 1 87.69 233 ASN A N 1
ATOM 1898 C CA . ASN A 1 233 ? -19.5 12.602 5.711 1 87.69 233 ASN A CA 1
ATOM 1899 C C . ASN A 1 233 ? -19.766 12.305 7.184 1 87.69 233 ASN A C 1
ATOM 1901 O O . ASN A 1 233 ? -19.797 13.219 8.008 1 87.69 233 ASN A O 1
ATOM 1905 N N . THR A 1 234 ? -19.984 11.055 7.508 1 91 234 THR A N 1
ATOM 1906 C CA . THR A 1 234 ? -20.172 10.648 8.898 1 91 234 THR A CA 1
ATOM 1907 C C . THR A 1 234 ? -18.922 10.945 9.719 1 91 234 THR A C 1
ATOM 1909 O O . THR A 1 234 ? -19.031 11.406 10.859 1 91 234 THR A O 1
ATOM 1912 N N . LEU A 1 235 ? -17.781 10.68 9.188 1 92.44 235 LEU A N 1
ATOM 1913 C CA . LEU A 1 235 ? -16.531 10.992 9.852 1 92.44 235 LEU A CA 1
ATOM 1914 C C . LEU A 1 235 ? -16.422 12.492 10.141 1 92.44 235 LEU A C 1
ATOM 1916 O O . LEU A 1 235 ? -16.094 12.891 11.258 1 92.44 235 LEU A O 1
ATOM 1920 N N . ALA A 1 236 ? -16.734 13.32 9.18 1 92.25 236 ALA A N 1
ATOM 1921 C CA . ALA A 1 236 ? -16.656 14.773 9.336 1 92.25 236 ALA A CA 1
ATOM 1922 C C . ALA A 1 236 ? -17.625 15.258 10.422 1 92.25 236 ALA A C 1
ATOM 1924 O O . ALA A 1 236 ? -17.266 16.078 11.258 1 92.25 236 ALA A O 1
ATOM 1925 N N . LYS A 1 237 ? -18.844 14.75 10.375 1 93.31 237 LYS A N 1
ATOM 1926 C CA . LYS A 1 237 ? -19.828 15.117 11.375 1 93.31 237 LYS A CA 1
ATOM 1927 C C . LYS A 1 237 ? -19.375 14.719 12.781 1 93.31 237 LYS A C 1
ATOM 1929 O O . LYS A 1 237 ? -19.516 15.492 13.727 1 93.31 237 LYS A O 1
ATOM 1934 N N . THR A 1 238 ? -18.875 13.547 12.875 1 95.69 238 THR A N 1
ATOM 1935 C CA . THR A 1 238 ? -18.406 13.039 14.156 1 95.69 238 THR A CA 1
ATOM 1936 C C . THR A 1 238 ? -17.25 13.883 14.688 1 95.69 238 THR A C 1
ATOM 1938 O O . THR A 1 238 ? -17.188 14.18 15.875 1 95.69 238 THR A O 1
ATOM 1941 N N . LEU A 1 239 ? -16.359 14.25 13.828 1 95.44 239 LEU A N 1
ATOM 1942 C CA . LEU A 1 239 ? -15.242 15.109 14.211 1 95.44 239 LEU A CA 1
ATOM 1943 C C . LEU A 1 239 ? -15.742 16.469 14.68 1 95.44 239 LEU A C 1
ATOM 1945 O O . LEU A 1 239 ? -15.258 17 15.68 1 95.44 239 LEU A O 1
ATOM 1949 N N . ALA A 1 240 ? -16.688 17.016 13.922 1 95.06 240 ALA A N 1
ATOM 1950 C CA . ALA A 1 240 ? -17.266 18.281 14.336 1 95.06 240 ALA A CA 1
ATOM 1951 C C . ALA A 1 240 ? -17.859 18.188 15.742 1 95.06 240 ALA A C 1
ATOM 1953 O O . ALA A 1 240 ? -17.609 19.062 16.578 1 95.06 240 ALA A O 1
ATOM 1954 N N . GLU A 1 241 ? -18.594 17.141 15.984 1 95.62 241 GLU A N 1
ATOM 1955 C CA . GLU A 1 241 ? -19.156 16.922 17.312 1 95.62 241 GLU A CA 1
ATOM 1956 C C . GLU A 1 241 ? -18.062 16.781 18.359 1 95.62 241 GLU A C 1
ATOM 1958 O O . GLU A 1 241 ? -18.188 17.312 19.469 1 95.62 241 GLU A O 1
ATOM 1963 N N . TYR A 1 242 ? -17.078 16.047 18.016 1 95.94 242 TYR A N 1
ATOM 1964 C CA . TYR A 1 242 ? -15.945 15.82 18.891 1 95.94 242 TYR A CA 1
ATOM 1965 C C . TYR A 1 242 ? -15.336 17.141 19.359 1 95.94 242 TYR A C 1
ATOM 1967 O O . TYR A 1 242 ? -15.133 17.359 20.547 1 95.94 242 TYR A O 1
ATOM 1975 N N . PHE A 1 243 ? -15.031 18.047 18.516 1 96 243 PHE A N 1
ATOM 1976 C CA . PHE A 1 243 ? -14.375 19.312 18.844 1 96 243 PHE A CA 1
ATOM 1977 C C . PHE A 1 243 ? -15.359 20.297 19.469 1 96 243 PHE A C 1
ATOM 1979 O O . PHE A 1 243 ? -14.984 21.125 20.297 1 96 243 PHE A O 1
ATOM 1986 N N . ASN A 1 244 ? -16.641 20.203 19.078 1 95.38 244 ASN A N 1
ATOM 1987 C CA . ASN A 1 244 ? -17.656 21.062 19.672 1 95.38 244 ASN A CA 1
ATOM 1988 C C . ASN A 1 244 ? -17.844 20.781 21.156 1 95.38 244 ASN A C 1
ATOM 1990 O O . ASN A 1 244 ? -18.234 21.672 21.922 1 95.38 244 ASN A O 1
ATOM 1994 N N . LYS A 1 245 ? -17.609 19.625 21.547 1 92.69 245 LYS A N 1
ATOM 1995 C CA . LYS A 1 245 ? -17.719 19.266 22.953 1 92.69 245 LYS A CA 1
ATOM 1996 C C . LYS A 1 245 ? -16.531 19.812 23.75 1 92.69 245 LYS A C 1
ATOM 1998 O O . LYS A 1 245 ? -16.656 20.094 24.953 1 92.69 245 LYS A O 1
ATOM 2003 N N . LYS A 1 246 ? -15.445 20.078 23.141 1 89.88 246 LYS A N 1
ATOM 2004 C CA . LYS A 1 246 ? -14.203 20.391 23.844 1 89.88 246 LYS A CA 1
ATOM 2005 C C . LYS A 1 246 ? -13.844 21.859 23.688 1 89.88 246 LYS A C 1
ATOM 2007 O O . LYS A 1 246 ? -13.039 22.391 24.453 1 89.88 246 LYS A O 1
ATOM 2012 N N . ASN A 1 247 ? -14.398 22.406 22.641 1 88.88 247 ASN A N 1
ATOM 2013 C CA . ASN A 1 247 ? -13.984 23.766 22.312 1 88.88 247 ASN A CA 1
ATOM 2014 C C . ASN A 1 247 ? -15.18 24.703 22.172 1 88.88 247 ASN A C 1
ATOM 2016 O O . ASN A 1 247 ? -16.297 24.25 21.922 1 88.88 247 ASN A O 1
ATOM 2020 N N . GLU A 1 248 ? -14.914 26 22.359 1 84.62 248 GLU A N 1
ATOM 2021 C CA . GLU A 1 248 ? -15.953 27.016 22.234 1 84.62 248 GLU A CA 1
ATOM 2022 C C . GLU A 1 248 ? -16.25 27.312 20.766 1 84.62 248 GLU A C 1
ATOM 2024 O O . GLU A 1 248 ? -17.406 27.578 20.406 1 84.62 248 GLU A O 1
ATOM 2029 N N . GLN A 1 249 ? -15.266 27.219 20.062 1 87.81 249 GLN A N 1
ATOM 2030 C CA . GLN A 1 249 ? -15.445 27.469 18.625 1 87.81 249 GLN A CA 1
ATOM 2031 C C . GLN A 1 249 ? -16.297 26.375 17.984 1 87.81 249 GLN A C 1
ATOM 2033 O O . GLN A 1 249 ? -16.125 25.188 18.281 1 87.81 249 GLN A O 1
ATOM 2038 N N . LYS A 1 250 ? -17.188 26.844 17.156 1 92.38 250 LYS A N 1
ATOM 2039 C CA . LYS A 1 250 ? -18.109 25.891 16.531 1 92.38 250 LYS A CA 1
ATOM 2040 C C . LYS A 1 250 ? -17.484 25.281 15.281 1 92.38 250 LYS A C 1
ATOM 2042 O O . LYS A 1 250 ? -16.906 25.984 14.453 1 92.38 250 LYS A O 1
ATOM 2047 N N . TRP A 1 251 ? -17.594 23.984 15.188 1 95.44 251 TRP A N 1
ATOM 2048 C CA . TRP A 1 251 ? -17.125 23.203 14.047 1 95.44 251 TRP A CA 1
ATOM 2049 C C . TRP A 1 251 ? -18.281 22.594 13.273 1 95.44 251 TRP A C 1
ATOM 2051 O O . TRP A 1 251 ? -19.297 22.219 13.867 1 95.44 251 TRP A O 1
ATOM 2061 N N . ASP A 1 252 ? -18.141 22.547 11.969 1 92.88 252 ASP A N 1
ATOM 2062 C CA . ASP A 1 252 ? -19.062 21.781 11.125 1 92.88 252 ASP A CA 1
ATOM 2063 C C . ASP A 1 252 ? -18.297 20.922 10.125 1 92.88 252 ASP A C 1
ATOM 2065 O O . ASP A 1 252 ? -17.062 20.922 10.102 1 92.88 252 ASP A O 1
ATOM 2069 N N . GLU A 1 253 ? -19.031 20.109 9.359 1 90 253 GLU A N 1
ATOM 2070 C CA . GLU A 1 253 ? -18.453 19.078 8.5 1 90 253 GLU A CA 1
ATOM 2071 C C . GLU A 1 253 ? -17.578 19.688 7.406 1 90 253 GLU A C 1
ATOM 2073 O O . GLU A 1 253 ? -16.625 19.062 6.941 1 90 253 GLU A O 1
ATOM 2078 N N . SER A 1 254 ? -17.844 20.906 7.027 1 87.75 254 SER A N 1
ATOM 2079 C CA . SER A 1 254 ? -17.156 21.531 5.902 1 87.75 254 SER A CA 1
ATOM 2080 C C . SER A 1 254 ? -15.758 22 6.297 1 87.75 254 SER A C 1
ATOM 2082 O O . SER A 1 254 ? -14.961 22.375 5.441 1 87.75 254 SER A O 1
ATOM 2084 N N . MET A 1 255 ? -15.445 21.906 7.574 1 90.88 255 MET A N 1
ATOM 2085 C CA . MET A 1 255 ? -14.203 22.469 8.094 1 90.88 255 MET A CA 1
ATOM 2086 C C . MET A 1 255 ? -13.102 21.406 8.141 1 90.88 255 MET A C 1
ATOM 2088 O O . MET A 1 255 ? -12.008 21.656 8.648 1 90.88 255 MET A O 1
ATOM 2092 N N . PHE A 1 256 ? -13.414 20.219 7.562 1 90.94 256 PHE A N 1
ATOM 2093 C CA . PHE A 1 256 ? -12.469 19.109 7.516 1 90.94 256 PHE A CA 1
ATOM 2094 C C . PHE A 1 256 ? -12.227 18.672 6.078 1 90.94 256 PHE A C 1
ATOM 2096 O O . PHE A 1 256 ? -13.125 18.734 5.238 1 90.94 256 PHE A O 1
ATOM 2103 N N . GLU A 1 257 ? -10.961 18.266 5.906 1 85.75 257 GLU A N 1
ATOM 2104 C CA . GLU A 1 257 ? -10.57 17.562 4.688 1 85.75 257 GLU A CA 1
ATOM 2105 C C . GLU A 1 257 ? -9.836 16.266 5.012 1 85.75 257 GLU A C 1
ATOM 2107 O O . GLU A 1 257 ? -9.133 16.172 6.023 1 85.75 257 GLU A O 1
ATOM 2112 N N . PHE A 1 258 ? -10.062 15.312 4.105 1 88.75 258 PHE A N 1
ATOM 2113 C CA . PHE A 1 258 ? -9.469 14.008 4.352 1 88.75 258 PHE A CA 1
ATOM 2114 C C . PHE A 1 258 ? -8.539 13.609 3.205 1 88.75 258 PHE A C 1
ATOM 2116 O O . PHE A 1 258 ? -8.859 13.852 2.037 1 88.75 258 PHE A O 1
ATOM 2123 N N . VAL A 1 259 ? -7.414 13.047 3.592 1 86.56 259 VAL A N 1
ATOM 2124 C CA . VAL A 1 259 ? -6.469 12.477 2.639 1 86.56 259 VAL A CA 1
ATOM 2125 C C . VAL A 1 259 ? -6.395 10.961 2.826 1 86.56 259 VAL A C 1
ATOM 2127 O O . VAL A 1 259 ? -6.348 10.469 3.957 1 86.56 259 VAL A O 1
ATOM 2130 N N . CYS A 1 260 ? -6.359 10.289 1.687 1 89.69 260 CYS A N 1
ATOM 2131 C CA . CYS A 1 260 ? -6.305 8.836 1.738 1 89.69 260 CYS A CA 1
ATOM 2132 C C . CYS A 1 260 ? -5.137 8.305 0.916 1 89.69 260 CYS A C 1
ATOM 2134 O O . CYS A 1 260 ? -4.727 8.93 -0.066 1 89.69 260 CYS A O 1
ATOM 2136 N N . LYS A 1 261 ? -4.656 7.207 1.34 1 88.62 261 LYS A N 1
ATOM 2137 C CA . LYS A 1 261 ? -3.768 6.387 0.524 1 88.62 261 LYS A CA 1
ATOM 2138 C C . LYS A 1 261 ? -4.547 5.312 -0.23 1 88.62 261 LYS A C 1
ATOM 2140 O O . LYS A 1 261 ? -5.438 4.672 0.336 1 88.62 261 LYS A O 1
ATOM 2145 N N . LEU A 1 262 ? -4.223 5.164 -1.503 1 87.88 262 LEU A N 1
ATOM 2146 C CA . LEU A 1 262 ? -4.906 4.168 -2.322 1 87.88 262 LEU A CA 1
ATOM 2147 C C . LEU A 1 262 ? -4.008 2.959 -2.566 1 87.88 262 LEU A C 1
ATOM 2149 O O . LEU A 1 262 ? -2.859 3.109 -2.99 1 87.88 262 LEU A O 1
ATOM 2153 N N . VAL A 1 263 ? -4.449 1.833 -2.219 1 88.38 263 VAL A N 1
ATOM 2154 C CA . VAL A 1 263 ? -3.787 0.57 -2.525 1 88.38 263 VAL A CA 1
ATOM 2155 C C . VAL A 1 263 ? -4.664 -0.262 -3.457 1 88.38 263 VAL A C 1
ATOM 2157 O O . VAL A 1 263 ? -5.844 -0.485 -3.174 1 88.38 263 VAL A O 1
ATOM 2160 N N . ILE A 1 264 ? -4.078 -0.658 -4.484 1 83.88 264 ILE A N 1
ATOM 2161 C CA . ILE A 1 264 ? -4.812 -1.464 -5.453 1 83.88 264 ILE A CA 1
ATOM 2162 C C . ILE A 1 264 ? -4.246 -2.883 -5.48 1 83.88 264 ILE A C 1
ATOM 2164 O O . ILE A 1 264 ? -3.078 -3.086 -5.812 1 83.88 264 ILE A O 1
ATOM 2168 N N . ASN A 1 265 ? -5.078 -3.781 -5.035 1 72.56 265 ASN A N 1
ATOM 2169 C CA . ASN A 1 265 ? -4.754 -5.203 -5.102 1 72.56 265 ASN A CA 1
ATOM 2170 C C . ASN A 1 265 ? -5.199 -5.82 -6.422 1 72.56 265 ASN A C 1
ATOM 2172 O O . ASN A 1 265 ? -6.391 -5.816 -6.746 1 72.56 265 ASN A O 1
ATOM 2176 N N . THR A 1 266 ? -4.25 -6.227 -7.191 1 60.59 266 THR A N 1
ATOM 2177 C CA . THR A 1 266 ? -4.602 -6.766 -8.5 1 60.59 266 THR A CA 1
ATOM 2178 C C . THR A 1 266 ? -4.863 -8.266 -8.414 1 60.59 266 THR A C 1
ATOM 2180 O O . THR A 1 266 ? -5.414 -8.859 -9.352 1 60.59 266 THR A O 1
ATOM 2183 N N . ASN A 1 267 ? -4.168 -8.93 -7.406 1 53.03 267 ASN A N 1
ATOM 2184 C CA . ASN A 1 267 ? -4.266 -10.383 -7.355 1 53.03 267 ASN A CA 1
ATOM 2185 C C . ASN A 1 267 ? -5.621 -10.836 -6.816 1 53.03 267 ASN A C 1
ATOM 2187 O O . ASN A 1 267 ? -5.914 -12.031 -6.781 1 53.03 267 ASN A O 1
ATOM 2191 N N . LYS A 1 268 ? -6.223 -10.016 -5.793 1 47.75 268 LYS A N 1
ATOM 2192 C CA . LYS A 1 268 ? -7.246 -10.703 -5.012 1 47.75 268 LYS A CA 1
ATOM 2193 C C . LYS A 1 268 ? -8.391 -11.18 -5.902 1 47.75 268 LYS A C 1
ATOM 2195 O O . LYS A 1 268 ? -8.812 -10.461 -6.82 1 47.75 268 LYS A O 1
ATOM 2200 N N . ASN A 1 269 ? -8.43 -12.492 -5.91 1 43.78 269 ASN A N 1
ATOM 2201 C CA . ASN A 1 269 ? -9.398 -13.555 -6.141 1 43.78 269 ASN A CA 1
ATOM 2202 C C . ASN A 1 269 ? -10.758 -13.219 -5.547 1 43.78 269 ASN A C 1
ATOM 2204 O O . ASN A 1 269 ? -11.523 -14.109 -5.188 1 43.78 269 ASN A O 1
ATOM 2208 N N . ASP A 1 270 ? -10.945 -12.094 -4.832 1 39.84 270 ASP A N 1
ATOM 2209 C CA . ASP A 1 270 ? -12.227 -12.234 -4.152 1 39.84 270 ASP A CA 1
ATOM 2210 C C . ASP A 1 270 ? -13.297 -12.766 -5.109 1 39.84 270 ASP A C 1
ATOM 2212 O O . ASP A 1 270 ? -13.164 -12.641 -6.328 1 39.84 270 ASP A O 1
ATOM 2216 N N . ASP A 1 271 ? -14.141 -13.586 -4.5 1 40.53 271 ASP A N 1
ATOM 2217 C CA . ASP A 1 271 ? -15.438 -14.141 -4.883 1 40.53 271 ASP A CA 1
ATOM 2218 C C . ASP A 1 271 ? -16.188 -13.203 -5.828 1 40.53 271 ASP A C 1
ATOM 2220 O O . ASP A 1 271 ? -17.312 -13.477 -6.215 1 40.53 271 ASP A O 1
ATOM 2224 N N . ASP A 1 272 ? -15.906 -11.93 -5.688 1 39.53 272 ASP A N 1
ATOM 2225 C CA . ASP A 1 272 ? -16.875 -11.195 -6.488 1 39.53 272 ASP A CA 1
ATOM 2226 C C . ASP A 1 272 ? -16.594 -11.352 -7.98 1 39.53 272 ASP A C 1
ATOM 2228 O O . ASP A 1 272 ? -15.5 -11.047 -8.445 1 39.53 272 ASP A O 1
ATOM 2232 N N . ASP A 1 273 ? -17.281 -12.273 -8.562 1 41.06 273 ASP A N 1
ATOM 2233 C CA . ASP A 1 273 ? -17.453 -12.562 -9.984 1 41.06 273 ASP A CA 1
ATOM 2234 C C . ASP A 1 273 ? -16.953 -11.414 -10.852 1 41.06 273 ASP A C 1
ATOM 2236 O O . ASP A 1 273 ? -16.422 -11.633 -11.938 1 41.06 273 ASP A O 1
ATOM 2240 N N . ASP A 1 274 ? -17.547 -10.234 -10.703 1 38.72 274 ASP A N 1
ATOM 2241 C CA . ASP A 1 274 ? -17.531 -9.148 -11.672 1 38.72 274 ASP A CA 1
ATOM 2242 C C . ASP A 1 274 ? -16.219 -8.367 -11.617 1 38.72 274 ASP A C 1
ATOM 2244 O O . ASP A 1 274 ? -16.078 -7.336 -12.273 1 38.72 274 ASP A O 1
ATOM 2248 N N . ALA A 1 275 ? -15.352 -8.43 -10.609 1 40.19 275 ALA A N 1
ATOM 2249 C CA . ALA A 1 275 ? -14.391 -7.328 -10.523 1 40.19 275 ALA A CA 1
ATOM 2250 C C . ALA A 1 275 ? -13.188 -7.574 -11.43 1 40.19 275 ALA A C 1
ATOM 2252 O O . ALA A 1 275 ? -12.219 -8.227 -11.031 1 40.19 275 ALA A O 1
ATOM 2253 N N . GLU A 1 276 ? -13.234 -7.848 -12.57 1 44.31 276 GLU A N 1
ATOM 2254 C CA . GLU A 1 276 ? -12.164 -7.555 -13.516 1 44.31 276 GLU A CA 1
ATOM 2255 C C . GLU A 1 276 ? -11.234 -6.465 -12.984 1 44.31 276 GLU A C 1
ATOM 2257 O O . GLU A 1 276 ? -10.164 -6.227 -13.547 1 44.31 276 GLU A O 1
ATOM 2262 N N . GLN A 1 277 ? -11.68 -5.625 -11.992 1 50.06 277 GLN A N 1
ATOM 2263 C CA . GLN A 1 277 ? -10.867 -4.484 -11.578 1 50.06 277 GLN A CA 1
ATOM 2264 C C . GLN A 1 277 ? -10.297 -4.684 -10.18 1 50.06 277 GLN A C 1
ATOM 2266 O O . GLN A 1 277 ? -10.93 -5.316 -9.328 1 50.06 277 GLN A O 1
ATOM 2271 N N . GLY A 1 278 ? -8.992 -4.699 -9.945 1 59.31 278 GLY A N 1
ATOM 2272 C CA . GLY A 1 278 ? -8.305 -4.742 -8.664 1 59.31 278 GLY A CA 1
ATOM 2273 C C . GLY A 1 278 ? -9.094 -4.102 -7.543 1 59.31 278 GLY A C 1
ATOM 2274 O O . GLY A 1 278 ? -10.008 -3.309 -7.789 1 59.31 278 GLY A O 1
ATOM 2275 N N . GLN A 1 279 ? -9.078 -4.699 -6.289 1 73.12 279 GLN A N 1
ATOM 2276 C CA . GLN A 1 279 ? -9.688 -4.102 -5.105 1 73.12 279 GLN A CA 1
ATOM 2277 C C . GLN A 1 279 ? -8.992 -2.801 -4.723 1 73.12 279 GLN A C 1
ATOM 2279 O O . GLN A 1 279 ? -7.773 -2.779 -4.516 1 73.12 279 GLN A O 1
ATOM 2284 N N . HIS A 1 280 ? -9.773 -1.723 -4.879 1 81.44 280 HIS A N 1
ATOM 2285 C CA . HIS A 1 280 ? -9.273 -0.417 -4.469 1 81.44 280 HIS A CA 1
ATOM 2286 C C . HIS A 1 280 ? -9.5 -0.183 -2.98 1 81.44 280 HIS A C 1
ATOM 2288 O O . HIS A 1 280 ? -10.641 -0.176 -2.516 1 81.44 280 HIS A O 1
ATOM 2294 N N . LEU A 1 281 ? -8.43 -0.082 -2.299 1 87.5 281 LEU A N 1
ATOM 2295 C CA . LEU A 1 281 ? -8.5 0.219 -0.873 1 87.5 281 LEU A CA 1
ATOM 2296 C C . LEU A 1 281 ? -8.141 1.677 -0.607 1 87.5 281 LEU A C 1
ATOM 2298 O O . LEU A 1 281 ? -6.988 2.076 -0.773 1 87.5 281 LEU A O 1
ATOM 2302 N N . TYR A 1 282 ? -9.18 2.432 -0.239 1 88.81 282 TYR A N 1
ATOM 2303 C CA . TYR A 1 282 ? -8.938 3.799 0.204 1 88.81 282 TYR A CA 1
ATOM 2304 C C . TYR A 1 282 ? -8.727 3.854 1.712 1 88.81 282 TYR A C 1
ATOM 2306 O O . TYR A 1 282 ? -9.656 3.629 2.484 1 88.81 282 TYR A O 1
ATOM 2314 N N . LEU A 1 283 ? -7.488 4.184 2.123 1 92.62 283 LEU A N 1
ATOM 2315 C CA . LEU A 1 283 ? -7.102 4.152 3.529 1 92.62 283 LEU A CA 1
ATOM 2316 C C . LEU A 1 283 ? -6.887 5.562 4.066 1 92.62 283 LEU A C 1
ATOM 2318 O O . LEU A 1 283 ? -6.09 6.328 3.516 1 92.62 283 LEU A O 1
ATOM 2322 N N . LEU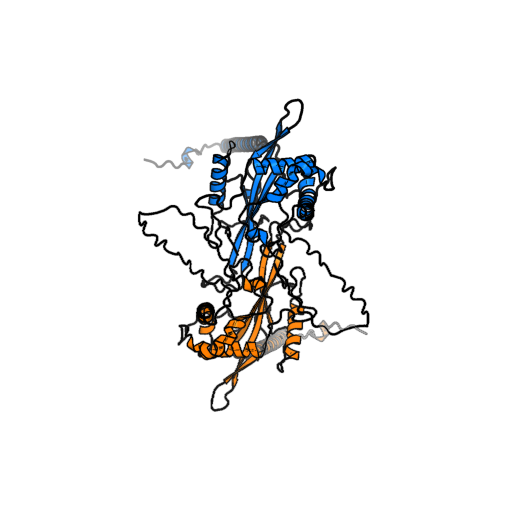 A 1 284 ? -7.602 5.898 5.121 1 92.75 284 LEU A N 1
ATOM 2323 C CA . LEU A 1 284 ? -7.504 7.227 5.723 1 92.75 284 LEU A CA 1
ATOM 2324 C C . LEU A 1 284 ? -6.078 7.512 6.176 1 92.75 284 LEU A C 1
ATOM 2326 O O . LEU A 1 284 ? -5.52 6.77 6.988 1 92.75 284 LEU A O 1
ATOM 2330 N N . GLU A 1 285 ? -5.52 8.555 5.68 1 92.94 285 GLU A N 1
ATOM 2331 C CA . GLU A 1 285 ? -4.113 8.859 5.938 1 92.94 285 GLU A CA 1
ATOM 2332 C C . GLU A 1 285 ? -3.963 10.156 6.727 1 92.94 285 GLU A C 1
ATOM 2334 O O . GLU A 1 285 ? -3.117 10.25 7.617 1 92.94 285 GLU A O 1
ATOM 2339 N N . GLU A 1 286 ? -4.734 11.172 6.367 1 92.56 286 GLU A N 1
ATOM 2340 C CA . GLU A 1 286 ? -4.645 12.461 7.047 1 92.56 286 GLU A CA 1
ATOM 2341 C C . GLU A 1 286 ? -6.027 13.047 7.301 1 92.56 286 GLU A C 1
ATOM 2343 O O . GLU A 1 286 ? -6.941 12.875 6.488 1 92.56 286 GLU A O 1
ATOM 2348 N N . ILE A 1 287 ? -6.109 13.742 8.375 1 92.69 287 ILE A N 1
ATOM 2349 C CA . ILE A 1 287 ? -7.203 14.664 8.664 1 92.69 287 ILE A CA 1
ATOM 2350 C C . ILE A 1 287 ? -6.688 16.094 8.648 1 92.69 287 ILE A C 1
ATOM 2352 O O . ILE A 1 287 ? -5.734 16.422 9.359 1 92.69 287 ILE A O 1
ATOM 2356 N N . ARG A 1 288 ? -7.336 16.859 7.887 1 92.25 288 ARG A N 1
ATOM 2357 C CA . ARG A 1 288 ? -6.922 18.25 7.738 1 92.25 288 ARG A CA 1
ATOM 2358 C C . ARG A 1 288 ? -8 19.203 8.25 1 92.25 288 ARG A C 1
ATOM 2360 O O . ARG A 1 288 ? -9.188 18.969 8.039 1 92.25 288 ARG A O 1
ATOM 2367 N N . MET A 1 289 ? -7.562 20.172 8.938 1 93.62 289 MET A N 1
ATOM 2368 C CA . MET A 1 289 ? -8.406 21.234 9.484 1 93.62 289 MET A CA 1
ATOM 2369 C C . MET A 1 289 ? -7.996 22.594 8.938 1 93.62 289 MET A C 1
ATOM 2371 O O . MET A 1 289 ? -6.809 22.922 8.93 1 93.62 289 MET A O 1
ATOM 2375 N N . CYS A 1 290 ? -8.977 23.359 8.625 1 92.38 290 CYS A N 1
ATOM 2376 C CA . CYS A 1 290 ? -8.695 24.641 7.984 1 92.38 290 CYS A CA 1
ATOM 2377 C C . CYS A 1 290 ? -8.938 25.797 8.945 1 92.38 290 CYS A C 1
ATOM 2379 O O . CYS A 1 290 ? -9.914 25.781 9.703 1 92.38 290 CYS A O 1
ATOM 2381 N N . PHE A 1 291 ? -8.031 26.781 8.867 1 94.62 291 PHE A N 1
ATOM 2382 C CA . PHE A 1 291 ? -8.109 27.922 9.766 1 94.62 291 PHE A CA 1
ATOM 2383 C C . PHE A 1 291 ? -7.902 29.219 9.008 1 94.62 291 PHE A C 1
ATOM 2385 O O . PHE A 1 291 ? -6.953 29.359 8.234 1 94.62 291 PHE A O 1
ATOM 2392 N N . GLY A 1 292 ? -8.797 30.109 9.242 1 91.94 292 GLY A N 1
ATOM 2393 C CA . GLY A 1 292 ? -8.57 31.469 8.781 1 91.94 292 GLY A CA 1
ATOM 2394 C C . GLY A 1 292 ? -7.605 32.25 9.664 1 91.94 292 GLY A C 1
ATOM 2395 O O . GLY A 1 292 ? -7.445 31.922 10.844 1 91.94 292 GLY A O 1
ATOM 2396 N N . VAL A 1 293 ? -6.883 33.188 9.008 1 89.81 293 VAL A N 1
ATOM 2397 C CA . VAL A 1 293 ? -5.922 34 9.742 1 89.81 293 VAL A CA 1
ATOM 2398 C C . VAL A 1 293 ? -6.477 35.406 9.938 1 89.81 293 VAL A C 1
ATOM 2400 O O . VAL A 1 293 ? -6.805 36.094 8.969 1 89.81 293 VAL A O 1
ATOM 2403 N N . MET A 1 294 ? -6.727 35.781 11.195 1 85.44 294 MET A N 1
ATOM 2404 C CA . MET A 1 294 ? -7.164 37.125 11.516 1 85.44 294 MET A CA 1
ATOM 2405 C C . MET A 1 294 ? -6.129 37.844 12.375 1 85.44 294 MET A C 1
ATOM 2407 O O . MET A 1 294 ? -5.52 37.25 13.258 1 85.44 294 MET A O 1
ATOM 2411 N N . THR A 1 295 ? -5.809 3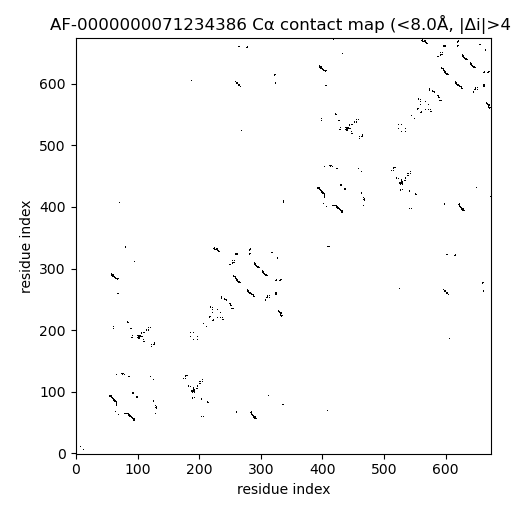9 11.922 1 80.31 295 THR A N 1
ATOM 2412 C CA . THR A 1 295 ? -4.871 39.812 12.695 1 80.31 295 THR A CA 1
ATOM 2413 C C . THR A 1 295 ? -5.617 40.75 13.641 1 80.31 295 THR A C 1
ATOM 2415 O O . THR A 1 295 ? -6.547 41.438 13.219 1 80.31 295 THR A O 1
ATOM 2418 N N . THR A 1 296 ? -5.508 40.531 14.93 1 75.5 296 THR A N 1
ATOM 2419 C CA . THR A 1 296 ? -6.094 41.438 15.906 1 75.5 296 THR A CA 1
ATOM 2420 C C . THR A 1 296 ? -5.055 42.438 16.406 1 75.5 296 THR A C 1
ATOM 2422 O O . THR A 1 296 ? -3.879 42.094 16.547 1 75.5 296 THR A O 1
ATOM 2425 N N . ASP A 1 297 ? -5.301 43.688 16.172 1 65.88 297 ASP A N 1
ATOM 2426 C CA . ASP A 1 297 ? -4.434 44.75 16.641 1 65.88 297 ASP A CA 1
ATOM 2427 C C . ASP A 1 297 ? -4.77 45.156 18.078 1 65.88 297 ASP A C 1
ATOM 2429 O O . ASP A 1 297 ? -5.828 45.719 18.344 1 65.88 297 ASP A O 1
ATOM 2433 N N . ASP A 1 298 ? -4.289 44.5 18.984 1 59.78 298 ASP A N 1
ATOM 2434 C CA . ASP A 1 298 ? -4.516 44.969 20.344 1 59.78 298 ASP A CA 1
ATOM 2435 C C . ASP A 1 298 ? -3.463 46 20.75 1 59.78 298 ASP A C 1
ATOM 2437 O O . ASP A 1 298 ? -2.666 45.75 21.656 1 59.78 298 ASP A O 1
ATOM 2441 N N . GLY A 1 299 ? -3.229 47 19.938 1 58.62 299 GLY A N 1
ATOM 2442 C CA . GLY A 1 299 ? -2.365 48.125 20.25 1 58.62 299 GLY A CA 1
ATOM 2443 C C . GLY A 1 299 ? -0.889 47.781 20.188 1 58.62 299 GLY A C 1
ATOM 2444 O O . GLY A 1 299 ? -0.128 48.406 19.438 1 58.62 299 GLY A O 1
ATOM 2445 N N . ASP A 1 300 ? -0.325 47 21.078 1 56.84 300 ASP A N 1
ATOM 2446 C CA . ASP A 1 300 ? 1.112 46.844 21.281 1 56.84 300 ASP A CA 1
ATOM 2447 C C . ASP A 1 300 ? 1.644 45.656 20.453 1 56.84 300 ASP A C 1
ATOM 2449 O O . ASP A 1 300 ? 2.816 45.656 20.078 1 56.84 300 ASP A O 1
ATOM 2453 N N . LYS A 1 301 ? 0.946 44.562 20.219 1 62.41 301 LYS A N 1
ATOM 2454 C CA . LYS A 1 301 ? 1.465 43.438 19.453 1 62.41 301 LYS A CA 1
ATOM 2455 C C . LYS A 1 301 ? 0.396 42.844 18.531 1 62.41 301 LYS A C 1
ATOM 2457 O O . LYS A 1 301 ? -0.737 42.625 18.953 1 62.41 301 LYS A O 1
ATOM 2462 N N . LYS A 1 302 ? 0.667 42.906 17.312 1 65.62 302 LYS A N 1
ATOM 2463 C CA . LYS A 1 302 ? -0.171 42.219 16.328 1 65.62 302 LYS A CA 1
ATOM 2464 C C . LYS A 1 302 ? -0.169 40.719 16.562 1 65.62 302 LYS A C 1
ATOM 2466 O O . LYS A 1 302 ? 0.892 40.094 16.609 1 65.62 302 LYS A O 1
ATOM 2471 N N . LYS A 1 303 ? -1.322 40.219 17.078 1 76.44 303 LYS A N 1
ATOM 2472 C CA . LYS A 1 303 ? -1.422 38.781 17.297 1 76.44 303 LYS A CA 1
ATOM 2473 C C . LYS A 1 303 ? -2.33 38.125 16.25 1 76.44 303 LYS A C 1
ATOM 2475 O O . LYS A 1 303 ? -3.381 38.688 15.906 1 76.44 303 LYS A O 1
ATOM 2480 N N . GLN A 1 304 ? -1.783 37.125 15.641 1 82.25 304 GLN A N 1
ATOM 2481 C CA . GLN A 1 304 ? -2.605 36.344 14.711 1 82.25 304 GLN A CA 1
ATOM 2482 C C . GLN A 1 304 ? -3.523 35.375 15.445 1 82.25 304 GLN A C 1
ATOM 2484 O O . GLN A 1 304 ? -3.096 34.688 16.375 1 82.25 304 GLN A O 1
ATOM 2489 N N . VAL A 1 305 ? -4.77 35.562 15.195 1 85.19 305 VAL A N 1
ATOM 2490 C CA . VAL A 1 305 ? -5.758 34.625 15.719 1 85.19 305 VAL A CA 1
ATOM 2491 C C . VAL A 1 305 ? -6.246 33.688 14.594 1 85.19 305 VAL A C 1
ATOM 2493 O O . VAL A 1 305 ? -6.465 34.156 13.469 1 85.19 305 VAL A O 1
ATOM 2496 N N . HIS A 1 306 ? -6.344 32.438 14.953 1 91.12 306 HIS A N 1
ATOM 2497 C CA . HIS A 1 306 ? -6.754 31.422 13.977 1 91.12 306 HIS A CA 1
ATOM 2498 C C . HIS A 1 306 ? -8.133 30.859 14.312 1 91.12 306 HIS A C 1
ATOM 2500 O O . HIS A 1 306 ? -8.352 30.359 15.422 1 91.12 306 HIS A O 1
ATOM 2506 N N . LYS A 1 307 ? -9.039 31.016 13.414 1 91.62 307 LYS A N 1
ATOM 2507 C CA . LYS A 1 307 ? -10.391 30.5 13.586 1 91.62 307 LYS A CA 1
ATOM 2508 C C . LYS A 1 307 ? -10.719 29.438 12.531 1 91.62 307 LYS A C 1
ATOM 2510 O O . LYS A 1 307 ? -10.367 29.594 11.359 1 91.62 307 LYS A O 1
ATOM 2515 N N . PRO A 1 308 ? -11.414 28.375 13.008 1 93.75 308 PRO A N 1
ATOM 2516 C CA . PRO A 1 308 ? -11.812 27.359 12.023 1 93.75 308 PRO A CA 1
ATOM 2517 C C . PRO A 1 308 ? -12.688 27.922 10.914 1 93.75 308 PRO A C 1
ATOM 2519 O O . PRO A 1 308 ? -13.578 28.734 11.18 1 93.75 308 PRO A O 1
ATOM 2522 N N . ILE A 1 309 ? -12.398 27.547 9.68 1 91.44 309 ILE A N 1
ATOM 2523 C CA . ILE A 1 309 ? -13.18 27.938 8.516 1 91.44 309 ILE A CA 1
ATOM 2524 C C . ILE A 1 309 ? -13.438 26.734 7.625 1 91.44 309 ILE A C 1
ATOM 2526 O O . ILE A 1 309 ? -12.883 25.656 7.855 1 91.44 309 ILE A O 1
ATOM 2530 N N . GLU A 1 310 ? -14.312 26.953 6.652 1 87.69 310 GLU A N 1
ATOM 2531 C CA . GLU A 1 310 ? -14.531 25.906 5.648 1 87.69 310 GLU A CA 1
ATOM 2532 C C . GLU A 1 310 ? -13.273 25.656 4.832 1 87.69 310 GLU A C 1
ATOM 2534 O O . GLU A 1 310 ? -12.57 26.594 4.453 1 87.69 310 GLU A O 1
ATOM 2539 N N . CYS A 1 311 ? -13.039 24.359 4.73 1 82.81 311 CYS A N 1
ATOM 2540 C CA . CYS A 1 311 ? -11.906 24 3.879 1 82.81 311 CYS A CA 1
ATOM 2541 C C . CYS A 1 311 ? -12.273 24.141 2.404 1 82.81 311 CYS A C 1
ATOM 2543 O O . CYS A 1 311 ? -13.352 23.703 1.99 1 82.81 311 CYS A O 1
ATOM 2545 N N . PHE A 1 312 ? -12.078 25.406 1.646 1 60.59 312 PHE A N 1
ATOM 2546 C CA . PHE A 1 312 ? -12.516 25.828 0.321 1 60.59 312 PHE A CA 1
ATOM 2547 C C . PHE A 1 312 ? -12.484 24.672 -0.661 1 60.59 312 PHE A C 1
ATOM 2549 O O . PHE A 1 312 ? -13.336 24.578 -1.548 1 60.59 312 PHE A O 1
ATOM 2556 N N . ASP A 1 313 ? -11.492 24.062 -0.882 1 53.72 313 ASP A N 1
ATOM 2557 C CA . ASP A 1 313 ? -11.289 23.25 -2.082 1 53.72 313 ASP A CA 1
ATOM 2558 C C . ASP A 1 313 ? -12.109 21.969 -2.029 1 53.72 313 ASP A C 1
ATOM 2560 O O . ASP A 1 313 ? -11.766 20.969 -2.67 1 53.72 313 ASP A O 1
ATOM 2564 N N . ARG A 1 314 ? -13.109 21.984 -1.222 1 49.75 314 ARG A N 1
ATOM 2565 C CA . ARG A 1 314 ? -13.898 20.766 -1.26 1 49.75 314 ARG A CA 1
ATOM 2566 C C . ARG A 1 314 ? -14.57 20.578 -2.617 1 49.75 314 ARG A C 1
ATOM 2568 O O . ARG A 1 314 ? -14.758 19.453 -3.078 1 49.75 314 ARG A O 1
ATOM 2575 N N . SER A 1 315 ? -15.227 21.734 -3.039 1 42.12 315 SER A N 1
ATOM 2576 C CA . SER A 1 315 ? -15.852 21.656 -4.359 1 42.12 315 SER A CA 1
ATOM 2577 C C . SER A 1 315 ? -14.859 21.156 -5.406 1 42.12 315 SER A C 1
ATOM 2579 O O . SER A 1 315 ? -15.258 20.734 -6.492 1 42.12 315 SER A O 1
ATOM 2581 N N . SER A 1 316 ? -13.789 21.672 -5.23 1 37.34 316 SER A N 1
ATOM 2582 C CA . SER A 1 316 ? -12.758 21.203 -6.145 1 37.34 316 SER A CA 1
ATOM 2583 C C . SER A 1 316 ? -12.461 19.719 -5.91 1 37.34 316 SER A C 1
ATOM 2585 O O . SER A 1 316 ? -11.492 19.188 -6.453 1 37.34 316 SER A O 1
ATOM 2587 N N . TYR A 1 317 ? -12.977 19.281 -4.805 1 39.25 317 TYR A N 1
ATOM 2588 C CA . TYR A 1 317 ? -12.914 17.828 -4.746 1 39.25 317 TYR A CA 1
ATOM 2589 C C . TYR A 1 317 ? -13.461 17.203 -6.027 1 39.25 317 TYR A C 1
ATOM 2591 O O . TYR A 1 317 ? -14.211 16.234 -5.977 1 39.25 317 TYR A O 1
ATOM 2599 N N . GLY A 1 318 ? -13.781 18.031 -6.922 1 35.25 318 GLY A N 1
ATOM 2600 C CA . GLY A 1 318 ? -14.031 17.312 -8.156 1 35.25 318 GLY A CA 1
ATOM 2601 C C . GLY A 1 318 ? -13.117 16.125 -8.344 1 35.25 318 GLY A C 1
ATOM 2602 O O . GLY A 1 318 ? -12.258 15.844 -7.504 1 35.25 318 GLY A O 1
ATOM 2603 N N . ILE A 1 319 ? -13.18 15.602 -9.578 1 39.41 319 ILE A N 1
ATOM 2604 C CA . ILE A 1 319 ? -12.547 14.375 -10.047 1 39.41 319 ILE A CA 1
ATOM 2605 C C . ILE A 1 319 ? -11.117 14.297 -9.516 1 39.41 319 ILE A C 1
ATOM 2607 O O . ILE A 1 319 ? -10.68 13.234 -9.055 1 39.41 319 ILE A O 1
ATOM 2611 N N . GLU A 1 320 ? -10.273 15.305 -9.852 1 36.66 320 GLU A N 1
ATOM 2612 C CA . GLU A 1 320 ? -8.812 15.195 -9.812 1 36.66 320 GLU A CA 1
ATOM 2613 C C . GLU A 1 320 ? -8.266 15.688 -8.477 1 36.66 320 GLU A C 1
ATOM 2615 O O . GLU A 1 320 ? -7.113 16.109 -8.391 1 36.66 320 GLU A O 1
ATOM 2620 N N . SER A 1 321 ? -9.039 16.031 -7.516 1 42.78 321 SER A N 1
ATOM 2621 C CA . SER A 1 321 ? -8.266 16.484 -6.367 1 42.78 321 SER A CA 1
ATOM 2622 C C . SER A 1 321 ? -7.094 15.555 -6.082 1 42.78 321 SER A C 1
ATOM 2624 O O . SER A 1 321 ? -7.262 14.336 -6.035 1 42.78 321 SER A O 1
ATOM 2626 N N . PRO A 1 322 ? -6.074 16.016 -6.188 1 44.81 322 PRO A N 1
ATOM 2627 C CA . PRO A 1 322 ? -4.844 15.25 -5.988 1 44.81 322 PRO A CA 1
ATOM 2628 C C . PRO A 1 322 ? -4.848 14.461 -4.68 1 44.81 322 PRO A C 1
ATOM 2630 O O . PRO A 1 322 ? -3.943 13.656 -4.438 1 44.81 322 PRO A O 1
ATOM 2633 N N . TYR A 1 323 ? -5.875 14.906 -3.723 1 51.06 323 TYR A N 1
ATOM 2634 C CA . TYR A 1 323 ? -5.828 14.219 -2.436 1 51.06 323 TYR A CA 1
ATOM 2635 C C . TYR A 1 323 ? -6.648 12.938 -2.469 1 51.06 323 TYR A C 1
ATOM 2637 O O . TYR A 1 323 ? -7.695 12.883 -3.115 1 51.06 323 TYR A O 1
ATOM 2645 N N . GLY A 1 324 ? -6.082 11.742 -2.287 1 59.31 324 GLY A N 1
ATOM 2646 C CA . GLY A 1 324 ? -6.27 10.336 -2.578 1 59.31 324 GLY A CA 1
ATOM 2647 C C . GLY A 1 324 ? -7.637 9.812 -2.174 1 59.31 324 GLY A C 1
ATOM 2648 O O . GLY A 1 324 ? -8.016 8.695 -2.533 1 59.31 324 GLY A O 1
ATOM 2649 N N . CYS A 1 325 ? -8.539 10.586 -1.133 1 72.69 325 CYS A N 1
ATOM 2650 C CA . CYS A 1 325 ? -9.797 9.891 -0.889 1 72.69 325 CYS A CA 1
ATOM 2651 C C . CYS A 1 325 ? -10.875 10.344 -1.869 1 72.69 325 CYS A C 1
ATOM 2653 O O . CYS A 1 325 ? -12.062 10.125 -1.64 1 72.69 325 CYS A O 1
ATOM 2655 N N . PHE A 1 326 ? -10.578 11.07 -2.951 1 56.62 326 PHE A N 1
ATOM 2656 C CA . PHE A 1 326 ? -11.562 11.812 -3.73 1 56.62 326 PHE A CA 1
ATOM 2657 C C . PHE A 1 326 ? -12.477 10.859 -4.488 1 56.62 326 PHE A C 1
ATOM 2659 O O . PHE A 1 326 ? -12.023 9.875 -5.062 1 56.62 326 PHE A O 1
ATOM 2666 N N . GLY A 1 327 ? -13.68 11.242 -4.465 1 63.41 327 GLY A N 1
ATOM 2667 C CA . GLY A 1 327 ? -14.75 10.531 -5.137 1 63.41 327 GLY A CA 1
ATOM 2668 C C . GLY A 1 327 ? -15.273 9.352 -4.336 1 63.41 327 GLY A C 1
ATOM 2669 O O . GLY A 1 327 ? -16.297 8.758 -4.688 1 63.41 327 GLY A O 1
ATOM 2670 N N . GLN A 1 328 ? -14.477 9.234 -3.234 1 71.44 328 GLN A N 1
ATOM 2671 C CA . GLN A 1 328 ? -14.93 8.094 -2.441 1 71.44 328 GLN A CA 1
ATOM 2672 C C . GLN A 1 328 ? -15.969 8.531 -1.405 1 71.44 328 GLN A C 1
ATOM 2674 O O . GLN A 1 328 ? -15.914 9.648 -0.899 1 71.44 328 GLN A O 1
ATOM 2679 N N . GLN A 1 329 ? -16.922 7.723 -1.236 1 77.62 329 GLN A N 1
ATOM 2680 C CA . GLN A 1 329 ? -17.922 7.965 -0.192 1 77.62 329 GLN A CA 1
ATOM 2681 C C . GLN A 1 329 ? -17.469 7.359 1.137 1 77.62 329 GLN A C 1
ATOM 2683 O O . GLN A 1 329 ? -17.828 7.859 2.203 1 77.62 329 GLN A O 1
ATOM 2688 N N . SER A 1 330 ? -16.641 6.32 0.982 1 87.25 330 SER A N 1
ATOM 2689 C CA . SER A 1 330 ? -16.234 5.613 2.188 1 87.25 330 SER A CA 1
ATOM 2690 C C . SER A 1 330 ? -14.75 5.242 2.121 1 87.25 330 SER A C 1
ATOM 2692 O O . SER A 1 330 ? -14.188 5.082 1.034 1 87.25 330 SER A O 1
ATOM 2694 N N . VAL A 1 331 ? -14.227 5.215 3.311 1 91.5 331 VAL A N 1
ATOM 2695 C CA . VAL A 1 331 ? -12.812 4.875 3.428 1 91.5 331 VAL A CA 1
ATOM 2696 C C . VAL A 1 331 ? -12.609 3.895 4.582 1 91.5 331 VAL A C 1
ATOM 2698 O O . VAL A 1 331 ? -13.539 3.619 5.34 1 91.5 331 VAL A O 1
ATOM 2701 N N . ARG A 1 332 ? -11.398 3.35 4.59 1 92.56 332 ARG A N 1
ATOM 2702 C CA . ARG A 1 332 ? -11.023 2.504 5.719 1 92.56 332 ARG A CA 1
ATOM 2703 C C . ARG A 1 332 ? -10.109 3.256 6.684 1 92.56 332 ARG A C 1
ATOM 2705 O O . ARG A 1 332 ? -9.273 4.055 6.262 1 92.56 332 ARG A O 1
ATOM 2712 N N . TYR A 1 333 ? -10.375 3.102 7.961 1 95.56 333 TYR A N 1
ATOM 2713 C CA . TYR A 1 333 ? -9.578 3.598 9.078 1 95.56 333 TYR A CA 1
ATOM 2714 C C . TYR A 1 333 ? -8.891 2.451 9.812 1 95.56 333 TYR A C 1
ATOM 2716 O O . TYR A 1 333 ? -9.383 1.97 10.836 1 95.56 333 TYR A O 1
ATOM 2724 N N . PRO A 1 334 ? -7.66 2.062 9.242 1 95.38 334 PRO A N 1
ATOM 2725 C CA . PRO A 1 334 ? -7.09 0.784 9.672 1 95.38 334 PRO A CA 1
ATOM 2726 C C . PRO A 1 334 ? -6.508 0.843 11.086 1 95.38 334 PRO A C 1
ATOM 2728 O O . PRO A 1 334 ? -5.934 1.861 11.477 1 95.38 334 PRO A O 1
ATOM 2731 N N . ASN A 1 335 ? -6.613 -0.313 11.867 1 93.12 335 ASN A N 1
ATOM 2732 C CA . ASN A 1 335 ? -6.004 -0.447 13.188 1 93.12 335 ASN A CA 1
ATOM 2733 C C . ASN A 1 335 ? -4.652 -1.151 13.109 1 93.12 335 ASN A C 1
ATOM 2735 O O . ASN A 1 335 ? -3.818 -0.994 14.008 1 93.12 335 ASN A O 1
ATOM 2739 N N . ALA A 1 336 ? -4.504 -1.988 12.133 1 83.94 336 ALA A N 1
ATOM 2740 C CA . ALA A 1 336 ? -3.248 -2.721 11.984 1 83.94 336 ALA A CA 1
ATOM 2741 C C . ALA A 1 336 ? -3.172 -3.416 10.633 1 83.94 336 ALA A C 1
ATOM 2743 O O . ALA A 1 336 ? -4.195 -3.631 9.977 1 83.94 336 ALA A O 1
ATOM 2744 N N . PHE A 1 337 ? -1.94 -3.578 10.266 1 83.19 337 PHE A N 1
ATOM 2745 C CA . PHE A 1 337 ? -1.707 -4.488 9.148 1 83.19 337 PHE A CA 1
ATOM 2746 C C . PHE A 1 337 ? -0.66 -5.535 9.508 1 83.19 337 PHE A C 1
ATOM 2748 O O . PHE A 1 337 ? 0.22 -5.277 10.336 1 83.19 337 PHE A O 1
ATOM 2755 N N . MET B 1 1 ? 15.312 13.062 -81.875 1 32.59 1 MET B N 1
ATOM 2756 C CA . MET B 1 1 ? 14.547 11.836 -81.75 1 32.59 1 MET B CA 1
ATOM 2757 C C . MET B 1 1 ? 13.156 12.133 -81.188 1 32.59 1 MET B C 1
ATOM 2759 O O . MET B 1 1 ? 13.023 12.93 -80.25 1 32.59 1 MET B O 1
ATOM 2763 N N . PRO B 1 2 ? 12.008 11.961 -82 1 40.84 2 PRO B N 1
ATOM 2764 C CA . PRO B 1 2 ? 10.641 12.391 -81.688 1 40.84 2 PRO B CA 1
ATOM 2765 C C . PRO B 1 2 ? 10.109 11.719 -80.438 1 40.84 2 PRO B C 1
ATOM 2767 O O . PRO B 1 2 ? 10.445 10.562 -80.125 1 40.84 2 PRO B O 1
ATOM 2770 N N . SER B 1 3 ? 9.898 12.328 -79.25 1 42.56 3 SER B N 1
ATOM 2771 C CA . SER B 1 3 ? 9.422 11.984 -77.938 1 42.56 3 SER B CA 1
ATOM 2772 C C . SER B 1 3 ? 8.016 11.406 -78 1 42.56 3 SER B C 1
ATOM 2774 O O . SER B 1 3 ? 7.047 12.125 -78.25 1 42.56 3 SER B O 1
ATOM 2776 N N . TYR B 1 4 ? 7.758 10.102 -78.438 1 42 4 TYR B N 1
ATOM 2777 C CA . TYR B 1 4 ? 6.473 9.414 -78.438 1 42 4 TYR B CA 1
ATOM 2778 C C . TYR B 1 4 ? 5.898 9.32 -77.062 1 42 4 TYR B C 1
ATOM 2780 O O . TYR B 1 4 ? 6.59 8.906 -76.125 1 42 4 TYR B O 1
ATOM 2788 N N . SER B 1 5 ? 4.949 10.172 -76.688 1 42.84 5 SER B N 1
ATOM 2789 C CA . SER B 1 5 ? 4.258 10.164 -75.375 1 42.84 5 SER B CA 1
ATOM 2790 C C . SER B 1 5 ? 3.527 8.844 -75.125 1 42.84 5 SER B C 1
ATOM 2792 O O . SER B 1 5 ? 3.197 8.141 -76.125 1 42.84 5 SER B O 1
ATOM 2794 N N . LEU B 1 6 ? 3.572 8.289 -73.938 1 48.28 6 LEU B N 1
ATOM 2795 C CA . LEU B 1 6 ? 3.02 7.031 -73.438 1 48.28 6 LEU B CA 1
ATOM 2796 C C . LEU B 1 6 ? 1.577 6.855 -73.875 1 48.28 6 LEU B C 1
ATOM 2798 O O . LEU B 1 6 ? 1.104 5.727 -74 1 48.28 6 LEU B O 1
ATOM 2802 N N . ASN B 1 7 ? 0.778 7.93 -74 1 47.56 7 ASN B N 1
ATOM 2803 C CA . ASN B 1 7 ? -0.595 7.871 -74.5 1 47.56 7 ASN B CA 1
ATOM 2804 C C . ASN B 1 7 ? -0.664 7.277 -75.938 1 47.56 7 ASN B C 1
ATOM 2806 O O . ASN B 1 7 ? -1.679 6.691 -76.312 1 47.56 7 ASN B O 1
ATOM 2810 N N . ASP B 1 8 ? 0.333 7.594 -76.625 1 48.5 8 ASP B N 1
ATOM 2811 C CA . ASP B 1 8 ? 0.351 7.164 -78.062 1 48.5 8 ASP B CA 1
ATOM 2812 C C . ASP B 1 8 ? 0.539 5.652 -78.125 1 48.5 8 ASP B C 1
ATOM 2814 O O . ASP B 1 8 ? 0.318 5.07 -79.188 1 48.5 8 ASP B O 1
ATOM 2818 N N . ILE B 1 9 ? 1.406 5.141 -77.25 1 46.66 9 ILE B N 1
ATOM 2819 C CA . ILE B 1 9 ? 1.737 3.721 -77.312 1 46.66 9 ILE B CA 1
ATOM 2820 C C . ILE B 1 9 ? 0.498 2.887 -77 1 46.66 9 ILE B C 1
ATOM 2822 O O . ILE B 1 9 ? 0.232 1.884 -77.688 1 46.66 9 ILE B O 1
ATOM 2826 N N . CYS B 1 10 ? -0.149 3.107 -75.875 1 45.88 10 CYS B N 1
ATOM 2827 C CA . CYS B 1 10 ? -1.096 2.123 -75.375 1 45.88 10 CYS B CA 1
ATOM 2828 C C . CYS B 1 10 ? -2.434 2.229 -76.062 1 45.88 10 CYS B C 1
ATOM 2830 O O . CYS B 1 10 ? -3.242 1.299 -76 1 45.88 10 CYS B O 1
ATOM 2832 N N . CYS B 1 11 ? -2.967 3.555 -76.25 1 42.59 11 CYS B N 1
ATOM 2833 C CA . CYS B 1 11 ? -4.277 3.664 -76.875 1 42.59 11 CYS B CA 1
ATOM 2834 C C . CYS B 1 11 ? -4.16 4.195 -78.312 1 42.59 11 CYS B C 1
ATOM 2836 O O . CYS B 1 11 ? -4.195 5.406 -78.562 1 42.59 11 CYS B O 1
ATOM 2838 N N . PRO B 1 12 ? -3.586 3.396 -79.312 1 46.12 12 PRO B N 1
ATOM 2839 C CA . PRO B 1 12 ? -3.629 3.963 -80.625 1 46.12 12 PRO B CA 1
ATOM 2840 C C . PRO B 1 12 ? -5.039 4.367 -81.062 1 46.12 12 PRO B C 1
ATOM 2842 O O . PRO B 1 12 ? -6.023 3.832 -80.562 1 46.12 12 PRO B O 1
ATOM 2845 N N . PRO B 1 13 ? -5.258 5.629 -81.625 1 43.94 13 PRO B N 1
ATOM 2846 C CA . PRO B 1 13 ? -6.562 6.109 -82.125 1 43.94 13 PRO B CA 1
ATOM 2847 C C . PRO B 1 13 ? -7.293 5.094 -83 1 43.94 13 PRO B C 1
ATOM 2849 O O . PRO B 1 13 ? -6.914 4.891 -84.125 1 43.94 13 PRO B O 1
ATOM 2852 N N . SER B 1 14 ? -7.242 3.783 -82.688 1 41.47 14 SER B N 1
ATOM 2853 C CA . SER B 1 14 ? -7.973 3.02 -83.688 1 41.47 14 SER B CA 1
ATOM 2854 C C . SER B 1 14 ? -9.414 3.5 -83.812 1 41.47 14 SER B C 1
ATOM 2856 O O . SER B 1 14 ? -9.977 4.039 -82.812 1 41.47 14 SER B O 1
ATOM 2858 N N . TYR B 1 15 ? -9.898 3.645 -85.125 1 44.25 15 TYR B N 1
ATOM 2859 C CA . TYR B 1 15 ? -11.148 4.137 -85.688 1 44.25 15 TYR B CA 1
ATOM 2860 C C . TYR B 1 15 ? -12.344 3.572 -84.938 1 44.25 15 TYR B C 1
ATOM 2862 O O . TYR B 1 15 ? -13.359 4.254 -84.75 1 44.25 15 TYR B O 1
ATOM 2870 N N . ASN B 1 16 ? -12.555 2.207 -85.062 1 43.19 16 ASN B N 1
ATOM 2871 C CA . ASN B 1 16 ? -13.922 1.751 -84.812 1 43.19 16 ASN B CA 1
ATOM 2872 C C . ASN B 1 16 ? -14.258 1.654 -83.312 1 43.19 16 ASN B C 1
ATOM 2874 O O . ASN B 1 16 ? -13.461 1.132 -82.562 1 43.19 16 ASN B O 1
ATOM 2878 N N . GLY B 1 17 ? -15.047 2.617 -82.812 1 47.19 17 GLY B N 1
ATOM 2879 C CA . GLY B 1 17 ? -15.586 2.869 -81.5 1 47.19 17 GLY B CA 1
ATOM 2880 C C . GLY B 1 17 ? -16.016 1.605 -80.75 1 47.19 17 GLY B C 1
ATOM 2881 O O . GLY B 1 17 ? -16 1.552 -79.562 1 47.19 17 GLY B O 1
ATOM 2882 N N . GLU B 1 18 ? -16.625 0.682 -81.562 1 53.53 18 GLU B N 1
ATOM 2883 C CA . GLU B 1 18 ? -17.25 -0.483 -80.938 1 53.53 18 GLU B CA 1
ATOM 2884 C C . GLU B 1 18 ? -16.203 -1.401 -80.312 1 53.53 18 GLU B C 1
ATOM 2886 O O . GLU B 1 18 ? -16.438 -1.994 -79.25 1 53.53 18 GLU B O 1
ATOM 2891 N N . SER B 1 19 ? -14.953 -1.392 -81 1 55.53 19 SER B N 1
ATOM 2892 C CA . SER B 1 19 ? -13.953 -2.354 -80.562 1 55.53 19 SER B CA 1
ATOM 2893 C C . SER B 1 19 ? -13.289 -1.905 -79.25 1 55.53 19 SER B C 1
ATOM 2895 O O . SER B 1 19 ? -12.797 -2.732 -78.5 1 55.53 19 SER B O 1
ATOM 2897 N N . ARG B 1 20 ? -13.453 -0.573 -79 1 55.16 20 ARG B N 1
ATOM 2898 C CA . ARG B 1 20 ? -12.828 -0.056 -77.812 1 55.16 20 ARG B CA 1
ATOM 2899 C C . ARG B 1 20 ? -13.625 -0.442 -76.562 1 55.16 20 ARG B C 1
ATOM 2901 O O . ARG B 1 20 ? -13.055 -0.802 -75.5 1 55.16 20 ARG B O 1
ATOM 2908 N N . ARG B 1 21 ? -14.898 -0.369 -76.875 1 59.22 21 ARG B N 1
ATOM 2909 C CA . ARG B 1 21 ? -15.766 -0.678 -75.75 1 59.22 21 ARG B CA 1
ATOM 2910 C C . ARG B 1 21 ? -15.664 -2.152 -75.375 1 59.22 21 ARG B C 1
ATOM 2912 O O . ARG B 1 21 ? -15.641 -2.494 -74.188 1 59.22 21 ARG B O 1
ATOM 2919 N N . ALA B 1 22 ? -15.523 -2.924 -76.5 1 63.5 22 ALA B N 1
ATOM 2920 C CA . ALA B 1 22 ? -15.422 -4.359 -76.25 1 63.5 22 ALA B CA 1
ATOM 2921 C C . ALA B 1 22 ? -14.094 -4.719 -75.562 1 63.5 22 ALA B C 1
ATOM 2923 O O . ALA B 1 22 ? -14.055 -5.559 -74.688 1 63.5 22 ALA B O 1
ATOM 2924 N N . ARG B 1 23 ? -13.062 -3.945 -76 1 64.19 23 ARG B N 1
ATOM 2925 C CA . ARG B 1 23 ? -11.742 -4.188 -75.375 1 64.19 23 ARG B CA 1
ATOM 2926 C C . ARG B 1 23 ? -11.68 -3.715 -73.938 1 64.19 23 ARG B C 1
ATOM 2928 O O . ARG B 1 23 ? -11.102 -4.395 -73.125 1 64.19 23 ARG B O 1
ATOM 2935 N N . TRP B 1 24 ? -12.336 -2.561 -73.75 1 70.12 24 TRP B N 1
ATOM 2936 C CA . TRP B 1 24 ? -12.391 -2.041 -72.438 1 70.12 24 TRP B CA 1
ATOM 2937 C C . TRP B 1 24 ? -13.234 -2.943 -71.5 1 70.12 24 TRP B C 1
ATOM 2939 O O . TRP B 1 24 ? -12.898 -3.156 -70.375 1 70.12 24 TRP B O 1
ATOM 2949 N N . PHE B 1 25 ? -14.25 -3.525 -72.188 1 71 25 PHE B N 1
ATOM 2950 C CA . PHE B 1 25 ? -15.109 -4.453 -71.5 1 71 25 PHE B CA 1
ATOM 2951 C C . PHE B 1 25 ? -14.359 -5.742 -71.188 1 71 25 PHE B C 1
ATOM 2953 O O . PHE B 1 25 ? -14.461 -6.266 -70.062 1 71 25 PHE B O 1
ATOM 2960 N N . PHE B 1 26 ? -13.555 -6.203 -72.188 1 73.5 26 PHE B N 1
ATOM 2961 C CA . PHE B 1 26 ? -12.797 -7.43 -71.938 1 73.5 26 PHE B CA 1
ATOM 2962 C C . PHE B 1 26 ? -11.633 -7.188 -71 1 73.5 26 PHE B C 1
ATOM 2964 O O . PHE B 1 26 ? -11.336 -8.031 -70.125 1 73.5 26 PHE B O 1
ATOM 2971 N N . LEU B 1 27 ? -11.031 -5.973 -71 1 72.56 27 LEU B N 1
ATOM 2972 C CA . LEU B 1 27 ? -9.977 -5.613 -70.062 1 72.56 27 LEU B CA 1
ATOM 2973 C C . LEU B 1 27 ? -10.547 -5.441 -68.688 1 72.56 27 LEU B C 1
ATOM 2975 O O . LEU B 1 27 ? -9.93 -5.867 -67.688 1 72.56 27 LEU B O 1
ATOM 2979 N N . GLY B 1 28 ? -11.75 -4.883 -68.625 1 74.06 28 GLY B N 1
ATOM 2980 C CA . GLY B 1 28 ? -12.438 -4.773 -67.375 1 74.06 28 GLY B CA 1
ATOM 2981 C C . GLY B 1 28 ? -12.82 -6.117 -66.75 1 74.06 28 GLY B C 1
ATOM 2982 O O . GLY B 1 28 ? -12.664 -6.348 -65.562 1 74.06 28 GLY B O 1
ATOM 2983 N N . LEU B 1 29 ? -13.227 -7.047 -67.625 1 77.19 29 LEU B N 1
ATOM 2984 C CA . LEU B 1 29 ? -13.602 -8.391 -67.25 1 77.19 29 LEU B CA 1
ATOM 2985 C C . LEU B 1 29 ? -12.375 -9.18 -66.75 1 77.19 29 LEU B C 1
ATOM 2987 O O . LEU B 1 29 ? -12.438 -9.906 -65.75 1 77.19 29 LEU B O 1
ATOM 2991 N N . PHE B 1 30 ? -11.273 -8.992 -67.438 1 74.5 30 PHE B N 1
ATOM 2992 C CA . PHE B 1 30 ? -10.023 -9.648 -67.062 1 74.5 30 PHE B CA 1
ATOM 2993 C C . PHE B 1 30 ? -9.508 -9.086 -65.75 1 74.5 30 PHE B C 1
ATOM 2995 O O . PHE B 1 30 ? -9.039 -9.844 -64.875 1 74.5 30 PHE B O 1
ATOM 3002 N N . VAL B 1 31 ? -9.625 -7.773 -65.562 1 76.44 31 VAL B N 1
ATOM 3003 C CA . VAL B 1 31 ? -9.227 -7.141 -64.312 1 76.44 31 VAL B CA 1
ATOM 3004 C C . VAL B 1 31 ? -10.172 -7.57 -63.188 1 76.44 31 VAL B C 1
ATOM 3006 O O . VAL B 1 31 ? -9.727 -7.859 -62.062 1 76.44 31 VAL B O 1
ATOM 3009 N N . PHE B 1 32 ? -11.43 -7.773 -63.5 1 77.31 32 PHE B N 1
ATOM 3010 C CA . PHE B 1 32 ? -12.43 -8.211 -62.531 1 77.31 32 PHE B CA 1
ATOM 3011 C C . PHE B 1 32 ? -12.219 -9.672 -62.125 1 77.31 32 PHE B C 1
ATOM 3013 O O . PHE B 1 32 ? -12.281 -10.023 -60.969 1 77.31 32 PHE B O 1
ATOM 3020 N N . ILE B 1 33 ? -11.938 -10.539 -63.062 1 76.19 33 ILE B N 1
ATOM 3021 C CA . ILE B 1 33 ? -11.656 -11.945 -62.812 1 76.19 33 ILE B CA 1
ATOM 3022 C C . ILE B 1 33 ? -10.344 -12.086 -62.062 1 76.19 33 ILE B C 1
ATOM 3024 O O . ILE B 1 33 ? -10.234 -12.906 -61.125 1 76.19 33 ILE B O 1
ATOM 3028 N N . GLY B 1 34 ? -9.391 -11.258 -62.406 1 74.5 34 GLY B N 1
ATOM 3029 C CA . GLY B 1 34 ? -8.148 -11.227 -61.625 1 74.5 34 GLY B CA 1
ATOM 3030 C C . GLY B 1 34 ? -8.352 -10.82 -60.188 1 74.5 34 GLY B C 1
ATOM 3031 O O . GLY B 1 34 ? -7.793 -11.438 -59.281 1 74.5 34 GLY B O 1
ATOM 3032 N N . PHE B 1 35 ? -9.203 -9.844 -59.969 1 78.38 35 PHE B N 1
ATOM 3033 C CA . PHE B 1 35 ? -9.523 -9.414 -58.594 1 78.38 35 PHE B CA 1
ATOM 3034 C C . PHE B 1 35 ? -10.32 -10.492 -57.875 1 78.38 35 PHE B C 1
ATOM 3036 O O . PHE B 1 35 ? -10.094 -10.734 -56.688 1 78.38 35 PHE B O 1
ATOM 3043 N N . MET B 1 36 ? -11.18 -11.195 -58.5 1 75.75 36 MET B N 1
ATOM 3044 C CA . MET B 1 36 ? -11.953 -12.273 -57.906 1 75.75 36 MET B CA 1
ATOM 3045 C C . MET B 1 36 ? -11.055 -13.445 -57.531 1 75.75 36 MET B C 1
ATOM 3047 O O . MET B 1 36 ? -11.211 -14.055 -56.469 1 75.75 36 MET B O 1
ATOM 3051 N N . ILE B 1 37 ? -10.148 -13.781 -58.375 1 74.56 37 ILE B N 1
ATOM 3052 C CA . ILE B 1 37 ? -9.188 -14.844 -58.094 1 74.56 37 ILE B CA 1
ATOM 3053 C C . ILE B 1 37 ? -8.305 -14.438 -56.906 1 74.56 37 ILE B C 1
ATOM 3055 O O . ILE B 1 37 ? -8.039 -15.242 -56 1 74.56 37 ILE B O 1
ATOM 3059 N N . ILE B 1 38 ? -7.887 -13.211 -56.812 1 74.69 38 ILE B N 1
ATOM 3060 C CA . ILE B 1 38 ? -7.098 -12.727 -55.688 1 74.69 38 ILE B CA 1
ATOM 3061 C C . ILE B 1 38 ? -7.938 -12.773 -54.438 1 74.69 38 ILE B C 1
ATOM 3063 O O . ILE B 1 38 ? -7.449 -13.195 -53.375 1 74.69 38 ILE B O 1
ATOM 3067 N N . PHE B 1 39 ? -9.148 -12.469 -54.438 1 74.69 39 PHE B N 1
ATOM 3068 C CA . PHE B 1 39 ? -10.039 -12.547 -53.281 1 74.69 39 PHE B CA 1
ATOM 3069 C C . PHE B 1 39 ? -10.281 -13.992 -52.875 1 74.69 39 PHE B C 1
ATOM 3071 O O . PHE B 1 39 ? -10.312 -14.312 -51.688 1 74.69 39 PHE B O 1
ATOM 3078 N N . ILE B 1 40 ? -10.453 -14.836 -53.781 1 72.62 40 ILE B N 1
ATOM 3079 C CA . ILE B 1 40 ? -10.617 -16.266 -53.5 1 72.62 40 ILE B CA 1
ATOM 3080 C C . ILE B 1 40 ? -9.312 -16.828 -52.938 1 72.62 40 ILE B C 1
ATOM 3082 O O . ILE B 1 40 ? -9.328 -17.594 -51.969 1 72.62 40 ILE B O 1
ATOM 3086 N N . LEU B 1 41 ? -8.219 -16.469 -53.469 1 69 41 LEU B N 1
ATOM 3087 C CA . LEU B 1 41 ? -6.93 -16.938 -52.969 1 69 41 LEU B CA 1
ATOM 3088 C C . LEU B 1 41 ? -6.664 -16.359 -51.562 1 69 41 LEU B C 1
ATOM 3090 O O . LEU B 1 41 ? -6.133 -17.062 -50.719 1 69 41 LEU B O 1
ATOM 3094 N N . ILE B 1 42 ? -7.023 -15.148 -51.312 1 68.69 42 ILE B N 1
ATOM 3095 C CA . ILE B 1 42 ? -6.934 -14.586 -49.969 1 68.69 42 ILE B CA 1
ATOM 3096 C C . ILE B 1 42 ? -7.887 -15.328 -49.031 1 68.69 42 ILE B C 1
ATOM 3098 O O . ILE B 1 42 ? -7.539 -15.633 -47.906 1 68.69 42 ILE B O 1
ATOM 3102 N N . GLY B 1 43 ? -9.07 -15.562 -49.5 1 60 43 GLY B N 1
ATOM 3103 C CA . GLY B 1 43 ? -10.016 -16.359 -48.75 1 60 43 GLY B CA 1
ATOM 3104 C C . GLY B 1 43 ? -9.516 -17.766 -48.469 1 60 43 GLY B C 1
ATOM 3105 O O . GLY B 1 43 ? -9.656 -18.281 -47.344 1 60 43 GLY B O 1
ATOM 3106 N N . LEU B 1 44 ? -9.047 -18.391 -49.438 1 59.31 44 LEU B N 1
ATOM 3107 C CA . LEU B 1 44 ? -8.461 -19.719 -49.281 1 59.31 44 LEU B CA 1
ATOM 3108 C C . LEU B 1 44 ? -7.223 -19.656 -48.406 1 59.31 44 LEU B C 1
ATOM 3110 O O . LEU B 1 44 ? -6.996 -20.547 -47.562 1 59.31 44 LEU B O 1
ATOM 3114 N N . ALA B 1 45 ? -6.41 -18.672 -48.625 1 54.5 45 ALA B N 1
ATOM 3115 C CA . ALA B 1 45 ? -5.277 -18.484 -47.719 1 54.5 45 ALA B CA 1
ATOM 3116 C C . ALA B 1 45 ? -5.75 -18.156 -46.312 1 54.5 45 ALA B C 1
ATOM 3118 O O . ALA B 1 45 ? -5.145 -18.594 -45.344 1 54.5 45 ALA B O 1
ATOM 3119 N N . ALA B 1 46 ? -6.781 -17.297 -46.188 1 52.78 46 ALA B N 1
ATOM 3120 C CA . ALA B 1 46 ? -7.371 -17.031 -44.875 1 52.78 46 ALA B CA 1
ATOM 3121 C C . ALA B 1 46 ? -8.023 -18.297 -44.312 1 52.78 46 ALA B C 1
ATOM 3123 O O . ALA B 1 46 ? -8.016 -18.516 -43.125 1 52.78 46 ALA B O 1
ATOM 3124 N N . GLY B 1 47 ? -8.766 -19.047 -45.125 1 46.59 47 GLY B N 1
ATOM 3125 C CA . GLY B 1 47 ? -9.289 -20.328 -44.719 1 46.59 47 GLY B CA 1
ATOM 3126 C C . GLY B 1 47 ? -8.203 -21.312 -44.312 1 46.59 47 GLY B C 1
ATOM 3127 O O . GLY B 1 47 ? -8.43 -22.172 -43.438 1 46.59 47 GLY B O 1
ATOM 3128 N N . LEU B 1 48 ? -7.23 -21.438 -45.156 1 44.44 48 LEU B N 1
ATOM 3129 C CA . LEU B 1 48 ? -6.102 -22.266 -44.781 1 44.44 48 LEU B CA 1
ATOM 3130 C C . LEU B 1 48 ? -5.387 -21.672 -43.562 1 44.44 48 LEU B C 1
ATOM 3132 O O . LEU B 1 48 ? -4.41 -22.25 -43.062 1 44.44 48 LEU B O 1
ATOM 3136 N N . TRP B 1 49 ? -5.566 -20.375 -43.375 1 39.38 49 TRP B N 1
ATOM 3137 C CA . TRP B 1 49 ? -5.137 -20.047 -42.031 1 39.38 49 TRP B CA 1
ATOM 3138 C C . TRP B 1 49 ? -5.832 -20.938 -41 1 39.38 49 TRP B C 1
ATOM 3140 O O . TRP B 1 49 ? -7.012 -20.75 -40.688 1 39.38 49 TRP B O 1
ATOM 3150 N N . LYS B 1 50 ? -5.719 -22.25 -41.156 1 37.38 50 LYS B N 1
ATOM 3151 C CA . LYS B 1 50 ? -5.98 -23.109 -40 1 37.38 50 LYS B CA 1
ATOM 3152 C C . LYS B 1 50 ? -5.691 -22.359 -38.719 1 37.38 50 LYS B C 1
ATOM 3154 O O . LYS B 1 50 ? -4.559 -21.938 -38.469 1 37.38 50 LYS B O 1
ATOM 3159 N N . HIS B 1 51 ? -6.715 -21.531 -38.281 1 36.88 51 HIS B N 1
ATOM 3160 C CA . HIS B 1 51 ? -6.539 -21.312 -36.844 1 36.88 51 HIS B CA 1
ATOM 3161 C C . HIS B 1 51 ? -6.09 -22.594 -36.156 1 36.88 51 HIS B C 1
ATOM 3163 O O . HIS B 1 51 ? -6.703 -23.656 -36.344 1 36.88 51 HIS B O 1
ATOM 3169 N N . ALA B 1 52 ? -4.957 -23 -36.125 1 37.47 52 ALA B N 1
ATOM 3170 C CA . ALA B 1 52 ? -4.566 -24.047 -35.188 1 37.47 52 ALA B CA 1
ATOM 3171 C C . ALA B 1 52 ? -5.617 -24.219 -34.094 1 37.47 52 ALA B C 1
ATOM 3173 O O . ALA B 1 52 ? -6.23 -23.25 -33.656 1 37.47 52 ALA B O 1
ATOM 3174 N N . PRO B 1 53 ? -6.387 -25.297 -34.031 1 41.28 53 PRO B N 1
ATOM 3175 C CA . PRO B 1 53 ? -7.316 -25.5 -32.906 1 41.28 53 PRO B CA 1
ATOM 3176 C C . PRO B 1 53 ? -6.91 -24.734 -31.656 1 41.28 53 PRO B C 1
ATOM 3178 O O . PRO B 1 53 ? -5.938 -25.094 -30.984 1 41.28 53 PRO B O 1
ATOM 3181 N N . GLU B 1 54 ? -6.699 -23.422 -31.688 1 44.41 54 GLU B N 1
ATOM 3182 C CA . GLU B 1 54 ? -6.145 -22.406 -30.797 1 44.41 54 GLU B CA 1
ATOM 3183 C C . GLU B 1 54 ? -6.82 -22.453 -29.438 1 44.41 54 GLU B C 1
ATOM 3185 O O . GLU B 1 54 ? -6.699 -21.5 -28.656 1 44.41 54 GLU B O 1
ATOM 3190 N N . GLN B 1 55 ? -7.91 -23.188 -29.141 1 52.47 55 GLN B N 1
ATOM 3191 C CA . GLN B 1 55 ? -8.289 -22.938 -27.766 1 52.47 55 GLN B CA 1
ATOM 3192 C C . GLN B 1 55 ? -7.148 -23.297 -26.812 1 52.47 55 GLN B C 1
ATOM 3194 O O . GLN B 1 55 ? -7.047 -24.453 -26.359 1 52.47 55 GLN B O 1
ATOM 3199 N N . ASP B 1 56 ? -5.938 -22.828 -26.922 1 74.62 56 ASP B N 1
ATOM 3200 C CA . ASP B 1 56 ? -4.719 -23.297 -26.266 1 74.62 56 ASP B CA 1
ATOM 3201 C C . ASP B 1 56 ? -4.812 -23.141 -24.75 1 74.62 56 ASP B C 1
ATOM 3203 O O . ASP B 1 56 ? -4.855 -22.031 -24.234 1 74.62 56 ASP B O 1
ATOM 3207 N N . HIS B 1 57 ? -5.301 -24.234 -24.125 1 86.06 57 HIS B N 1
ATOM 3208 C CA . HIS B 1 57 ? -5.27 -24.375 -22.672 1 86.06 57 HIS B CA 1
ATOM 3209 C C . HIS B 1 57 ? -3.838 -24.391 -22.156 1 86.06 57 HIS B C 1
ATOM 3211 O O . HIS B 1 57 ? -2.959 -25.016 -22.75 1 86.06 57 HIS B O 1
ATOM 3217 N N . TYR B 1 58 ? -3.559 -23.562 -21.234 1 91.38 58 TYR B N 1
ATOM 3218 C CA . TYR B 1 58 ? -2.248 -23.578 -20.594 1 91.38 58 TYR B CA 1
ATOM 3219 C C . TYR B 1 58 ? -2.369 -23.281 -19.094 1 91.38 58 TYR B C 1
ATOM 3221 O O . TYR B 1 58 ? -3.467 -23.031 -18.594 1 91.38 58 TYR B O 1
ATOM 3229 N N . LEU B 1 59 ? -1.325 -23.516 -18.406 1 93.88 59 LEU B N 1
ATOM 3230 C CA . LEU B 1 59 ? -1.281 -23.328 -16.953 1 93.88 59 LEU B CA 1
ATOM 3231 C C . LEU B 1 59 ? -0.361 -22.172 -16.578 1 93.88 59 LEU B C 1
ATOM 3233 O O . LEU B 1 59 ? 0.661 -21.953 -17.234 1 93.88 59 LEU B O 1
ATOM 3237 N N . ILE B 1 60 ? -0.722 -21.469 -15.578 1 93.12 60 ILE B N 1
ATOM 3238 C CA . ILE B 1 60 ? 0.128 -20.422 -15.023 1 93.12 60 ILE B CA 1
ATOM 3239 C C . ILE B 1 60 ? 0.481 -20.75 -13.57 1 93.12 60 ILE B C 1
ATOM 3241 O O . ILE B 1 60 ? -0.4 -20.812 -12.711 1 93.12 60 ILE B O 1
ATOM 3245 N N . LEU B 1 61 ? 1.699 -21.016 -13.375 1 96.25 61 LEU B N 1
ATOM 3246 C CA . LEU B 1 61 ? 2.184 -21.109 -12 1 96.25 61 LEU B CA 1
ATOM 3247 C C . LEU B 1 61 ? 2.564 -19.734 -11.461 1 96.25 61 LEU B C 1
ATOM 3249 O O . LEU B 1 61 ? 3.41 -19.047 -12.039 1 96.25 61 LEU B O 1
ATOM 3253 N N . SER B 1 62 ? 1.988 -19.359 -10.336 1 93.81 62 SER B N 1
ATOM 3254 C CA . SER B 1 62 ? 2.242 -18.047 -9.734 1 93.81 62 SER B CA 1
ATOM 3255 C C . SER B 1 62 ? 3.049 -18.172 -8.445 1 93.81 62 SER B C 1
ATOM 3257 O O . SER B 1 62 ? 2.76 -19.031 -7.609 1 93.81 62 SER B O 1
ATOM 3259 N N . ARG B 1 63 ? 4.023 -17.344 -8.398 1 96.31 63 ARG B N 1
ATOM 3260 C CA . ARG B 1 63 ? 4.789 -17.172 -7.168 1 96.31 63 ARG B CA 1
ATOM 3261 C C . ARG B 1 63 ? 4.59 -15.773 -6.582 1 96.31 63 ARG B C 1
ATOM 3263 O O . ARG B 1 63 ? 4.516 -14.797 -7.324 1 96.31 63 ARG B O 1
ATOM 3270 N N . GLN B 1 64 ? 4.559 -15.711 -5.246 1 95.31 64 GLN B N 1
ATOM 3271 C CA . GLN B 1 64 ? 4.25 -14.438 -4.605 1 95.31 64 GLN B CA 1
ATOM 3272 C C . GLN B 1 64 ? 5.414 -13.953 -3.744 1 95.31 64 GLN B C 1
ATOM 3274 O O . GLN B 1 64 ? 6.145 -14.766 -3.168 1 95.31 64 GLN B O 1
ATOM 3279 N N . TRP B 1 65 ? 5.578 -12.688 -3.719 1 96.38 65 TRP B N 1
ATOM 3280 C CA . TRP B 1 65 ? 6.539 -12 -2.859 1 96.38 65 TRP B CA 1
ATOM 3281 C C . TRP B 1 65 ? 5.863 -11.484 -1.591 1 96.38 65 TRP B C 1
ATOM 3283 O O . TRP B 1 65 ? 5.176 -10.469 -1.615 1 96.38 65 TRP B O 1
ATOM 3293 N N . PRO B 1 66 ? 6.082 -12.156 -0.427 1 96.06 66 PRO B N 1
ATOM 3294 C CA . PRO B 1 66 ? 5.289 -11.875 0.773 1 96.06 66 PRO B CA 1
ATOM 3295 C C . PRO B 1 66 ? 5.383 -10.422 1.218 1 96.06 66 PRO B C 1
ATOM 3297 O O . PRO B 1 66 ? 4.398 -9.852 1.695 1 96.06 66 PRO B O 1
ATOM 3300 N N . ILE B 1 67 ? 6.453 -9.773 1.053 1 94.88 67 ILE B N 1
ATOM 3301 C CA . ILE B 1 67 ? 6.641 -8.391 1.479 1 94.88 67 ILE B CA 1
ATOM 3302 C C . ILE B 1 67 ? 5.629 -7.492 0.773 1 94.88 67 ILE B C 1
ATOM 3304 O O . ILE B 1 67 ? 5.027 -6.613 1.398 1 94.88 67 ILE B O 1
ATOM 3308 N N . THR B 1 68 ? 5.449 -7.707 -0.49 1 94.25 68 THR B N 1
ATOM 3309 C CA . THR B 1 68 ? 4.504 -6.906 -1.261 1 94.25 68 THR B CA 1
ATOM 3310 C C . THR B 1 68 ? 3.068 -7.348 -0.979 1 94.25 68 THR B C 1
ATOM 3312 O O . THR B 1 68 ? 2.182 -6.512 -0.795 1 94.25 68 THR B O 1
ATOM 3315 N N . VAL B 1 69 ? 2.848 -8.656 -0.897 1 93.25 69 VAL B N 1
ATOM 3316 C CA . VAL B 1 69 ? 1.512 -9.203 -0.682 1 93.25 69 VAL B CA 1
ATOM 3317 C C . VAL B 1 69 ? 0.945 -8.68 0.636 1 93.25 69 VAL B C 1
ATOM 3319 O O . VAL B 1 69 ? -0.255 -8.422 0.743 1 93.25 69 VAL B O 1
ATOM 3322 N N . CYS B 1 70 ? 1.729 -8.438 1.58 1 91.81 70 CYS B N 1
ATOM 3323 C CA . CYS B 1 70 ? 1.277 -8.102 2.926 1 91.81 70 CYS B CA 1
ATOM 3324 C C . CYS B 1 70 ? 1.049 -6.602 3.066 1 91.81 70 CYS B C 1
ATOM 3326 O O . CYS B 1 70 ? 0.591 -6.133 4.109 1 91.81 70 CYS B O 1
ATOM 3328 N N . ILE B 1 71 ? 1.331 -5.883 2.045 1 91.44 71 ILE B N 1
ATOM 3329 C CA . ILE B 1 71 ? 1.03 -4.453 2.07 1 91.44 71 ILE B CA 1
ATOM 3330 C C . ILE B 1 71 ? -0.481 -4.246 2.137 1 91.44 71 ILE B C 1
ATOM 3332 O O . ILE B 1 71 ? -1.218 -4.715 1.265 1 91.44 71 ILE B O 1
ATOM 3336 N N . ALA B 1 72 ? -0.927 -3.582 3.199 1 88.56 72 ALA B N 1
ATOM 3337 C CA . ALA B 1 72 ? -2.332 -3.271 3.449 1 88.56 72 ALA B CA 1
ATOM 3338 C C . ALA B 1 72 ? -3.154 -4.547 3.621 1 88.56 72 ALA B C 1
ATOM 3340 O O . ALA B 1 72 ? -4.32 -4.598 3.227 1 88.56 72 ALA B O 1
ATOM 3341 N N . ARG B 1 73 ? -2.496 -5.574 4.008 1 87.31 73 ARG B N 1
ATOM 3342 C CA . ARG B 1 73 ? -3.105 -6.855 4.348 1 87.31 73 ARG B CA 1
ATOM 3343 C C . ARG B 1 73 ? -2.598 -7.363 5.691 1 87.31 73 ARG B C 1
ATOM 3345 O O . ARG B 1 73 ? -1.409 -7.242 5.996 1 87.31 73 ARG B O 1
ATOM 3352 N N . GLN B 1 74 ? -3.537 -7.914 6.449 1 85.19 74 GLN B N 1
ATOM 3353 C CA . GLN B 1 74 ? -3.088 -8.523 7.695 1 85.19 74 GLN B CA 1
ATOM 3354 C C . GLN B 1 74 ? -2.379 -9.852 7.434 1 85.19 74 GLN B C 1
ATOM 3356 O O . GLN B 1 74 ? -2.977 -10.781 6.887 1 85.19 74 GLN B O 1
ATOM 3361 N N . CYS B 1 75 ? -1.135 -9.883 7.691 1 90.38 75 CYS B N 1
ATOM 3362 C CA . CYS B 1 75 ? -0.32 -11.086 7.551 1 90.38 75 CYS B CA 1
ATOM 3363 C C . CYS B 1 75 ? 0.302 -11.484 8.883 1 90.38 75 CYS B C 1
ATOM 3365 O O . CYS B 1 75 ? 0.411 -10.664 9.797 1 90.38 75 CYS B O 1
ATOM 3367 N N . ASP B 1 76 ? 0.554 -12.805 8.945 1 90.81 76 ASP B N 1
ATOM 3368 C CA . ASP B 1 76 ? 1.417 -13.219 10.047 1 90.81 76 ASP B CA 1
ATOM 3369 C C . ASP B 1 76 ? 2.748 -12.469 10.016 1 90.81 76 ASP B C 1
ATOM 3371 O O . ASP B 1 76 ? 3.334 -12.281 8.945 1 90.81 76 ASP B O 1
ATOM 3375 N N . GLU B 1 77 ? 3.246 -12.047 11.164 1 85.25 77 GLU B N 1
ATOM 3376 C CA . GLU B 1 77 ? 4.438 -11.211 11.281 1 85.25 77 GLU B CA 1
ATOM 3377 C C . GLU B 1 77 ? 5.637 -11.859 10.594 1 85.25 77 GLU B C 1
ATOM 3379 O O . GLU B 1 77 ? 6.473 -11.164 10.016 1 85.25 77 GLU B O 1
ATOM 3384 N N . LYS B 1 78 ? 5.699 -13.125 10.594 1 88.31 78 LYS B N 1
ATOM 3385 C CA . LYS B 1 78 ? 6.867 -13.828 10.07 1 88.31 78 LYS B CA 1
ATOM 3386 C C . LYS B 1 78 ? 6.977 -13.656 8.562 1 88.31 78 LYS B C 1
ATOM 3388 O O . LYS B 1 78 ? 8.062 -13.812 7.992 1 88.31 78 LYS B O 1
ATOM 3393 N N . TYR B 1 79 ? 5.891 -13.312 7.93 1 91.75 79 TYR B N 1
ATOM 3394 C CA . TYR B 1 79 ? 5.922 -13.234 6.473 1 91.75 79 TYR B CA 1
ATOM 3395 C C . TYR B 1 79 ? 6.102 -11.789 6.012 1 91.75 79 TYR B C 1
ATOM 3397 O O . TYR B 1 79 ? 6.398 -11.539 4.84 1 91.75 79 TYR B O 1
ATOM 3405 N N . ARG B 1 80 ? 6.027 -10.852 6.836 1 87.75 80 ARG B N 1
ATOM 3406 C CA . ARG B 1 80 ? 6.086 -9.438 6.473 1 87.75 80 ARG B CA 1
ATOM 3407 C C . ARG B 1 80 ? 7.48 -9.055 5.984 1 87.75 80 ARG B C 1
ATOM 3409 O O . ARG B 1 80 ? 7.633 -8.156 5.156 1 87.75 80 ARG B O 1
ATOM 3416 N N . ASP B 1 81 ? 8.453 -9.742 6.523 1 87.56 81 ASP B N 1
ATOM 3417 C CA . ASP B 1 81 ? 9.812 -9.422 6.117 1 87.56 81 ASP B CA 1
ATOM 3418 C C . ASP B 1 81 ? 10.5 -10.633 5.484 1 87.56 81 ASP B C 1
ATOM 3420 O O . ASP B 1 81 ? 11.727 -10.672 5.375 1 87.56 81 ASP B O 1
ATOM 3424 N N . GLN B 1 82 ? 9.688 -11.617 5.141 1 92.5 82 GLN B N 1
ATOM 3425 C CA . GLN B 1 82 ? 10.258 -12.82 4.543 1 92.5 82 GLN B CA 1
ATOM 3426 C C . GLN B 1 82 ? 10.688 -12.57 3.1 1 92.5 82 GLN B C 1
ATOM 3428 O O . GLN B 1 82 ? 9.867 -12.172 2.27 1 92.5 82 GLN B O 1
ATOM 3433 N N . GLN B 1 83 ? 11.961 -12.797 2.867 1 95.62 83 GLN B N 1
ATOM 3434 C CA . GLN B 1 83 ? 12.5 -12.562 1.532 1 95.62 83 GLN B CA 1
ATOM 3435 C C . GLN B 1 83 ? 12.672 -13.875 0.773 1 95.62 83 GLN B C 1
ATOM 3437 O O . GLN B 1 83 ? 13.797 -14.258 0.431 1 95.62 83 GLN B O 1
ATOM 3442 N N . GLU B 1 84 ? 11.664 -14.531 0.585 1 96.94 84 GLU B N 1
ATOM 3443 C CA . GLU B 1 84 ? 11.602 -15.766 -0.195 1 96.94 84 GLU B CA 1
ATOM 3444 C C . GLU B 1 84 ? 10.359 -15.797 -1.079 1 96.94 84 GLU B C 1
ATOM 3446 O O . GLU B 1 84 ? 9.266 -15.445 -0.634 1 96.94 84 GLU B O 1
ATOM 3451 N N . TRP B 1 85 ? 10.609 -16.156 -2.322 1 97.75 85 TRP B N 1
ATOM 3452 C CA . TRP B 1 85 ? 9.461 -16.359 -3.197 1 97.75 85 TRP B CA 1
ATOM 3453 C C . TRP B 1 85 ? 8.68 -17.609 -2.785 1 97.75 85 TRP B C 1
ATOM 3455 O O . TRP B 1 85 ? 9.266 -18.672 -2.541 1 97.75 85 TRP B O 1
ATOM 3465 N N . LEU B 1 86 ? 7.391 -17.484 -2.664 1 97.75 86 LEU B N 1
ATOM 3466 C CA . LEU B 1 86 ? 6.488 -18.562 -2.264 1 97.75 86 LEU B CA 1
ATOM 3467 C C . LEU B 1 86 ? 5.5 -18.891 -3.377 1 97.75 86 LEU B C 1
ATOM 3469 O O . LEU B 1 86 ? 5.23 -18.047 -4.238 1 97.75 86 LEU B O 1
ATOM 3473 N N . ILE B 1 87 ? 5 -20.047 -3.332 1 97.62 87 ILE B N 1
ATOM 3474 C CA . ILE B 1 87 ? 3.947 -20.422 -4.266 1 97.62 87 ILE B CA 1
ATOM 3475 C C . ILE B 1 87 ? 2.682 -19.609 -3.975 1 97.62 87 ILE B C 1
ATOM 3477 O O . ILE B 1 87 ? 2.342 -19.375 -2.811 1 97.62 87 ILE B O 1
ATOM 3481 N N . ASN B 1 88 ? 2.043 -19.203 -4.941 1 94.88 88 ASN B N 1
ATOM 3482 C CA . ASN B 1 88 ? 0.742 -18.562 -4.785 1 94.88 88 ASN B CA 1
ATOM 3483 C C . ASN B 1 88 ? -0.379 -19.422 -5.359 1 94.88 88 ASN B C 1
ATOM 3485 O O . ASN B 1 88 ? -1.508 -19.391 -4.867 1 94.88 88 ASN B O 1
ATOM 3489 N N . GLY B 1 89 ? -0.052 -20.156 -6.492 1 94.75 89 GLY B N 1
ATOM 3490 C CA . GLY B 1 89 ? -1.085 -21.031 -7.039 1 94.75 89 GLY B CA 1
ATOM 3491 C C . GLY B 1 89 ? -0.834 -21.422 -8.484 1 94.75 89 GLY B C 1
ATOM 3492 O O . GLY B 1 89 ? 0.196 -21.062 -9.062 1 94.75 89 GLY B O 1
ATOM 3493 N N . LEU B 1 90 ? -1.778 -22.219 -8.992 1 96.06 90 LEU B N 1
ATOM 3494 C CA . LEU B 1 90 ? -1.78 -22.688 -10.375 1 96.06 90 LEU B CA 1
ATOM 3495 C C . LEU B 1 90 ? -3.133 -22.438 -11.031 1 96.06 90 LEU B C 1
ATOM 3497 O O . LEU B 1 90 ? -4.156 -22.938 -10.57 1 96.06 90 LEU B O 1
ATOM 3501 N N . GLN B 1 91 ? -3.1 -21.734 -12.062 1 92.88 91 GLN B N 1
ATOM 3502 C CA . GLN B 1 91 ? -4.336 -21.375 -12.75 1 92.88 91 GLN B CA 1
ATOM 3503 C C . GLN B 1 91 ? -4.402 -22 -14.133 1 92.88 91 GLN B C 1
ATOM 3505 O O . GLN B 1 91 ? -3.396 -22.078 -14.844 1 92.88 91 GLN B O 1
ATOM 3510 N N . SER B 1 92 ? -5.574 -22.422 -14.438 1 92.44 92 SER B N 1
ATOM 3511 C CA . SER B 1 92 ? -5.855 -22.844 -15.805 1 92.44 92 SER B CA 1
ATOM 3512 C C . SER B 1 92 ? -6.328 -21.688 -16.672 1 92.44 92 SER B C 1
ATOM 3514 O O . SER B 1 92 ? -7.141 -20.875 -16.219 1 92.44 92 SER B O 1
ATOM 3516 N N . ARG B 1 93 ? -5.738 -21.688 -17.812 1 87.56 93 ARG B N 1
ATOM 3517 C CA . ARG B 1 93 ? -6.074 -20.578 -18.703 1 87.56 93 ARG B CA 1
ATOM 3518 C C . ARG B 1 93 ? -6.414 -21.094 -20.094 1 87.56 93 ARG B C 1
ATOM 3520 O O . ARG B 1 93 ? -5.957 -22.156 -20.5 1 87.56 93 ARG B O 1
ATOM 3527 N N . ILE B 1 94 ? -7.309 -20.297 -20.734 1 83.44 94 ILE B N 1
ATOM 3528 C CA . ILE B 1 94 ? -7.566 -20.438 -22.172 1 83.44 94 ILE B CA 1
ATOM 3529 C C . ILE B 1 94 ? -7.133 -19.156 -22.891 1 83.44 94 ILE B C 1
ATOM 3531 O O . ILE B 1 94 ? -7.488 -18.047 -22.484 1 83.44 94 ILE B O 1
ATOM 3535 N N . ALA B 1 95 ? -6.316 -19.359 -23.906 1 77.06 95 ALA B N 1
ATOM 3536 C CA . ALA B 1 95 ? -5.781 -18.219 -24.641 1 77.06 95 ALA B CA 1
ATOM 3537 C C . ALA B 1 95 ? -6.898 -17.266 -25.078 1 77.06 95 ALA B C 1
ATOM 3539 O O . ALA B 1 95 ? -7.906 -17.719 -25.641 1 77.06 95 ALA B O 1
ATOM 3540 N N . GLY B 1 96 ? -6.707 -16.031 -24.719 1 71.69 96 GLY B N 1
ATOM 3541 C CA . GLY B 1 96 ? -7.656 -15.016 -25.141 1 71.69 96 GLY B CA 1
ATOM 3542 C C . GLY B 1 96 ? -8.859 -14.898 -24.234 1 71.69 96 GLY B C 1
ATOM 3543 O O . GLY B 1 96 ? -9.727 -14.047 -24.438 1 71.69 96 GLY B O 1
ATOM 3544 N N . GLU B 1 97 ? -8.938 -15.758 -23.281 1 75.94 97 GLU B N 1
ATOM 3545 C CA . GLU B 1 97 ? -10.078 -15.727 -22.375 1 75.94 97 GLU B CA 1
ATOM 3546 C C . GLU B 1 97 ? -9.664 -15.258 -20.984 1 75.94 97 GLU B C 1
ATOM 3548 O O . GLU B 1 97 ? -8.477 -15.227 -20.672 1 75.94 97 GLU B O 1
ATOM 3553 N N . LYS B 1 98 ? -10.648 -14.844 -20.312 1 76.06 98 LYS B N 1
ATOM 3554 C CA . LYS B 1 98 ? -10.43 -14.516 -18.906 1 76.06 98 LYS B CA 1
ATOM 3555 C C . LYS B 1 98 ? -10.016 -15.75 -18.109 1 76.06 98 LYS B C 1
ATOM 3557 O O . LYS B 1 98 ? -10.266 -16.875 -18.547 1 76.06 98 LYS B O 1
ATOM 3562 N N . PRO B 1 99 ? -9.383 -15.492 -17.016 1 77.81 99 PRO B N 1
ATOM 3563 C CA . PRO B 1 99 ? -9.008 -16.625 -16.172 1 77.81 99 PRO B CA 1
ATOM 3564 C C . PRO B 1 99 ? -10.211 -17.484 -15.773 1 77.81 99 PRO B C 1
ATOM 3566 O O . PRO B 1 99 ? -11.281 -16.953 -15.484 1 77.81 99 PRO B O 1
ATOM 3569 N N . LEU B 1 100 ? -10.023 -18.75 -15.805 1 85.06 100 LEU B N 1
ATOM 3570 C CA . LEU B 1 100 ? -11.055 -19.672 -15.359 1 85.06 100 LEU B CA 1
ATOM 3571 C C . LEU B 1 100 ? -11.094 -19.75 -13.836 1 85.06 100 LEU B C 1
ATOM 3573 O O . LEU B 1 100 ? -10.055 -19.938 -13.188 1 85.06 100 LEU B O 1
ATOM 3577 N N . LYS B 1 101 ? -12.281 -19.547 -13.32 1 88.75 101 LYS B N 1
ATOM 3578 C CA . LYS B 1 101 ? -12.445 -19.609 -11.867 1 88.75 101 LYS B CA 1
ATOM 3579 C C . LYS B 1 101 ? -13.734 -20.344 -11.492 1 88.75 101 LYS B C 1
ATOM 3581 O O . LYS B 1 101 ? -14.711 -20.312 -12.25 1 88.75 101 LYS B O 1
ATOM 3586 N N . ASN B 1 102 ? -13.688 -20.953 -10.336 1 91.62 102 ASN B N 1
ATOM 3587 C CA . ASN B 1 102 ? -14.844 -21.578 -9.711 1 91.62 102 ASN B CA 1
ATOM 3588 C C . ASN B 1 102 ? -15.594 -22.484 -10.695 1 91.62 102 ASN B C 1
ATOM 3590 O O . ASN B 1 102 ? -16.812 -22.359 -10.859 1 91.62 102 ASN B O 1
ATOM 3594 N N . CYS B 1 103 ? -14.898 -23.328 -11.312 1 93.94 103 CYS B N 1
ATOM 3595 C CA . CYS B 1 103 ? -15.469 -24.25 -12.281 1 93.94 103 CYS B CA 1
ATOM 3596 C C . CYS B 1 103 ? -16.203 -25.391 -11.586 1 93.94 103 CYS B C 1
ATOM 3598 O O . CYS B 1 103 ? -16 -25.625 -10.391 1 93.94 103 CYS B O 1
ATOM 3600 N N . GLU B 1 104 ? -17.094 -25.984 -12.383 1 93.19 104 GLU B N 1
ATOM 3601 C CA . GLU B 1 104 ? -17.688 -27.234 -11.891 1 93.19 104 GLU B CA 1
ATOM 3602 C C . GLU B 1 104 ? -16.734 -28.406 -12.062 1 93.19 104 GLU B C 1
ATOM 3604 O O . GLU B 1 104 ? -16.078 -28.531 -13.086 1 93.19 104 GLU B O 1
ATOM 3609 N N . HIS B 1 105 ? -16.609 -29.188 -10.938 1 92.81 105 HIS B N 1
ATOM 3610 C CA . HIS B 1 105 ? -15.703 -30.328 -10.914 1 92.81 105 HIS B CA 1
ATOM 3611 C C . HIS B 1 105 ? -16.312 -31.5 -10.156 1 92.81 105 HIS B C 1
ATOM 3613 O O . HIS B 1 105 ? -17.141 -31.312 -9.266 1 92.81 105 HIS B O 1
ATOM 3619 N N . GLU B 1 106 ? -15.93 -32.688 -10.5 1 92.56 106 GLU B N 1
ATOM 3620 C CA . GLU B 1 106 ? -16.422 -33.875 -9.812 1 92.56 106 GLU B CA 1
ATOM 3621 C C . GLU B 1 106 ? -16.047 -33.844 -8.328 1 92.56 106 GLU B C 1
ATOM 3623 O O . GLU B 1 106 ? -16.812 -34.281 -7.48 1 92.56 106 GLU B O 1
ATOM 3628 N N . GLU B 1 107 ? -14.867 -33.344 -8.078 1 93.94 107 GLU B N 1
ATOM 3629 C CA . GLU B 1 107 ? -14.391 -33.156 -6.711 1 93.94 107 GLU B CA 1
ATOM 3630 C C . GLU B 1 107 ? -14.477 -31.672 -6.305 1 93.94 107 GLU B C 1
ATOM 3632 O O . GLU B 1 107 ? -13.461 -31.047 -6.031 1 93.94 107 GLU B O 1
ATOM 3637 N N . ASN B 1 108 ? -15.547 -31.219 -6.035 1 89.62 108 ASN B N 1
ATOM 3638 C CA . ASN B 1 108 ? -15.742 -29.797 -5.773 1 89.62 108 ASN B CA 1
ATOM 3639 C C . ASN B 1 108 ? -15.18 -29.406 -4.414 1 89.62 108 ASN B C 1
ATOM 3641 O O . ASN B 1 108 ? -14.578 -28.328 -4.277 1 89.62 108 ASN B O 1
ATOM 3645 N N . ASP B 1 109 ? -15.32 -30.375 -3.537 1 93.75 109 ASP B N 1
ATOM 3646 C CA . ASP B 1 109 ? -14.852 -30.062 -2.191 1 93.75 109 ASP B CA 1
ATOM 3647 C C . ASP B 1 109 ? -13.383 -30.453 -2.018 1 93.75 109 ASP B C 1
ATOM 3649 O O . ASP B 1 109 ? -12.938 -31.469 -2.543 1 93.75 109 ASP B O 1
ATOM 3653 N N . PHE B 1 110 ? -12.719 -29.656 -1.255 1 95.88 110 PHE B N 1
ATOM 3654 C CA . PHE B 1 110 ? -11.328 -29.938 -0.937 1 95.88 110 PHE B CA 1
ATOM 3655 C C . PHE B 1 110 ? -11.203 -31.156 -0.041 1 95.88 110 PHE B C 1
ATOM 3657 O O . PHE B 1 110 ? -11.914 -31.281 0.961 1 95.88 110 PHE B O 1
ATOM 3664 N N . LYS B 1 111 ? -10.312 -32 -0.421 1 95.31 111 LYS B N 1
ATOM 3665 C CA . LYS B 1 111 ? -10 -33.188 0.364 1 95.31 111 LYS B CA 1
ATOM 3666 C C . LYS B 1 111 ? -8.562 -33.156 0.873 1 95.31 111 LYS B C 1
ATOM 3668 O O . LYS B 1 111 ? -7.617 -33.25 0.089 1 95.31 111 LYS B O 1
ATOM 3673 N N . PRO B 1 112 ? -8.406 -33.094 2.15 1 94 112 PRO B N 1
ATOM 3674 C CA . PRO B 1 112 ? -7.047 -33 2.693 1 94 112 PRO B CA 1
ATOM 3675 C C . PRO B 1 112 ? -6.152 -34.156 2.24 1 94 112 PRO B C 1
ATOM 3677 O O . PRO B 1 112 ? -4.934 -34 2.152 1 94 112 PRO B O 1
ATOM 3680 N N . GLU B 1 113 ? -6.734 -35.219 1.938 1 93.88 113 GLU B N 1
ATOM 3681 C CA . GLU B 1 113 ? -5.977 -36.406 1.5 1 93.88 113 GLU B CA 1
ATOM 3682 C C . GLU B 1 113 ? -5.27 -36.125 0.175 1 93.88 113 GLU B C 1
ATOM 3684 O O . GLU B 1 113 ? -4.281 -36.781 -0.152 1 93.88 113 GLU B O 1
ATOM 3689 N N . SER B 1 114 ? -5.809 -35.219 -0.575 1 94.19 114 SER B N 1
ATOM 3690 C CA . SER B 1 114 ? -5.258 -34.938 -1.895 1 94.19 114 SER B CA 1
ATOM 3691 C C . SER B 1 114 ? -3.895 -34.25 -1.788 1 94.19 114 SER B C 1
ATOM 3693 O O . SER B 1 114 ? -3.141 -34.219 -2.762 1 94.19 114 SER B O 1
ATOM 3695 N N . VAL B 1 115 ? -3.553 -33.719 -0.575 1 95.38 115 VAL B N 1
ATOM 3696 C CA . VAL B 1 115 ? -2.273 -33.031 -0.395 1 95.38 115 VAL B CA 1
ATOM 3697 C C . VAL B 1 115 ? -1.438 -33.781 0.648 1 95.38 115 VAL B C 1
ATOM 3699 O O . VAL B 1 115 ? -0.451 -33.25 1.155 1 95.38 115 VAL B O 1
ATOM 3702 N N . LYS B 1 116 ? -1.808 -34.938 1.016 1 92.12 116 LYS B N 1
ATOM 3703 C CA . LYS B 1 116 ? -1.154 -35.656 2.098 1 92.12 116 LYS B CA 1
ATOM 3704 C C . LYS B 1 116 ? 0.34 -35.812 1.83 1 92.12 116 LYS B C 1
ATOM 3706 O O . LYS B 1 116 ? 1.163 -35.594 2.719 1 92.12 116 LYS B O 1
ATOM 3711 N N . ASP B 1 117 ? 0.73 -36.156 0.618 1 91.38 117 ASP B N 1
ATOM 3712 C CA . ASP B 1 117 ? 2.125 -36.438 0.268 1 91.38 117 ASP B CA 1
ATOM 3713 C C . ASP B 1 117 ? 2.896 -35.125 0.098 1 91.38 117 ASP B C 1
ATOM 3715 O O . ASP B 1 117 ? 4.121 -35.094 0.228 1 91.38 117 ASP B O 1
ATOM 3719 N N . GLU B 1 118 ? 2.18 -34 -0.193 1 93.56 118 GLU B N 1
ATOM 3720 C CA . GLU B 1 118 ? 2.809 -32.719 -0.483 1 93.56 118 GLU B CA 1
ATOM 3721 C C . GLU B 1 118 ? 2.75 -31.797 0.728 1 93.56 118 GLU B C 1
ATOM 3723 O O . GLU B 1 118 ? 3.316 -30.703 0.705 1 93.56 118 GLU B O 1
ATOM 3728 N N . LYS B 1 119 ? 2.15 -32.219 1.734 1 93.31 119 LYS B N 1
ATOM 3729 C CA . LYS B 1 119 ? 1.791 -31.344 2.852 1 93.31 119 LYS B CA 1
ATOM 3730 C C . LYS B 1 119 ? 3.025 -30.672 3.445 1 93.31 119 LYS B C 1
ATOM 3732 O O . LYS B 1 119 ? 3.035 -29.469 3.662 1 93.31 119 LYS B O 1
ATOM 3737 N N . ASP B 1 120 ? 4.074 -31.422 3.721 1 94.31 120 ASP B N 1
ATOM 3738 C CA . ASP B 1 120 ? 5.285 -30.859 4.312 1 94.31 120 ASP B CA 1
ATOM 3739 C C . ASP B 1 120 ? 5.945 -29.859 3.365 1 94.31 120 ASP B C 1
ATOM 3741 O O . ASP B 1 120 ? 6.422 -28.797 3.799 1 94.31 120 ASP B O 1
ATOM 3745 N N . TYR B 1 121 ? 5.996 -30.25 2.15 1 96.62 121 TYR B N 1
ATOM 3746 C CA . TYR B 1 121 ? 6.566 -29.359 1.151 1 96.62 121 TYR B CA 1
ATOM 3747 C C . TYR B 1 121 ? 5.773 -28.062 1.06 1 96.62 121 TYR B C 1
ATOM 3749 O O . TYR B 1 121 ? 6.348 -26.969 1.059 1 96.62 121 TYR B O 1
ATOM 3757 N N . PHE B 1 122 ? 4.453 -28.156 1.052 1 97.12 122 PHE B N 1
ATOM 3758 C CA . PHE B 1 122 ? 3.582 -27 0.907 1 97.12 122 PHE B CA 1
ATOM 3759 C C . PHE B 1 122 ? 3.604 -26.141 2.17 1 97.12 122 PHE B C 1
ATOM 3761 O O . PHE B 1 122 ? 3.445 -24.922 2.104 1 97.12 122 PHE B O 1
ATOM 3768 N N . ALA B 1 123 ? 3.812 -26.75 3.27 1 95.12 123 ALA B N 1
ATOM 3769 C CA . ALA B 1 123 ? 3.873 -26 4.52 1 95.12 123 ALA B CA 1
ATOM 3770 C C . ALA B 1 123 ? 5 -24.969 4.484 1 95.12 123 ALA B C 1
ATOM 3772 O O . ALA B 1 123 ? 4.895 -23.906 5.09 1 95.12 123 ALA B O 1
ATOM 3773 N N . THR B 1 124 ? 5.992 -25.25 3.746 1 95.06 124 THR B N 1
ATOM 3774 C CA . THR B 1 124 ? 7.145 -24.359 3.672 1 95.06 124 THR B CA 1
ATOM 3775 C C . THR B 1 124 ? 7.066 -23.484 2.43 1 95.06 124 THR B C 1
ATOM 3777 O O . THR B 1 124 ? 7.344 -22.281 2.494 1 95.06 124 THR B O 1
ATOM 3780 N N . ARG B 1 125 ? 6.625 -24.016 1.339 1 97.25 125 ARG B N 1
ATOM 3781 C CA . ARG B 1 125 ? 6.707 -23.344 0.051 1 97.25 125 ARG B CA 1
ATOM 3782 C C . ARG B 1 125 ? 5.402 -22.625 -0.271 1 97.25 125 ARG B C 1
ATOM 3784 O O . ARG B 1 125 ? 5.371 -21.734 -1.132 1 97.25 125 ARG B O 1
ATOM 3791 N N . TRP B 1 126 ? 4.352 -22.969 0.409 1 97.19 126 TRP B N 1
ATOM 3792 C CA . TRP B 1 126 ? 3.027 -22.438 0.116 1 97.19 126 TRP B CA 1
ATOM 3793 C C . TRP B 1 126 ? 2.219 -22.25 1.396 1 97.19 126 TRP B C 1
ATOM 3795 O O . TRP B 1 126 ? 1.095 -22.75 1.503 1 97.19 126 TRP B O 1
ATOM 3805 N N . PRO B 1 127 ? 2.73 -21.562 2.316 1 96.19 127 PRO B N 1
ATOM 3806 C CA . PRO B 1 127 ? 2.033 -21.344 3.588 1 96.19 127 PRO B CA 1
ATOM 3807 C C . PRO B 1 127 ? 0.887 -20.344 3.473 1 96.19 127 PRO B C 1
ATOM 3809 O O . PRO B 1 127 ? 0.824 -19.578 2.504 1 96.19 127 PRO B O 1
ATOM 3812 N N . ASN B 1 128 ? 0.008 -20.438 4.434 1 94.94 128 ASN B N 1
ATOM 3813 C CA . ASN B 1 128 ? -0.984 -19.375 4.641 1 94.94 128 ASN B CA 1
ATOM 3814 C C . ASN B 1 128 ? -0.369 -18.156 5.305 1 94.94 128 ASN B C 1
ATOM 3816 O O . ASN B 1 128 ? 0.142 -18.234 6.422 1 94.94 128 ASN B O 1
ATOM 3820 N N . LEU B 1 129 ? -0.447 -17.047 4.66 1 93.62 129 LEU B N 1
ATOM 3821 C CA . LEU B 1 129 ? 0.234 -15.859 5.145 1 93.62 129 LEU B CA 1
ATOM 3822 C C . LEU B 1 129 ? -0.587 -15.164 6.227 1 93.62 129 LEU B C 1
ATOM 3824 O O . LEU B 1 129 ? -0.082 -14.281 6.926 1 93.62 129 LEU B O 1
ATOM 3828 N N . ASP B 1 130 ? -1.844 -15.523 6.367 1 90.56 130 ASP B N 1
ATOM 3829 C CA . ASP B 1 130 ? -2.723 -14.883 7.344 1 90.56 130 ASP B CA 1
ATOM 3830 C C . ASP B 1 130 ? -2.273 -15.195 8.773 1 90.56 130 ASP B C 1
ATOM 3832 O O . ASP B 1 130 ? -1.639 -16.219 9.016 1 90.56 130 ASP B O 1
ATOM 3836 N N . PRO B 1 131 ? -2.648 -14.242 9.656 1 88.19 131 PRO B N 1
ATOM 3837 C CA . PRO B 1 131 ? -2.342 -14.562 11.055 1 88.19 131 PRO B CA 1
ATOM 3838 C C . PRO B 1 131 ? -3.141 -15.75 11.578 1 88.19 131 PRO B C 1
ATOM 3840 O O . PRO B 1 131 ? -4.262 -15.992 11.125 1 88.19 131 PRO B O 1
ATOM 3843 N N . LEU B 1 132 ? -2.465 -16.469 12.523 1 83.88 132 LEU B N 1
ATOM 3844 C CA . LEU B 1 132 ? -3.193 -17.547 13.18 1 83.88 132 LEU B CA 1
ATOM 3845 C C . LEU B 1 132 ? -4.34 -17 14.016 1 83.88 132 LEU B C 1
ATOM 3847 O O . LEU B 1 132 ? -4.223 -15.938 14.617 1 83.88 132 LEU B O 1
ATOM 3851 N N . PRO B 1 133 ? -5.441 -17.547 13.867 1 72.69 133 PRO B N 1
ATOM 3852 C CA . PRO B 1 133 ? -6.543 -17.062 14.711 1 72.69 133 PRO B CA 1
ATOM 3853 C C . PRO B 1 133 ? -6.191 -17.062 16.188 1 72.69 133 PRO B C 1
ATOM 3855 O O . PRO B 1 133 ? -5.461 -17.938 16.672 1 72.69 133 PRO B O 1
ATOM 3858 N N . HIS B 1 134 ? -5.93 -15.977 16.812 1 59.25 134 HIS B N 1
ATOM 3859 C CA . HIS B 1 134 ? -5.699 -15.914 18.25 1 59.25 134 HIS B CA 1
ATOM 3860 C C . HIS B 1 134 ? -6.762 -16.703 19 1 59.25 134 HIS B C 1
ATOM 3862 O O . HIS B 1 134 ? -7.957 -16.547 18.75 1 59.25 134 HIS B O 1
ATOM 3868 N N . THR B 1 135 ? -6.594 -17.891 19.344 1 43.94 135 THR B N 1
ATOM 3869 C CA . THR B 1 135 ? -7.438 -18.453 20.406 1 43.94 135 THR B CA 1
ATOM 3870 C C . THR B 1 135 ? -7.574 -17.469 21.562 1 43.94 135 THR B C 1
ATOM 3872 O O . THR B 1 135 ? -6.582 -17.125 22.203 1 43.94 135 THR B O 1
ATOM 3875 N N . LEU B 1 136 ? -8.398 -16.5 21.484 1 38.62 136 LEU B N 1
ATOM 3876 C CA . LEU B 1 136 ? -8.773 -15.844 22.734 1 38.62 136 LEU B CA 1
ATOM 3877 C C . LEU B 1 136 ? -8.906 -16.859 23.859 1 38.62 136 LEU B C 1
ATOM 3879 O O . LEU B 1 136 ? -9.773 -17.734 23.828 1 38.62 136 LEU B O 1
ATOM 3883 N N . THR B 1 137 ? -7.914 -17.406 24.484 1 36 137 THR B N 1
ATOM 3884 C CA . THR B 1 137 ? -8.18 -18 25.781 1 36 137 THR B CA 1
ATOM 3885 C C . THR B 1 137 ? -8.867 -17 26.703 1 36 137 THR B C 1
ATOM 3887 O O . THR B 1 137 ? -8.258 -16.016 27.141 1 36 137 THR B O 1
ATOM 3890 N N . ILE B 1 138 ? -10.039 -16.641 26.406 1 31.62 138 ILE B N 1
ATOM 3891 C CA . ILE B 1 138 ? -10.805 -16.094 27.516 1 31.62 138 ILE B CA 1
ATOM 3892 C C . ILE B 1 138 ? -10.727 -17.062 28.703 1 31.62 138 ILE B C 1
ATOM 3894 O O . ILE B 1 138 ? -11.258 -18.172 28.641 1 31.62 138 ILE B O 1
ATOM 3898 N N . LYS B 1 139 ? -9.711 -17.078 29.484 1 31.88 139 LYS B N 1
ATOM 3899 C CA . LYS B 1 139 ? -9.852 -17.641 30.812 1 31.88 139 LYS B CA 1
ATOM 3900 C C . LYS B 1 139 ? -11.125 -17.141 31.5 1 31.88 139 LYS B C 1
ATOM 3902 O O . LYS B 1 139 ? -11.273 -15.938 31.734 1 31.88 139 LYS B O 1
ATOM 3907 N N . GLU B 1 140 ? -12.203 -17.75 31.312 1 31.95 140 GLU B N 1
ATOM 3908 C CA . GLU B 1 140 ? -13.352 -17.531 32.188 1 31.95 140 GLU B CA 1
ATOM 3909 C C . GLU B 1 140 ? -12.914 -17.312 33.625 1 31.95 140 GLU B C 1
ATOM 3911 O O . GLU B 1 140 ? -12.148 -18.109 34.188 1 31.95 140 GLU B O 1
ATOM 3916 N N . PRO B 1 141 ? -12.883 -16.078 34 1 33.97 141 PRO B N 1
ATOM 3917 C CA . PRO B 1 141 ? -12.664 -15.922 35.438 1 33.97 141 PRO B CA 1
ATOM 3918 C C . PRO B 1 141 ? -13.523 -16.859 36.25 1 33.97 141 PRO B C 1
ATOM 3920 O O . PRO B 1 141 ? -14.758 -16.797 36.188 1 33.97 141 PRO B O 1
ATOM 3923 N N . THR B 1 142 ? -13.211 -18.125 36.219 1 32.28 142 THR B N 1
ATOM 3924 C CA . THR B 1 142 ? -13.953 -19 37.125 1 32.28 142 THR B CA 1
ATOM 3925 C C . THR B 1 142 ? -13.992 -18.438 38.531 1 32.28 142 THR B C 1
ATOM 3927 O O . THR B 1 142 ? -14.242 -19.156 39.5 1 32.28 142 THR B O 1
ATOM 3930 N N . GLU B 1 143 ? -13.375 -17.234 38.75 1 30.14 143 GLU B N 1
ATOM 3931 C CA . GLU B 1 143 ? -13.391 -17.031 40.219 1 30.14 143 GLU B CA 1
ATOM 3932 C C . GLU B 1 143 ? -14.82 -16.969 40.75 1 30.14 143 GLU B C 1
ATOM 3934 O O . GLU B 1 143 ? -15.609 -16.109 40.344 1 30.14 143 GLU B O 1
ATOM 3939 N N . LYS B 1 144 ? -15.453 -18.172 40.906 1 27.42 144 LYS B N 1
ATOM 3940 C CA . LYS B 1 144 ? -16.547 -18.141 41.875 1 27.42 144 LYS B CA 1
ATOM 3941 C C . LYS B 1 144 ? -16.172 -17.281 43.062 1 27.42 144 LYS B C 1
ATOM 3943 O O . LYS B 1 144 ? -15.086 -17.422 43.625 1 27.42 144 LYS B O 1
ATOM 3948 N N . PRO B 1 145 ? -16.859 -16.156 43.219 1 27.77 145 PRO B N 1
ATOM 3949 C CA . PRO B 1 145 ? -16.609 -15.234 44.344 1 27.77 145 PRO B CA 1
ATOM 3950 C C . PRO B 1 145 ? -16.547 -15.953 45.688 1 27.77 145 PRO B C 1
ATOM 3952 O O . PRO B 1 145 ? -17.578 -16.359 46.219 1 27.77 145 PRO B O 1
ATOM 3955 N N . THR B 1 146 ? -15.891 -17.156 45.812 1 25.39 146 THR B N 1
ATOM 3956 C CA . THR B 1 146 ? -16 -17.562 47.188 1 25.39 146 THR B CA 1
ATOM 3957 C C . THR B 1 146 ? -15.469 -16.484 48.125 1 25.39 146 THR B C 1
ATOM 3959 O O . THR B 1 146 ? -14.43 -15.867 47.844 1 25.39 146 THR B O 1
ATOM 3962 N N . THR B 1 147 ? -16.266 -16.188 49.219 1 26.03 147 THR B N 1
ATOM 3963 C CA . THR B 1 147 ? -16.312 -15.156 50.25 1 26.03 147 THR B CA 1
ATOM 3964 C C . THR B 1 147 ? -14.945 -14.992 50.938 1 26.03 147 THR B C 1
ATOM 3966 O O . THR B 1 147 ? -14.531 -13.875 51.25 1 26.03 147 THR B O 1
ATOM 3969 N N . THR B 1 148 ? -14.336 -16.172 51.375 1 21.56 148 THR B N 1
ATOM 3970 C CA . THR B 1 148 ? -13.812 -15.945 52.719 1 21.56 148 THR B CA 1
ATOM 3971 C C . THR B 1 148 ? -12.586 -15.039 52.656 1 21.56 148 THR B C 1
ATOM 3973 O O . THR B 1 148 ? -12.516 -14.047 53.375 1 21.56 148 THR B O 1
ATOM 3976 N N . ALA B 1 149 ? -11.352 -15.742 52.969 1 20.53 149 ALA B N 1
ATOM 3977 C CA . ALA B 1 149 ? -10.359 -15.461 54 1 20.53 149 ALA B CA 1
ATOM 3978 C C . ALA B 1 149 ? -9.414 -14.344 53.531 1 20.53 149 ALA B C 1
ATOM 3980 O O . ALA B 1 149 ? -9.406 -13.961 52.375 1 20.53 149 ALA B O 1
ATOM 3981 N N . THR B 1 150 ? -8.055 -14.391 54.062 1 22.73 150 THR B N 1
ATOM 3982 C CA . THR B 1 150 ? -6.926 -13.672 54.656 1 22.73 150 THR B CA 1
ATOM 3983 C C . THR B 1 150 ? -6.023 -13.102 53.562 1 22.73 150 THR B C 1
ATOM 3985 O O . THR B 1 150 ? -5.789 -13.75 52.531 1 22.73 150 THR B O 1
ATOM 3988 N N . SER B 1 151 ? -5.648 -11.75 53.688 1 22.17 151 SER B N 1
ATOM 3989 C CA . SER B 1 151 ? -5.074 -10.664 52.906 1 22.17 151 SER B CA 1
ATOM 3990 C C . SER B 1 151 ? -3.691 -11.031 52.375 1 22.17 151 SER B C 1
ATOM 3992 O O . SER B 1 151 ? -2.941 -10.172 51.938 1 22.17 151 SER B O 1
ATOM 3994 N N . THR B 1 152 ? -3.211 -12.289 52.656 1 22.19 152 THR B N 1
ATOM 3995 C CA . THR B 1 152 ? -1.756 -12.203 52.594 1 22.19 152 THR B CA 1
ATOM 3996 C C . THR B 1 152 ? -1.3 -11.977 51.125 1 22.19 152 THR B C 1
ATOM 3998 O O . THR B 1 152 ? -1.693 -12.719 50.25 1 22.19 152 THR B O 1
ATOM 4001 N N . VAL B 1 153 ? -0.876 -10.766 50.875 1 21.11 153 VAL B N 1
ATOM 4002 C CA . VAL B 1 153 ? -0.413 -10.188 49.625 1 21.11 153 VAL B CA 1
ATOM 4003 C C . VAL B 1 153 ? 0.707 -11.047 49.031 1 21.11 153 VAL B C 1
ATOM 4005 O O . VAL B 1 153 ? 1.834 -11.031 49.531 1 21.11 153 VAL B O 1
ATOM 4008 N N . LYS B 1 154 ? 0.462 -12.398 48.906 1 21.06 154 LYS B N 1
ATOM 4009 C CA . LYS B 1 154 ? 1.627 -13.125 48.406 1 21.06 154 LYS B CA 1
ATOM 4010 C C . LYS B 1 154 ? 2.064 -12.586 47.031 1 21.06 154 LYS B C 1
ATOM 4012 O O . LYS B 1 154 ? 1.229 -12.32 46.188 1 21.06 154 LYS B O 1
ATOM 4017 N N . THR B 1 155 ? 3.289 -12.094 46.969 1 22.45 155 THR B N 1
ATOM 4018 C CA . THR B 1 155 ? 4.191 -11.555 45.938 1 22.45 155 THR B CA 1
ATOM 4019 C C . THR B 1 155 ? 4.266 -12.477 44.75 1 22.45 155 THR B C 1
ATOM 4021 O O . THR B 1 155 ? 4.723 -13.617 44.844 1 22.45 155 THR B O 1
ATOM 4024 N N . THR B 1 156 ? 3.113 -12.516 44.031 1 22.47 156 THR B N 1
ATOM 4025 C CA . THR B 1 156 ? 3.096 -13.477 42.938 1 22.47 156 THR B CA 1
ATOM 4026 C C . THR B 1 156 ? 4.246 -13.211 41.969 1 22.47 156 THR B C 1
ATOM 4028 O O . THR B 1 156 ? 4.352 -12.125 41.406 1 22.47 156 THR B O 1
ATOM 4031 N N . THR B 1 157 ? 5.367 -13.844 42.219 1 21.38 157 THR B N 1
ATOM 4032 C CA . THR B 1 157 ? 6.582 -13.867 41.406 1 21.38 157 THR B CA 1
ATOM 4033 C C . THR B 1 157 ? 6.266 -14.305 40 1 21.38 157 THR B C 1
ATOM 4035 O O . THR B 1 157 ? 5.734 -15.391 39.75 1 21.38 157 THR B O 1
ATOM 4038 N N . VAL B 1 158 ? 5.875 -13.328 39.219 1 21.84 158 VAL B N 1
ATOM 4039 C CA . VAL B 1 158 ? 5.625 -13.523 37.781 1 21.84 158 VAL B CA 1
ATOM 4040 C C . VAL B 1 158 ? 6.828 -14.211 37.125 1 21.84 158 VAL B C 1
ATOM 4042 O O . VAL B 1 158 ? 7.926 -13.656 37.094 1 21.84 158 VAL B O 1
ATOM 4045 N N . SER B 1 159 ? 6.98 -15.523 37.438 1 21.36 159 SER B N 1
ATOM 4046 C CA . SER B 1 159 ? 8.047 -16.25 36.75 1 21.36 159 SER B CA 1
ATOM 4047 C C . SER B 1 159 ? 7.887 -16.156 35.25 1 21.36 159 SER B C 1
ATOM 4049 O O . SER B 1 159 ? 6.816 -16.453 34.688 1 21.36 159 SER B O 1
ATOM 4051 N N . ILE B 1 160 ? 8.57 -15.242 34.625 1 22.62 160 ILE B N 1
ATOM 4052 C CA . ILE B 1 160 ? 8.828 -15.039 33.219 1 22.62 160 ILE B CA 1
ATOM 4053 C C . ILE B 1 160 ? 9.211 -16.375 32.562 1 22.62 160 ILE B C 1
ATOM 4055 O O . ILE B 1 160 ? 10.289 -16.906 32.844 1 22.62 160 ILE B O 1
ATOM 4059 N N . SER B 1 161 ? 8.258 -17.344 32.625 1 24.97 161 SER B N 1
ATOM 4060 C CA . SER B 1 161 ? 8.648 -18.578 31.969 1 24.97 161 SER B CA 1
ATOM 4061 C C . SER B 1 161 ? 9.203 -18.328 30.578 1 24.97 161 SER B C 1
ATOM 4063 O O . SER B 1 161 ? 8.625 -17.547 29.812 1 24.97 161 SER B O 1
ATOM 4065 N N . SER B 1 162 ? 10.461 -18.625 30.312 1 25.72 162 SER B N 1
ATOM 4066 C CA . SER B 1 162 ? 11.531 -18.609 29.328 1 25.72 162 SER B CA 1
ATOM 4067 C C . SER B 1 162 ? 11.016 -19.062 27.953 1 25.72 162 SER B C 1
ATOM 4069 O O . SER B 1 162 ? 9.867 -19.5 27.844 1 25.72 162 SER B O 1
ATOM 4071 N N . SER B 1 163 ? 11.906 -19.812 27.219 1 28.72 163 SER B N 1
ATOM 4072 C CA . SER B 1 163 ? 12.242 -20.297 25.875 1 28.72 163 SER B CA 1
ATOM 4073 C C . SER B 1 163 ? 11.188 -21.25 25.344 1 28.72 163 SER B C 1
ATOM 4075 O O . SER B 1 163 ? 11.109 -22.406 25.781 1 28.72 163 SER B O 1
ATOM 4077 N N . THR B 1 164 ? 9.984 -20.922 25.281 1 29.95 164 THR B N 1
ATOM 4078 C CA . THR B 1 164 ? 9.07 -22.016 24.984 1 29.95 164 THR B CA 1
ATOM 4079 C C . THR B 1 164 ? 9.492 -22.734 23.703 1 29.95 164 THR B C 1
ATOM 4081 O O . THR B 1 164 ? 9.523 -22.125 22.625 1 29.95 164 THR B O 1
ATOM 4084 N N . THR B 1 165 ? 10.281 -23.75 23.797 1 30.67 165 THR B N 1
ATOM 4085 C CA . THR B 1 165 ? 10.492 -24.828 22.844 1 30.67 165 THR B CA 1
ATOM 4086 C C . THR B 1 165 ? 9.195 -25.156 22.094 1 30.67 165 THR B C 1
ATOM 4088 O O . THR B 1 165 ? 8.219 -25.594 22.703 1 30.67 165 THR B O 1
ATOM 4091 N N . LYS B 1 166 ? 8.977 -24.516 20.984 1 33.16 166 LYS B N 1
ATOM 4092 C CA . LYS B 1 166 ? 7.906 -24.984 20.109 1 33.16 166 LYS B CA 1
ATOM 4093 C C . LYS B 1 166 ? 7.812 -26.516 20.109 1 33.16 166 LYS B C 1
ATOM 4095 O O . LYS B 1 166 ? 8.773 -27.203 19.75 1 33.16 166 LYS B O 1
ATOM 4100 N N . LYS B 1 167 ? 7.023 -27.078 20.984 1 33.78 167 LYS B N 1
ATOM 4101 C CA . LYS B 1 167 ? 6.797 -28.516 21.094 1 33.78 167 LYS B CA 1
ATOM 4102 C C . LYS B 1 167 ? 6.367 -29.109 19.75 1 33.78 167 LYS B C 1
ATOM 4104 O O . LYS B 1 167 ? 5.707 -28.438 18.953 1 33.78 167 LYS B O 1
ATOM 4109 N N . PRO B 1 168 ? 6.719 -30.328 19.359 1 39.53 168 PRO B N 1
ATOM 4110 C CA . PRO B 1 168 ? 6.297 -31.109 18.188 1 39.53 168 PRO B CA 1
ATOM 4111 C C . PRO B 1 168 ? 4.805 -30.984 17.906 1 39.53 168 PRO B C 1
ATOM 4113 O O . PRO B 1 168 ? 4.352 -31.328 16.812 1 39.53 168 PRO B O 1
ATOM 4116 N N . ASP B 1 169 ? 3.99 -30.609 18.812 1 37.19 169 ASP B N 1
ATOM 4117 C CA . ASP B 1 169 ? 2.535 -30.703 18.734 1 37.19 169 ASP B CA 1
ATOM 4118 C C . ASP B 1 169 ? 1.939 -29.438 18.109 1 37.19 169 ASP B C 1
ATOM 4120 O O . ASP B 1 169 ? 0.718 -29.297 18.031 1 37.19 169 ASP B O 1
ATOM 4124 N N . ASP B 1 170 ? 2.564 -28.328 18.047 1 45.72 170 ASP B N 1
ATOM 4125 C CA . ASP B 1 170 ? 2.076 -27.062 17.5 1 45.72 170 ASP B CA 1
ATOM 4126 C C . ASP B 1 170 ? 1.83 -27.172 16 1 45.72 170 ASP B C 1
ATOM 4128 O O . ASP B 1 170 ? 1.41 -26.219 15.359 1 45.72 170 ASP B O 1
ATOM 4132 N N . LYS B 1 171 ? 2.109 -28.266 15.391 1 51.5 171 LYS B N 1
ATOM 4133 C CA . LYS B 1 171 ? 2.053 -28.734 14.008 1 51.5 171 LYS B CA 1
ATOM 4134 C C . LYS B 1 171 ? 0.609 -28.875 13.539 1 51.5 171 LYS B C 1
ATOM 4136 O O . LYS B 1 171 ? 0.292 -28.531 12.391 1 51.5 171 LYS B O 1
ATOM 4141 N N . PRO B 1 172 ? -0.252 -29.172 14.523 1 55.81 172 PRO B N 1
ATOM 4142 C CA . PRO B 1 172 ? -1.599 -29.438 14 1 55.81 172 PRO B CA 1
ATOM 4143 C C . PRO B 1 172 ? -2.322 -28.156 13.586 1 55.81 172 PRO B C 1
ATOM 4145 O O . PRO B 1 172 ? -2.998 -28.125 12.555 1 55.81 172 PRO B O 1
ATOM 4148 N N . ASP B 1 173 ? -2.166 -26.984 14.328 1 67.06 173 ASP B N 1
ATOM 4149 C CA . ASP B 1 173 ? -2.877 -25.734 14.047 1 67.06 173 ASP B CA 1
ATOM 4150 C C . ASP B 1 173 ? -2.35 -25.062 12.781 1 67.06 173 ASP B C 1
ATOM 4152 O O . ASP B 1 173 ? -3.127 -24.562 11.969 1 67.06 173 ASP B O 1
ATOM 4156 N N . ASP B 1 174 ? -1.135 -25.344 12.508 1 75.62 174 ASP B N 1
ATOM 4157 C CA . ASP B 1 174 ? -0.545 -24.766 11.305 1 75.62 174 ASP B CA 1
ATOM 4158 C C . ASP B 1 174 ? -1.033 -25.484 10.055 1 75.62 174 ASP B C 1
ATOM 4160 O O . ASP B 1 174 ? -1.29 -24.859 9.023 1 75.62 174 ASP B O 1
ATOM 4164 N N . ASP B 1 175 ? -1.155 -26.781 10.312 1 83.56 175 ASP B N 1
ATOM 4165 C CA . ASP B 1 175 ? -1.587 -27.578 9.172 1 83.56 175 ASP B CA 1
ATOM 4166 C C . ASP B 1 175 ? -3.006 -27.203 8.75 1 83.56 175 ASP B C 1
ATOM 4168 O O . ASP B 1 175 ? -3.273 -27 7.559 1 83.56 175 ASP B O 1
ATOM 4172 N N . LYS B 1 176 ? -3.805 -27.094 9.773 1 88.69 176 LYS B N 1
ATOM 4173 C CA . LYS B 1 176 ? -5.18 -26.719 9.469 1 88.69 176 LYS B CA 1
ATOM 4174 C C . LYS B 1 176 ? -5.246 -25.312 8.891 1 88.69 176 LYS B C 1
ATOM 4176 O O . LYS B 1 176 ? -6.07 -25.031 8.016 1 88.69 176 LYS B O 1
ATOM 4181 N N . HIS B 1 177 ? -4.395 -24.531 9.352 1 92.38 177 HIS B N 1
ATOM 4182 C CA . HIS B 1 177 ? -4.312 -23.156 8.867 1 92.38 177 HIS B CA 1
ATOM 4183 C C . HIS B 1 177 ? -3.893 -23.109 7.406 1 92.38 177 HIS B C 1
ATOM 4185 O O . HIS B 1 177 ? -4.492 -22.391 6.605 1 92.38 177 HIS B O 1
ATOM 4191 N N . ASN B 1 178 ? -2.943 -23.875 7.02 1 94.62 178 ASN B N 1
ATOM 4192 C CA . ASN B 1 178 ? -2.49 -23.969 5.637 1 94.62 178 ASN B CA 1
ATOM 4193 C C . ASN B 1 178 ? -3.549 -24.609 4.742 1 94.62 178 ASN B C 1
ATOM 4195 O O . ASN B 1 178 ? -3.729 -24.203 3.594 1 94.62 178 ASN B O 1
ATOM 4199 N N . GLU B 1 179 ? -4.191 -25.562 5.27 1 94.94 179 GLU B N 1
ATOM 4200 C CA . GLU B 1 179 ? -5.207 -26.25 4.484 1 94.94 179 GLU B CA 1
ATOM 4201 C C . GLU B 1 179 ? -6.328 -25.312 4.07 1 94.94 179 GLU B C 1
ATOM 4203 O O . GLU B 1 179 ? -6.934 -25.484 3.01 1 94.94 179 GLU B O 1
ATOM 4208 N N . LYS B 1 180 ? -6.586 -24.359 4.906 1 93.62 180 LYS B N 1
ATOM 4209 C CA . LYS B 1 180 ? -7.586 -23.359 4.535 1 93.62 180 LYS B CA 1
ATOM 4210 C C . LYS B 1 180 ? -7.195 -22.641 3.24 1 93.62 180 LYS B C 1
ATOM 4212 O O . LYS B 1 180 ? -8.039 -22.438 2.367 1 93.62 180 LYS B O 1
ATOM 4217 N N . GLN B 1 181 ? -5.969 -22.312 3.152 1 93.69 181 GLN B N 1
ATOM 4218 C CA . GLN B 1 181 ? -5.465 -21.656 1.951 1 93.69 181 GLN B CA 1
ATOM 4219 C C . GLN B 1 181 ? -5.539 -22.578 0.743 1 93.69 181 GLN B C 1
ATOM 4221 O O . GLN B 1 181 ? -5.941 -22.172 -0.344 1 93.69 181 GLN B O 1
ATOM 4226 N N . TRP B 1 182 ? -5.129 -23.828 0.884 1 96.44 182 TRP B N 1
ATOM 4227 C CA . TRP B 1 182 ? -5.156 -24.781 -0.214 1 96.44 182 TRP B CA 1
ATOM 4228 C C . TRP B 1 182 ? -6.59 -25.109 -0.63 1 96.44 182 TRP B C 1
ATOM 4230 O O . TRP B 1 182 ? -6.875 -25.281 -1.817 1 96.44 182 TRP B O 1
ATOM 4240 N N . SER B 1 183 ? -7.426 -25.141 0.391 1 95.81 183 SER B N 1
ATOM 4241 C CA . SER B 1 183 ? -8.844 -25.328 0.11 1 95.81 183 SER B CA 1
ATOM 4242 C C . SER B 1 183 ? -9.398 -24.188 -0.734 1 95.81 183 SER B C 1
ATOM 4244 O O . SER B 1 183 ? -10.109 -24.422 -1.714 1 95.81 183 SER B O 1
ATOM 4246 N N . LYS B 1 184 ? -9.109 -23.031 -0.411 1 92.94 184 LYS B N 1
ATOM 4247 C CA . LYS B 1 184 ? -9.539 -21.875 -1.172 1 92.94 184 LYS B CA 1
ATOM 4248 C C . LYS B 1 184 ? -9 -21.906 -2.598 1 92.94 184 LYS B C 1
ATOM 4250 O O . LYS B 1 184 ? -9.727 -21.641 -3.553 1 92.94 184 LYS B O 1
ATOM 4255 N N . GLU B 1 185 ? -7.738 -22.188 -2.723 1 94.25 185 GLU B N 1
ATOM 4256 C CA . GLU B 1 185 ? -7.098 -22.297 -4.031 1 94.25 185 GLU B CA 1
ATOM 4257 C C . GLU B 1 185 ? -7.797 -23.344 -4.898 1 94.25 185 GLU B C 1
ATOM 4259 O O . GLU B 1 185 ? -8.07 -23.094 -6.078 1 94.25 185 GLU B O 1
ATOM 4264 N N . TRP B 1 186 ? -8.039 -24.516 -4.316 1 96.5 186 TRP B N 1
ATOM 4265 C CA . TRP B 1 186 ? -8.703 -25.562 -5.07 1 96.5 186 TRP B CA 1
ATOM 4266 C C . TRP B 1 186 ? -10.07 -25.094 -5.562 1 96.5 186 TRP B C 1
ATOM 4268 O O . TRP B 1 186 ? -10.398 -25.25 -6.738 1 96.5 186 TRP B O 1
ATOM 4278 N N . LYS B 1 187 ? -10.82 -24.531 -4.691 1 94.19 187 LYS B N 1
ATOM 4279 C CA . LYS B 1 187 ? -12.172 -24.094 -5.039 1 94.19 187 LYS B CA 1
ATOM 4280 C C . LYS B 1 187 ? -12.133 -23.031 -6.129 1 94.19 187 LYS B C 1
ATOM 4282 O O . LYS B 1 187 ? -12.891 -23.094 -7.098 1 94.19 187 LYS B O 1
ATOM 4287 N N . GLN B 1 188 ? -11.25 -22.141 -6.02 1 91.44 188 GLN B N 1
ATOM 4288 C CA . GLN B 1 188 ? -11.227 -20.984 -6.906 1 91.44 188 GLN B CA 1
ATOM 4289 C C . GLN B 1 188 ? -10.578 -21.328 -8.242 1 91.44 188 GLN B C 1
ATOM 4291 O O . GLN B 1 188 ? -11.07 -20.922 -9.305 1 91.44 188 GLN B O 1
ATOM 4296 N N . TYR B 1 189 ? -9.461 -22.047 -8.242 1 93.19 189 TYR B N 1
ATOM 4297 C CA . TYR B 1 189 ? -8.703 -22.266 -9.469 1 93.19 189 TYR B CA 1
ATOM 4298 C C . TYR B 1 189 ? -8.555 -23.75 -9.781 1 93.19 189 TYR B C 1
ATOM 4300 O O . TYR B 1 189 ? -8.617 -24.156 -10.938 1 93.19 189 TYR B O 1
ATOM 4308 N N . GLY B 1 190 ? -8.359 -24.562 -8.758 1 96.31 190 GLY B N 1
ATOM 4309 C CA . GLY B 1 190 ? -8.117 -25.984 -8.938 1 96.31 190 GLY B CA 1
ATOM 4310 C C . GLY B 1 190 ? -9.25 -26.703 -9.641 1 96.31 190 GLY B C 1
ATOM 4311 O O . GLY B 1 190 ? -9.023 -27.641 -10.422 1 96.31 190 GLY B O 1
ATOM 4312 N N . THR B 1 191 ? -10.477 -26.312 -9.375 1 96.38 191 THR B N 1
ATOM 4313 C CA . THR B 1 191 ? -11.648 -26.953 -9.953 1 96.38 191 THR B CA 1
ATOM 4314 C C . THR B 1 191 ? -11.68 -26.766 -11.469 1 96.38 191 THR B C 1
ATOM 4316 O O . THR B 1 191 ? -12.438 -27.453 -12.164 1 96.38 191 THR B O 1
ATOM 4319 N N . CYS B 1 192 ? -10.891 -25.875 -11.961 1 95 192 CYS B N 1
ATOM 4320 C CA . CYS B 1 192 ? -10.844 -25.656 -13.398 1 95 192 CYS B CA 1
ATOM 4321 C C . CYS B 1 192 ? -9.727 -26.469 -14.047 1 95 192 CYS B C 1
ATOM 4323 O O . CYS B 1 192 ? -9.562 -26.438 -15.266 1 95 192 CYS B O 1
ATOM 4325 N N . TYR B 1 193 ? -8.953 -27.078 -13.25 1 94.31 193 TYR B N 1
ATOM 4326 C CA . TYR B 1 193 ? -7.883 -27.953 -13.711 1 94.31 193 TYR B CA 1
ATOM 4327 C C . TYR B 1 193 ? -8.445 -29.234 -14.312 1 94.31 193 TYR B C 1
ATOM 4329 O O . TYR B 1 193 ? -9.398 -29.812 -13.781 1 94.31 193 TYR B O 1
ATOM 4337 N N . ASP B 1 194 ? -7.859 -29.609 -15.445 1 90.94 194 ASP B N 1
ATOM 4338 C CA . ASP B 1 194 ? -8.281 -30.859 -16.094 1 90.94 194 ASP B CA 1
ATOM 4339 C C . ASP B 1 194 ? -7.609 -32.062 -15.438 1 90.94 194 ASP B C 1
ATOM 4341 O O . ASP B 1 194 ? -6.625 -32.594 -15.961 1 90.94 194 ASP B O 1
ATOM 4345 N N . GLY B 1 195 ? -8.117 -32.625 -14.406 1 91.81 195 GLY B N 1
ATOM 4346 C CA . GLY B 1 195 ? -7.602 -33.75 -13.648 1 91.81 195 GLY B CA 1
ATOM 4347 C C . GLY B 1 195 ? -8.148 -33.812 -12.234 1 91.81 195 GLY B C 1
ATOM 4348 O O . GLY B 1 195 ? -8.969 -32.969 -11.836 1 91.81 195 GLY B O 1
ATOM 4349 N N . LYS B 1 196 ? -7.727 -34.781 -11.555 1 94.19 196 LYS B N 1
ATOM 4350 C CA . LYS B 1 196 ? -8.156 -34.969 -10.172 1 94.19 196 LYS B CA 1
ATOM 4351 C C . LYS B 1 196 ? -7.477 -33.969 -9.25 1 94.19 196 LYS B C 1
ATOM 4353 O O . LYS B 1 196 ? -6.473 -33.344 -9.617 1 94.19 196 LYS B O 1
ATOM 4358 N N . GLN B 1 197 ? -8.109 -33.781 -8.109 1 96.81 197 GLN B N 1
ATOM 4359 C CA . GLN B 1 197 ? -7.574 -32.844 -7.113 1 96.81 197 GLN B CA 1
ATOM 4360 C C . GLN B 1 197 ? -6.137 -33.219 -6.75 1 96.81 197 GLN B C 1
ATOM 4362 O O . GLN B 1 197 ? -5.277 -32.312 -6.641 1 96.81 197 GLN B O 1
ATOM 4367 N N . ALA B 1 198 ? -5.883 -34.5 -6.578 1 95.75 198 ALA B N 1
ATOM 4368 C CA . ALA B 1 198 ? -4.535 -34.938 -6.238 1 95.75 198 ALA B CA 1
ATOM 4369 C C . ALA B 1 198 ? -3.543 -34.594 -7.344 1 95.75 198 ALA B C 1
ATOM 4371 O O . ALA B 1 198 ? -2.408 -34.219 -7.062 1 95.75 198 ALA B O 1
ATOM 4372 N N . ASP B 1 199 ? -3.953 -34.688 -8.617 1 94.25 199 ASP B N 1
ATOM 4373 C CA . ASP B 1 199 ? -3.102 -34.375 -9.758 1 94.25 199 ASP B CA 1
ATOM 4374 C C . ASP B 1 199 ? -2.77 -32.875 -9.789 1 94.25 199 ASP B C 1
ATOM 4376 O O . ASP B 1 199 ? -1.65 -32.5 -10.133 1 94.25 199 ASP B O 1
ATOM 4380 N N . TYR B 1 200 ? -3.719 -32.156 -9.43 1 96.31 200 TYR B N 1
ATOM 4381 C CA . TYR B 1 200 ? -3.549 -30.703 -9.391 1 96.31 200 TYR B CA 1
ATOM 4382 C C . TYR B 1 200 ? -2.428 -30.312 -8.438 1 96.31 200 TYR B C 1
ATOM 4384 O O . TYR B 1 200 ? -1.494 -29.594 -8.82 1 96.31 200 TYR B O 1
ATOM 4392 N N . PHE B 1 201 ? -2.504 -30.75 -7.211 1 97.62 201 PHE B N 1
ATOM 4393 C CA . PHE B 1 201 ? -1.523 -30.406 -6.188 1 97.62 201 PHE B CA 1
ATOM 4394 C C . PHE B 1 201 ? -0.172 -31.031 -6.492 1 97.62 201 PHE B C 1
ATOM 4396 O O . PHE B 1 201 ? 0.874 -30.422 -6.262 1 97.62 201 PHE B O 1
ATOM 4403 N N . GLN B 1 202 ? -0.196 -32.25 -7.027 1 96.31 202 GLN B N 1
ATOM 4404 C CA . GLN B 1 202 ? 1.054 -32.875 -7.445 1 96.31 202 GLN B CA 1
ATOM 4405 C C . GLN B 1 202 ? 1.737 -32.062 -8.539 1 96.31 202 GLN B C 1
ATOM 4407 O O . GLN B 1 202 ? 2.959 -31.891 -8.523 1 96.31 202 GLN B O 1
ATOM 4412 N N . THR B 1 203 ? 0.975 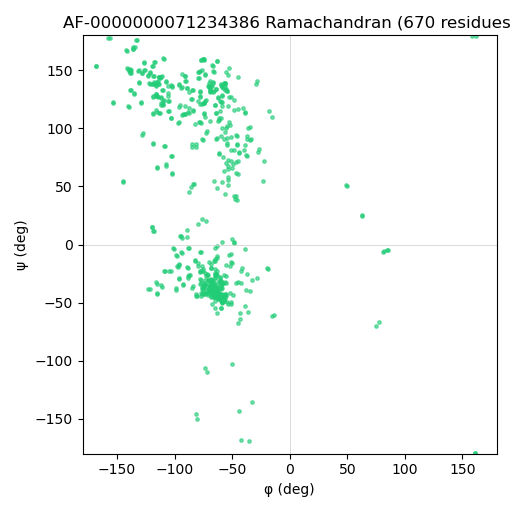-31.594 -9.477 1 96.38 203 THR B N 1
ATOM 4413 C CA . THR B 1 203 ? 1.51 -30.781 -10.57 1 96.38 203 THR B CA 1
ATOM 4414 C C . THR B 1 203 ? 2.166 -29.516 -10.023 1 96.38 203 THR B C 1
ATOM 4416 O O . THR B 1 203 ? 3.256 -29.141 -10.461 1 96.38 203 THR B O 1
ATOM 4419 N N . ILE B 1 204 ? 1.539 -28.828 -9.07 1 97.75 204 ILE B N 1
ATOM 4420 C CA . ILE B 1 204 ? 2.096 -27.625 -8.469 1 97.75 204 ILE B CA 1
ATOM 4421 C C . ILE B 1 204 ? 3.449 -27.938 -7.84 1 97.75 204 ILE B C 1
ATOM 4423 O O . ILE B 1 204 ? 4.434 -27.234 -8.078 1 97.75 204 ILE B O 1
ATOM 4427 N N . MET B 1 205 ? 3.455 -28.984 -7.059 1 97.88 205 MET B N 1
ATOM 4428 C CA . MET B 1 205 ? 4.695 -29.344 -6.379 1 97.88 205 MET B CA 1
ATOM 4429 C C . MET B 1 205 ? 5.789 -29.688 -7.387 1 97.88 205 MET B C 1
ATOM 4431 O O . MET B 1 205 ? 6.93 -29.25 -7.246 1 97.88 205 MET B O 1
ATOM 4435 N N . GLU B 1 206 ? 5.473 -30.484 -8.383 1 96 206 GLU B N 1
ATOM 4436 C CA . GLU B 1 206 ? 6.445 -30.891 -9.391 1 96 206 GLU B CA 1
ATOM 4437 C C . GLU B 1 206 ? 6.996 -29.688 -10.141 1 96 206 GLU B C 1
ATOM 4439 O O . GLU B 1 206 ? 8.211 -29.562 -10.336 1 96 206 GLU B O 1
ATOM 4444 N N . LEU B 1 207 ? 6.152 -28.828 -10.547 1 96.94 207 LEU B N 1
ATOM 4445 C CA . LEU B 1 207 ? 6.586 -27.625 -11.258 1 96.94 207 LEU B CA 1
ATOM 4446 C C . LEU B 1 207 ? 7.449 -26.734 -10.367 1 96.94 207 LEU B C 1
ATOM 4448 O O . LEU B 1 207 ? 8.453 -26.188 -10.812 1 96.94 207 LEU B O 1
ATOM 4452 N N . ASP B 1 208 ? 7.027 -26.562 -9.141 1 97.25 208 ASP B N 1
ATOM 4453 C CA . ASP B 1 208 ? 7.797 -25.719 -8.219 1 97.25 208 ASP B CA 1
ATOM 4454 C C . ASP B 1 208 ? 9.18 -26.312 -7.973 1 97.25 208 ASP B C 1
ATOM 4456 O O . ASP B 1 208 ? 10.18 -25.594 -7.926 1 97.25 208 ASP B O 1
ATOM 4460 N N . LYS B 1 209 ? 9.25 -27.656 -7.84 1 96 209 LYS B N 1
ATOM 4461 C CA . LYS B 1 209 ? 10.531 -28.312 -7.621 1 96 209 LYS B CA 1
ATOM 4462 C C . LYS B 1 209 ? 11.414 -28.219 -8.859 1 96 209 LYS B C 1
ATOM 4464 O O . LYS B 1 209 ? 12.625 -27.984 -8.75 1 96 209 LYS B O 1
ATOM 4469 N N . THR B 1 210 ? 10.867 -28.453 -9.945 1 95.62 210 THR B N 1
ATOM 4470 C CA . THR B 1 210 ? 11.617 -28.469 -11.195 1 95.62 210 THR B CA 1
ATOM 4471 C C . THR B 1 210 ? 12.164 -27.078 -11.516 1 95.62 210 THR B C 1
ATOM 4473 O O . THR B 1 210 ? 13.32 -26.938 -11.93 1 95.62 210 THR B O 1
ATOM 4476 N N . TYR B 1 211 ? 11.289 -26.062 -11.32 1 96.31 211 TYR B N 1
ATOM 4477 C CA . TYR B 1 211 ? 11.672 -24.688 -11.602 1 96.31 211 TYR B CA 1
ATOM 4478 C C . TYR B 1 211 ? 11.688 -23.859 -10.328 1 96.31 211 TYR B C 1
ATOM 4480 O O . TYR B 1 211 ? 10.969 -22.859 -10.211 1 96.31 211 TYR B O 1
ATOM 4488 N N . LEU B 1 212 ? 12.562 -24.203 -9.5 1 95.81 212 LEU B N 1
ATOM 4489 C CA . LEU B 1 212 ? 12.594 -23.656 -8.156 1 95.81 212 LEU B CA 1
ATOM 4490 C C . LEU B 1 212 ? 13.086 -22.203 -8.18 1 95.81 212 LEU B C 1
ATOM 4492 O O . LEU B 1 212 ? 14.133 -21.906 -8.758 1 95.81 212 LEU B O 1
ATOM 4496 N N . LEU B 1 213 ? 12.289 -21.312 -7.648 1 95.25 213 LEU B N 1
ATOM 4497 C CA . LEU B 1 213 ? 12.625 -19.922 -7.352 1 95.25 213 LEU B CA 1
ATOM 4498 C C . LEU B 1 213 ? 12.297 -19.594 -5.902 1 95.25 213 LEU B C 1
ATOM 4500 O O . LEU B 1 213 ? 11.148 -19.281 -5.578 1 95.25 213 LEU B O 1
ATOM 4504 N N . LYS B 1 214 ? 13.234 -19.672 -5.047 1 93.81 214 LYS B N 1
ATOM 4505 C CA . LYS B 1 214 ? 13.039 -19.469 -3.613 1 93.81 214 LYS B CA 1
ATOM 4506 C C . LYS B 1 214 ? 13.805 -18.234 -3.123 1 93.81 214 LYS B C 1
ATOM 4508 O O . LYS B 1 214 ? 13.305 -17.469 -2.301 1 93.81 214 LYS B O 1
ATOM 4513 N N . GLU B 1 215 ? 14.859 -18.047 -3.699 1 92.06 215 GLU B N 1
ATOM 4514 C CA . GLU B 1 215 ? 15.789 -17.031 -3.215 1 92.06 215 GLU B CA 1
ATOM 4515 C C . GLU B 1 215 ? 15.352 -15.633 -3.652 1 92.06 215 GLU B C 1
ATOM 4517 O O . GLU B 1 215 ? 14.836 -15.461 -4.758 1 92.06 215 GLU B O 1
ATOM 4522 N N . ALA B 1 216 ? 15.672 -14.719 -2.799 1 94.38 216 ALA B N 1
ATOM 4523 C CA . ALA B 1 216 ? 15.375 -13.312 -3.082 1 94.38 216 ALA B CA 1
ATOM 4524 C C . ALA B 1 216 ? 16.328 -12.758 -4.141 1 94.38 216 ALA B C 1
ATOM 4526 O O . ALA B 1 216 ? 15.914 -12.008 -5.023 1 94.38 216 ALA B O 1
ATOM 4527 N N . LYS B 1 217 ? 17.547 -13.141 -3.936 1 94.56 217 LYS B N 1
ATOM 4528 C CA . LYS B 1 217 ? 18.562 -12.711 -4.906 1 94.56 217 LYS B CA 1
ATOM 4529 C C . LYS B 1 217 ? 18.484 -13.547 -6.18 1 94.56 217 LYS B C 1
ATOM 4531 O O . LYS B 1 217 ? 18.938 -14.695 -6.195 1 94.56 217 LYS B O 1
ATOM 4536 N N . ILE B 1 218 ? 17.969 -13.062 -7.246 1 93.38 218 ILE B N 1
ATOM 4537 C CA . ILE B 1 218 ? 17.828 -13.773 -8.516 1 93.38 218 ILE B CA 1
ATOM 4538 C C . ILE B 1 218 ? 19.125 -13.672 -9.312 1 93.38 218 ILE B C 1
ATOM 4540 O O . ILE B 1 218 ? 19.516 -14.617 -10.008 1 93.38 218 ILE B O 1
ATOM 4544 N N . SER B 1 219 ? 19.75 -12.555 -9.188 1 92.75 219 SER B N 1
ATOM 4545 C CA . SER B 1 219 ? 21.047 -12.266 -9.766 1 92.75 219 SER B CA 1
ATOM 4546 C C . SER B 1 219 ? 21.75 -11.125 -9.023 1 92.75 219 SER B C 1
ATOM 4548 O O . SER B 1 219 ? 21.188 -10.57 -8.078 1 92.75 219 SER B O 1
ATOM 4550 N N . GLU B 1 220 ? 22.922 -10.852 -9.445 1 90.62 220 GLU B N 1
ATOM 4551 C CA . GLU B 1 220 ? 23.641 -9.734 -8.852 1 90.62 220 GLU B CA 1
ATOM 4552 C C . GLU B 1 220 ? 22.938 -8.406 -9.141 1 90.62 220 GLU B C 1
ATOM 4554 O O . GLU B 1 220 ? 23.031 -7.465 -8.359 1 90.62 220 GLU B O 1
ATOM 4559 N N . LYS B 1 221 ? 22.141 -8.406 -10.258 1 88.5 221 LYS B N 1
ATOM 4560 C CA . LYS B 1 221 ? 21.516 -7.168 -10.688 1 88.5 221 LYS B CA 1
ATOM 4561 C C . LYS B 1 221 ? 20.062 -7.09 -10.203 1 88.5 221 LYS B C 1
ATOM 4563 O O . LYS B 1 221 ? 19.453 -6.023 -10.219 1 88.5 221 LYS B O 1
ATOM 4568 N N . ILE B 1 222 ? 19.547 -8.219 -9.852 1 94.56 222 ILE B N 1
ATOM 4569 C CA . ILE B 1 222 ? 18.156 -8.258 -9.414 1 94.56 222 ILE B CA 1
ATOM 4570 C C . ILE B 1 222 ? 18.078 -8.758 -7.973 1 94.56 222 ILE B C 1
ATOM 4572 O O . ILE B 1 222 ? 17.922 -9.961 -7.734 1 94.56 222 ILE B O 1
ATOM 4576 N N . ILE B 1 223 ? 18.219 -7.848 -7.109 1 95.25 223 ILE B N 1
ATOM 4577 C CA . ILE B 1 223 ? 18.109 -8.062 -5.672 1 95.25 223 ILE B CA 1
ATOM 4578 C C . ILE B 1 223 ? 17 -7.172 -5.098 1 95.25 223 ILE B C 1
ATOM 4580 O O . ILE B 1 223 ? 16.766 -6.066 -5.59 1 95.25 223 ILE B O 1
ATOM 4584 N N . PRO B 1 224 ? 16.344 -7.68 -4.051 1 95.75 224 PRO B N 1
ATOM 4585 C CA . PRO B 1 224 ? 15.312 -6.836 -3.449 1 95.75 224 PRO B CA 1
ATOM 4586 C C . PRO B 1 224 ? 15.852 -5.5 -2.953 1 95.75 224 PRO B C 1
ATOM 4588 O O . PRO B 1 224 ? 16.891 -5.461 -2.279 1 95.75 224 PRO B O 1
ATOM 4591 N N . ASN B 1 225 ? 15.234 -4.5 -3.357 1 92.69 225 ASN B N 1
ATOM 4592 C CA . ASN B 1 225 ? 15.547 -3.125 -2.986 1 92.69 225 ASN B CA 1
ATOM 4593 C C . ASN B 1 225 ? 14.312 -2.23 -3.074 1 92.69 225 ASN B C 1
ATOM 4595 O O . ASN B 1 225 ? 13.742 -2.059 -4.152 1 92.69 225 ASN B O 1
ATOM 4599 N N . THR B 1 226 ? 13.984 -1.639 -1.973 1 90.31 226 THR B N 1
ATOM 4600 C CA . THR B 1 226 ? 12.727 -0.905 -1.859 1 90.31 226 THR B CA 1
ATOM 4601 C C . THR B 1 226 ? 12.773 0.38 -2.68 1 90.31 226 THR B C 1
ATOM 4603 O O . THR B 1 226 ? 11.742 0.85 -3.168 1 90.31 226 THR B O 1
ATOM 4606 N N . THR B 1 227 ? 13.898 0.935 -2.918 1 85.94 227 THR B N 1
ATOM 4607 C CA . THR B 1 227 ? 14 2.242 -3.559 1 85.94 227 THR B CA 1
ATOM 4608 C C . THR B 1 227 ? 14.406 2.1 -5.02 1 85.94 227 THR B C 1
ATOM 4610 O O . THR B 1 227 ? 14.125 2.975 -5.84 1 85.94 227 THR B O 1
ATOM 4613 N N . ALA B 1 228 ? 15.031 1.01 -5.391 1 89.88 228 ALA B N 1
ATOM 4614 C CA . ALA B 1 228 ? 15.547 0.828 -6.742 1 89.88 228 ALA B CA 1
ATOM 4615 C C . ALA B 1 228 ? 14.438 0.425 -7.707 1 89.88 228 ALA B C 1
ATOM 4617 O O . ALA B 1 228 ? 13.539 -0.331 -7.344 1 89.88 228 ALA B O 1
ATOM 4618 N N . LEU B 1 229 ? 14.539 0.947 -8.953 1 90.81 229 LEU B N 1
ATOM 4619 C CA . LEU B 1 229 ? 13.641 0.55 -10.023 1 90.81 229 LEU B CA 1
ATOM 4620 C C . LEU B 1 229 ? 14.273 -0.538 -10.891 1 90.81 229 LEU B C 1
ATOM 4622 O O . LEU B 1 229 ? 15.469 -0.488 -11.188 1 90.81 229 LEU B O 1
ATOM 4626 N N . ILE B 1 230 ? 13.508 -1.485 -11.219 1 91.94 230 ILE B N 1
ATOM 4627 C CA . ILE B 1 230 ? 13.938 -2.582 -12.078 1 91.94 230 ILE B CA 1
ATOM 4628 C C . ILE B 1 230 ? 13.086 -2.602 -13.352 1 91.94 230 ILE B C 1
ATOM 4630 O O . ILE B 1 230 ? 11.859 -2.574 -13.281 1 91.94 230 ILE B O 1
ATOM 4634 N N . GLU B 1 231 ? 13.758 -2.625 -14.438 1 90.06 231 GLU B N 1
ATOM 4635 C CA . GLU B 1 231 ? 13.047 -2.771 -15.703 1 90.06 231 GLU B CA 1
ATOM 4636 C C . GLU B 1 231 ? 12.461 -4.172 -15.844 1 90.06 231 GLU B C 1
ATOM 4638 O O . GLU B 1 231 ? 13.156 -5.168 -15.633 1 90.06 231 GLU B O 1
ATOM 4643 N N . LEU B 1 232 ? 11.219 -4.277 -16.281 1 89.81 232 LEU B N 1
ATOM 4644 C CA . LEU B 1 232 ? 10.523 -5.559 -16.359 1 89.81 232 LEU B CA 1
ATOM 4645 C C . LEU B 1 232 ? 11.164 -6.461 -17.406 1 89.81 232 LEU B C 1
ATOM 4647 O O . LEU B 1 232 ? 11.281 -7.672 -17.203 1 89.81 232 LEU B O 1
ATOM 4651 N N . ASN B 1 233 ? 11.5 -5.848 -18.5 1 88.06 233 ASN B N 1
ATOM 4652 C CA . ASN B 1 233 ? 12.172 -6.648 -19.531 1 88.06 233 ASN B CA 1
ATOM 4653 C C . ASN B 1 233 ? 13.484 -7.23 -19.016 1 88.06 233 ASN B C 1
ATOM 4655 O O . ASN B 1 233 ? 13.805 -8.383 -19.281 1 88.06 233 ASN B O 1
ATOM 4659 N N . THR B 1 234 ? 14.258 -6.441 -18.297 1 91.25 234 THR B N 1
ATOM 4660 C CA . THR B 1 234 ? 15.492 -6.914 -17.703 1 91.25 234 THR B CA 1
ATOM 4661 C C . THR B 1 234 ? 15.211 -8.023 -16.688 1 91.25 234 THR B C 1
ATOM 4663 O O . THR B 1 234 ? 15.945 -9.016 -16.625 1 91.25 234 THR B O 1
ATOM 4666 N N . LEU B 1 235 ? 14.211 -7.871 -15.906 1 92.69 235 LEU B N 1
ATOM 4667 C CA . LEU B 1 235 ? 13.805 -8.898 -14.961 1 92.69 235 LEU B CA 1
ATOM 4668 C C . LEU B 1 235 ? 13.469 -10.203 -15.68 1 92.69 235 LEU B C 1
ATOM 4670 O O . LEU B 1 235 ? 13.938 -11.273 -15.289 1 92.69 235 LEU B O 1
ATOM 4674 N N . ALA B 1 236 ? 12.711 -10.133 -16.75 1 92.56 236 ALA B N 1
ATOM 4675 C CA . ALA B 1 236 ? 12.312 -11.312 -17.516 1 92.56 236 ALA B CA 1
ATOM 4676 C C . ALA B 1 236 ? 13.531 -12.016 -18.109 1 92.56 236 ALA B C 1
ATOM 4678 O O . ALA B 1 236 ? 13.648 -13.242 -18.047 1 92.56 236 ALA B O 1
ATOM 4679 N N . LYS B 1 237 ? 14.414 -11.234 -18.688 1 93.62 237 LYS B N 1
ATOM 4680 C CA . LYS B 1 237 ? 15.641 -11.797 -19.25 1 93.62 237 LYS B CA 1
ATOM 4681 C C . LYS B 1 237 ? 16.484 -12.492 -18.188 1 93.62 237 LYS B C 1
ATOM 4683 O O . LYS B 1 237 ? 17 -13.578 -18.422 1 93.62 237 LYS B O 1
ATOM 4688 N N . THR B 1 238 ? 16.609 -11.836 -17.094 1 95.81 238 THR B N 1
ATOM 4689 C CA . THR B 1 238 ? 17.406 -12.383 -16 1 95.81 238 THR B CA 1
ATOM 4690 C C . THR B 1 238 ? 16.797 -13.688 -15.492 1 95.81 238 THR B C 1
ATOM 4692 O O . THR B 1 238 ? 17.516 -14.648 -15.203 1 95.81 238 THR B O 1
ATOM 4695 N N . LEU B 1 239 ? 15.492 -13.734 -15.375 1 95.62 239 LEU B N 1
ATOM 4696 C CA . LEU B 1 239 ? 14.805 -14.953 -14.961 1 95.62 239 LEU B CA 1
ATOM 4697 C C . LEU B 1 239 ? 15.023 -16.078 -15.977 1 95.62 239 LEU B C 1
ATOM 4699 O O . LEU B 1 239 ? 15.273 -17.219 -15.594 1 95.62 239 LEU B O 1
ATOM 4703 N N . ALA B 1 240 ? 14.898 -15.711 -17.25 1 95.25 240 ALA B N 1
ATOM 4704 C CA . ALA B 1 240 ? 15.156 -16.703 -18.281 1 95.25 240 ALA B CA 1
ATOM 4705 C C . ALA B 1 240 ? 16.562 -17.297 -18.141 1 95.25 240 ALA B C 1
ATOM 4707 O O . ALA B 1 240 ? 16.734 -18.516 -18.188 1 95.25 240 ALA B O 1
ATOM 4708 N N . GLU B 1 241 ? 17.531 -16.453 -17.953 1 95.62 241 GLU B N 1
ATOM 4709 C CA . GLU B 1 241 ? 18.906 -16.906 -17.75 1 95.62 241 GLU B CA 1
ATOM 4710 C C . GLU B 1 241 ? 19.016 -17.781 -16.516 1 95.62 241 GLU B C 1
ATOM 4712 O O . GLU B 1 241 ? 19.719 -18.797 -16.531 1 95.62 241 GLU B O 1
ATOM 4717 N N . TYR B 1 242 ? 18.391 -17.344 -15.484 1 95.88 242 TYR B N 1
ATOM 4718 C CA . TYR B 1 242 ? 18.391 -18.078 -14.219 1 95.88 242 TYR B CA 1
ATOM 4719 C C . TYR B 1 242 ? 17.922 -19.516 -14.414 1 95.88 242 TYR B C 1
ATOM 4721 O O . TYR B 1 242 ? 18.578 -20.453 -13.977 1 95.88 242 TYR B O 1
ATOM 4729 N N . PHE B 1 243 ? 16.828 -19.766 -15.062 1 95.94 243 PHE B N 1
ATOM 4730 C CA . PHE B 1 243 ? 16.266 -21.094 -15.234 1 95.94 243 PHE B CA 1
ATOM 4731 C C . PHE B 1 243 ? 17.016 -21.875 -16.312 1 95.94 243 PHE B C 1
ATOM 4733 O O . PHE B 1 243 ? 17.109 -23.094 -16.25 1 95.94 243 PHE B O 1
ATOM 4740 N N . ASN B 1 244 ? 17.562 -21.156 -17.297 1 95.44 244 ASN B N 1
ATOM 4741 C CA . ASN B 1 244 ? 18.344 -21.828 -18.344 1 95.44 244 ASN B CA 1
ATOM 4742 C C . ASN B 1 244 ? 19.609 -22.453 -17.781 1 95.44 244 ASN B C 1
ATOM 4744 O O . ASN B 1 244 ? 20.109 -23.438 -18.328 1 95.44 244 ASN B O 1
ATOM 4748 N N . LYS B 1 245 ? 20.125 -21.906 -16.766 1 92.75 245 LYS B N 1
ATOM 4749 C CA . LYS B 1 245 ? 21.312 -22.453 -16.109 1 92.75 245 LYS B CA 1
ATOM 4750 C C . LYS B 1 245 ? 20.969 -23.719 -15.32 1 92.75 245 LYS B C 1
ATOM 4752 O O . LYS B 1 245 ? 21.812 -24.594 -15.141 1 92.75 245 LYS B O 1
ATOM 4757 N N . LYS B 1 246 ? 19.766 -23.875 -14.93 1 90 246 LYS B N 1
ATOM 4758 C CA . LYS B 1 246 ? 19.391 -24.922 -13.984 1 90 246 LYS B CA 1
ATOM 4759 C C . LYS B 1 246 ? 18.594 -26.031 -14.664 1 90 246 LYS B C 1
ATOM 4761 O O . LYS B 1 246 ? 18.484 -27.141 -14.141 1 90 246 LYS B O 1
ATOM 4766 N N . ASN B 1 247 ? 18.016 -25.625 -15.773 1 89.06 247 ASN B N 1
ATOM 4767 C CA . ASN B 1 247 ? 17.094 -26.562 -16.406 1 89.06 247 ASN B CA 1
ATOM 4768 C C . ASN B 1 247 ? 17.453 -26.781 -17.875 1 89.06 247 ASN B C 1
ATOM 4770 O O . ASN B 1 247 ? 18.109 -25.953 -18.5 1 89.06 247 ASN B O 1
ATOM 4774 N N . GLU B 1 248 ? 17.016 -27.922 -18.391 1 84.62 248 GLU B N 1
ATOM 4775 C CA . GLU B 1 248 ? 17.25 -28.266 -19.797 1 84.62 248 GLU B CA 1
ATOM 4776 C C . GLU B 1 248 ? 16.297 -27.516 -20.703 1 84.62 248 GLU B C 1
ATOM 4778 O O . GLU B 1 248 ? 16.672 -27.109 -21.812 1 84.62 248 GLU B O 1
ATOM 4783 N N . GLN B 1 249 ? 15.203 -27.328 -20.203 1 87.81 249 GLN B N 1
ATOM 4784 C CA . GLN B 1 249 ? 14.219 -26.594 -20.984 1 87.81 249 GLN B CA 1
ATOM 4785 C C . GLN B 1 249 ? 14.625 -25.125 -21.156 1 87.81 249 GLN B C 1
ATOM 4787 O O . GLN B 1 249 ? 15.094 -24.5 -20.219 1 87.81 249 GLN B O 1
ATOM 4792 N N . LYS B 1 250 ? 14.445 -24.703 -22.359 1 92.5 250 LYS B N 1
ATOM 4793 C CA . LYS B 1 250 ? 14.867 -23.344 -22.688 1 92.5 250 LYS B CA 1
ATOM 4794 C C . LYS B 1 250 ? 13.781 -22.328 -22.312 1 92.5 250 LYS B C 1
ATOM 4796 O O . LYS B 1 250 ? 12.609 -22.531 -22.625 1 92.5 250 LYS B O 1
ATOM 4801 N N . TRP B 1 251 ? 14.195 -21.281 -21.656 1 95.56 251 TRP B N 1
ATOM 4802 C CA . TRP B 1 251 ? 13.32 -20.188 -21.25 1 95.56 251 TRP B CA 1
ATOM 4803 C C . TRP B 1 251 ? 13.688 -18.906 -21.984 1 95.56 251 TRP B C 1
ATOM 4805 O O . TRP B 1 251 ? 14.867 -18.656 -22.281 1 95.56 251 TRP B O 1
ATOM 4815 N N . ASP B 1 252 ? 12.688 -18.125 -22.312 1 93.12 252 ASP B N 1
ATOM 4816 C CA . ASP B 1 252 ? 12.891 -16.766 -22.812 1 93.12 252 ASP B CA 1
ATOM 4817 C C . ASP B 1 252 ? 11.969 -15.773 -22.109 1 93.12 252 ASP B C 1
ATOM 4819 O O . ASP B 1 252 ? 11.188 -16.156 -21.234 1 93.12 252 ASP B O 1
ATOM 4823 N N . GLU B 1 253 ? 12.109 -14.492 -22.406 1 90.31 253 GLU B N 1
ATOM 4824 C CA . GLU B 1 253 ? 11.461 -13.406 -21.672 1 90.31 253 GLU B CA 1
ATOM 4825 C C . GLU B 1 253 ? 9.945 -13.477 -21.812 1 90.31 253 GLU B C 1
ATOM 4827 O O . GLU B 1 253 ? 9.211 -13.039 -20.922 1 90.31 253 GLU B O 1
ATOM 4832 N N . SER B 1 254 ? 9.461 -14.055 -22.875 1 88.12 254 SER B N 1
ATOM 4833 C CA . SER B 1 254 ? 8.031 -14.055 -23.156 1 88.12 254 SER B CA 1
ATOM 4834 C C . SER B 1 254 ? 7.297 -15.078 -22.297 1 88.12 254 SER B C 1
ATOM 4836 O O . SER B 1 254 ? 6.062 -15.094 -22.266 1 88.12 254 SER B O 1
ATOM 4838 N N . MET B 1 255 ? 8.047 -15.867 -21.562 1 91.25 255 MET B N 1
ATOM 4839 C CA . MET B 1 255 ? 7.465 -16.984 -20.828 1 91.25 255 MET B CA 1
ATOM 4840 C C . MET B 1 255 ? 7.148 -16.594 -19.391 1 91.25 255 MET B C 1
ATOM 4842 O O . MET B 1 255 ? 6.758 -17.438 -18.578 1 91.25 255 MET B O 1
ATOM 4846 N N . PHE B 1 256 ? 7.301 -15.273 -19.109 1 91.19 256 PHE B N 1
ATOM 4847 C CA . PHE B 1 256 ? 7.035 -14.727 -17.781 1 91.19 256 PHE B CA 1
ATOM 4848 C C . PHE B 1 256 ? 5.996 -13.617 -17.844 1 91.19 256 PHE B C 1
ATOM 4850 O O . PHE B 1 256 ? 5.938 -12.875 -18.828 1 91.19 256 PHE B O 1
ATOM 4857 N N . GLU B 1 257 ? 5.219 -13.617 -16.766 1 86 257 GLU B N 1
ATOM 4858 C CA . GLU B 1 257 ? 4.324 -12.5 -16.484 1 86 257 GLU B CA 1
ATOM 4859 C C . GLU B 1 257 ? 4.508 -11.984 -15.07 1 86 257 GLU B C 1
ATOM 4861 O O . GLU B 1 257 ? 4.828 -12.75 -14.156 1 86 257 GLU B O 1
ATOM 4866 N N . PHE B 1 258 ? 4.289 -10.68 -14.984 1 89.06 258 PHE B N 1
ATOM 4867 C CA . PHE B 1 258 ? 4.504 -10.062 -13.68 1 89.06 258 PHE B CA 1
ATOM 4868 C C . PHE B 1 258 ? 3.236 -9.367 -13.195 1 89.06 258 PHE B C 1
ATOM 4870 O O . PHE B 1 258 ? 2.525 -8.742 -13.977 1 89.06 258 PHE B O 1
ATOM 4877 N N . VAL B 1 259 ? 2.984 -9.539 -11.906 1 86.75 259 VAL B N 1
ATOM 4878 C CA . VAL B 1 259 ? 1.891 -8.852 -11.227 1 86.75 259 VAL B CA 1
ATOM 4879 C C . VAL B 1 259 ? 2.451 -7.879 -10.188 1 86.75 259 VAL B C 1
ATOM 4881 O O . VAL B 1 259 ? 3.389 -8.211 -9.461 1 86.75 259 VAL B O 1
ATOM 4884 N N . CYS B 1 260 ? 1.823 -6.715 -10.172 1 89.94 260 CYS B N 1
ATOM 4885 C CA . CYS B 1 260 ? 2.281 -5.699 -9.234 1 89.94 260 CYS B CA 1
ATOM 4886 C C . CYS B 1 260 ? 1.131 -5.199 -8.367 1 89.94 260 CYS B C 1
ATOM 4888 O O . CYS B 1 260 ? -0.022 -5.188 -8.805 1 89.94 260 CYS B O 1
ATOM 4890 N N . LYS B 1 261 ? 1.485 -4.816 -7.219 1 88.88 261 LYS B N 1
ATOM 4891 C CA . LYS B 1 261 ? 0.61 -4.004 -6.379 1 88.88 261 LYS B CA 1
ATOM 4892 C C . LYS B 1 261 ? 0.895 -2.516 -6.566 1 88.88 261 LYS B C 1
ATOM 4894 O O . LYS B 1 261 ? 2.055 -2.102 -6.621 1 88.88 261 LYS B O 1
ATOM 4899 N N . LEU B 1 262 ? -0.166 -1.74 -6.68 1 87.94 262 LEU B N 1
ATOM 4900 C CA . LEU B 1 262 ? -0.016 -0.302 -6.871 1 87.94 262 LEU B CA 1
ATOM 4901 C C . LEU B 1 262 ? -0.367 0.454 -5.594 1 87.94 262 LEU B C 1
ATOM 4903 O O . LEU B 1 262 ? -1.433 0.237 -5.012 1 87.94 262 LEU B O 1
ATOM 4907 N N . VAL B 1 263 ? 0.502 1.212 -5.117 1 88.31 263 VAL B N 1
ATOM 4908 C CA . VAL B 1 263 ? 0.269 2.119 -3.996 1 88.31 263 VAL B CA 1
ATOM 4909 C C . VAL B 1 263 ? 0.404 3.564 -4.465 1 88.31 263 VAL B C 1
ATOM 4911 O O . VAL B 1 263 ? 1.408 3.934 -5.078 1 88.31 263 VAL B O 1
ATOM 4914 N N . ILE B 1 264 ? -0.569 4.289 -4.18 1 83.69 264 ILE B N 1
ATOM 4915 C CA . ILE B 1 264 ? -0.559 5.691 -4.574 1 83.69 264 ILE B CA 1
ATOM 4916 C C . ILE B 1 264 ? -0.493 6.578 -3.33 1 83.69 264 ILE B C 1
ATOM 4918 O O . ILE B 1 264 ? -1.398 6.555 -2.494 1 83.69 264 ILE B O 1
ATOM 4922 N N . ASN B 1 265 ? 0.628 7.234 -3.223 1 71.75 265 ASN B N 1
ATOM 4923 C CA . ASN B 1 265 ? 0.819 8.219 -2.164 1 71.75 265 ASN B CA 1
ATOM 4924 C C . ASN B 1 265 ? 0.326 9.602 -2.588 1 71.75 265 ASN B C 1
ATOM 4926 O O . ASN B 1 265 ? 0.806 10.156 -3.576 1 71.75 265 ASN B O 1
ATOM 4930 N N . THR B 1 266 ? -0.695 10.039 -1.96 1 59.88 266 THR B N 1
ATOM 4931 C CA . THR B 1 266 ? -1.251 11.328 -2.355 1 59.88 266 THR B CA 1
ATOM 4932 C C . THR B 1 266 ? -0.549 12.469 -1.624 1 59.88 266 THR B C 1
ATOM 4934 O O . THR B 1 266 ? -0.691 13.633 -1.999 1 59.88 266 THR B O 1
ATOM 4937 N N . ASN B 1 267 ? 0.01 12.133 -0.397 1 53.22 267 ASN B N 1
ATOM 4938 C CA . ASN B 1 267 ? 0.572 13.203 0.418 1 53.22 267 ASN B CA 1
ATOM 4939 C C . ASN B 1 267 ? 1.948 13.633 -0.086 1 53.22 267 ASN B C 1
ATOM 4941 O O . ASN B 1 267 ? 2.625 14.438 0.549 1 53.22 267 ASN B O 1
ATOM 4945 N N . LYS B 1 268 ? 2.719 12.719 -0.851 1 47.31 268 LYS B N 1
ATOM 4946 C CA . LYS B 1 268 ? 4.141 13.055 -0.866 1 47.31 268 LYS B CA 1
ATOM 4947 C C . LYS B 1 268 ? 4.359 14.5 -1.318 1 47.31 268 LYS B C 1
ATOM 4949 O O . LYS B 1 268 ? 3.707 14.969 -2.25 1 47.31 268 LYS B O 1
ATOM 4954 N N . ASN B 1 269 ? 4.957 15.195 -0.377 1 43.25 269 ASN B N 1
ATOM 4955 C CA . ASN B 1 269 ? 5.836 16.344 -0.22 1 43.25 269 ASN B CA 1
ATOM 4956 C C . ASN B 1 269 ? 6.879 16.422 -1.332 1 43.25 269 ASN B C 1
ATOM 4958 O O . ASN B 1 269 ? 7.887 17.109 -1.204 1 43.25 269 ASN B O 1
ATOM 4962 N N . ASP B 1 270 ? 7.242 15.234 -1.981 1 39.44 270 ASP B N 1
ATOM 4963 C CA . ASP B 1 270 ? 8.57 15.398 -2.58 1 39.44 270 ASP B CA 1
ATOM 4964 C C . ASP B 1 270 ? 8.625 16.641 -3.465 1 39.44 270 ASP B C 1
ATOM 4966 O O . ASP B 1 270 ? 7.59 17.141 -3.908 1 39.44 270 ASP B O 1
ATOM 4970 N N . ASP B 1 271 ? 9.852 17.125 -3.504 1 40.34 271 ASP B N 1
ATOM 4971 C CA . ASP B 1 271 ? 10.562 18.141 -4.27 1 40.34 271 ASP B CA 1
ATOM 4972 C C . ASP B 1 271 ? 10.023 18.234 -5.695 1 40.34 271 ASP B C 1
ATOM 4974 O O . ASP B 1 271 ? 10.523 19.016 -6.504 1 40.34 271 ASP B O 1
ATOM 4978 N N . ASP B 1 272 ? 9.547 17.094 -6.203 1 39.59 272 ASP B N 1
ATOM 4979 C CA . ASP B 1 272 ? 9.336 17.328 -7.633 1 39.59 272 ASP B CA 1
ATOM 4980 C C . ASP B 1 272 ? 8.141 18.234 -7.875 1 39.59 272 ASP B C 1
ATOM 4982 O O . ASP B 1 272 ? 7.023 17.938 -7.449 1 39.59 272 ASP B O 1
ATOM 4986 N N . ASP B 1 273 ? 8.43 19.453 -8.055 1 40.94 273 ASP B N 1
ATOM 4987 C CA . ASP B 1 273 ? 7.625 20.578 -8.523 1 40.94 273 ASP B CA 1
ATOM 4988 C C . ASP B 1 273 ? 6.336 20.094 -9.18 1 40.94 273 ASP B C 1
ATOM 4990 O O . ASP B 1 273 ? 5.293 20.75 -9.078 1 40.94 273 ASP B O 1
ATOM 4994 N N . ASP B 1 274 ? 6.449 19.328 -10.25 1 38.38 274 ASP B N 1
ATOM 4995 C CA . ASP B 1 274 ? 5.418 19.109 -11.258 1 38.38 274 ASP B CA 1
ATOM 4996 C C . ASP B 1 274 ? 4.383 18.094 -10.773 1 38.38 274 ASP B C 1
ATOM 4998 O O . ASP B 1 274 ? 3.506 17.672 -11.539 1 38.38 274 ASP B O 1
ATOM 5002 N N . ALA B 1 275 ? 4.582 17.234 -9.773 1 39.75 275 ALA B N 1
ATOM 5003 C CA . ALA B 1 275 ? 3.701 16.062 -9.734 1 39.75 275 ALA B CA 1
ATOM 5004 C C . ALA B 1 275 ? 2.381 16.406 -9.047 1 39.75 275 ALA B C 1
ATOM 5006 O O . ALA B 1 275 ? 2.281 16.359 -7.82 1 39.75 275 ALA B O 1
ATOM 5007 N N . GLU B 1 276 ? 1.674 17.312 -9.32 1 43.91 276 GLU B N 1
ATOM 5008 C CA . GLU B 1 276 ? 0.234 17.328 -9.078 1 43.91 276 GLU B CA 1
ATOM 5009 C C . GLU B 1 276 ? -0.307 15.914 -8.867 1 43.91 276 GLU B C 1
ATOM 5011 O O . GLU B 1 276 ? -1.455 15.734 -8.453 1 43.91 276 GLU B O 1
ATOM 5016 N N . GLN B 1 277 ? 0.407 14.828 -9.336 1 49.69 277 GLN B N 1
ATOM 5017 C CA . GLN B 1 277 ? -0.173 13.484 -9.312 1 49.69 277 GLN B CA 1
ATOM 5018 C C . GLN B 1 277 ? 0.52 12.609 -8.273 1 49.69 277 GLN B C 1
ATOM 5020 O O . GLN B 1 277 ? 1.722 12.75 -8.039 1 49.69 277 GLN B O 1
ATOM 5025 N N . GLY B 1 278 ? -0.156 12.062 -7.293 1 59 278 GLY B N 1
ATOM 5026 C CA . GLY B 1 278 ? 0.318 11.094 -6.32 1 59 278 GLY B CA 1
ATOM 5027 C C . GLY B 1 278 ? 1.421 10.203 -6.855 1 59 278 GLY B C 1
ATOM 5028 O O . GLY B 1 278 ? 1.565 10.047 -8.07 1 59 278 GLY B O 1
ATOM 5029 N N . GLN B 1 279 ? 2.508 9.922 -6.02 1 73.06 279 GLN B N 1
ATOM 5030 C CA . GLN B 1 279 ? 3.553 8.969 -6.383 1 73.06 279 GLN B CA 1
ATOM 5031 C C . GLN B 1 279 ? 2.988 7.559 -6.516 1 73.06 279 GLN B C 1
ATOM 5033 O O . GLN B 1 279 ? 2.383 7.035 -5.578 1 73.06 279 GLN B O 1
ATOM 5038 N N . HIS B 1 280 ? 3.018 7.098 -7.781 1 81.44 280 HIS B N 1
ATOM 5039 C CA . HIS B 1 280 ? 2.592 5.73 -8.047 1 81.44 280 HIS B CA 1
ATOM 5040 C C . HIS B 1 280 ? 3.73 4.742 -7.812 1 81.44 280 HIS B C 1
ATOM 5042 O O . HIS B 1 280 ? 4.773 4.828 -8.461 1 81.44 280 HIS B O 1
ATOM 5048 N N . LEU B 1 281 ? 3.525 3.93 -6.867 1 87.44 281 LEU B N 1
ATOM 5049 C CA . LEU B 1 281 ? 4.496 2.879 -6.586 1 87.44 281 LEU B CA 1
ATOM 5050 C C . LEU B 1 281 ? 4.008 1.531 -7.105 1 87.44 281 LEU B C 1
ATOM 5052 O O . LEU B 1 281 ? 3.049 0.967 -6.57 1 87.44 281 LEU B O 1
ATOM 5056 N N . TYR B 1 282 ? 4.676 1.087 -8.172 1 89.06 282 TYR B N 1
ATOM 5057 C CA . TYR B 1 282 ? 4.406 -0.264 -8.656 1 89.06 282 TYR B CA 1
ATOM 5058 C C . TYR B 1 282 ? 5.34 -1.272 -7.996 1 89.06 282 TYR B C 1
ATOM 5060 O O . TYR B 1 282 ? 6.543 -1.278 -8.258 1 89.06 282 TYR B O 1
ATOM 5068 N N . LEU B 1 283 ? 4.762 -2.143 -7.148 1 92.81 283 LEU B N 1
ATOM 5069 C CA . LEU B 1 283 ? 5.539 -3.086 -6.352 1 92.81 283 LEU B CA 1
ATOM 5070 C C . LEU B 1 283 ? 5.348 -4.512 -6.859 1 92.81 283 LEU B C 1
ATOM 5072 O O . LEU B 1 283 ? 4.215 -4.996 -6.949 1 92.81 283 LEU B O 1
ATOM 5076 N N . LEU B 1 284 ? 6.449 -5.164 -7.191 1 92.94 284 LEU B N 1
ATOM 5077 C CA . LEU B 1 284 ? 6.398 -6.527 -7.703 1 92.94 284 LEU B CA 1
ATOM 5078 C C . LEU B 1 284 ? 5.746 -7.469 -6.695 1 92.94 284 LEU B C 1
ATOM 5080 O O . LEU B 1 284 ? 6.215 -7.594 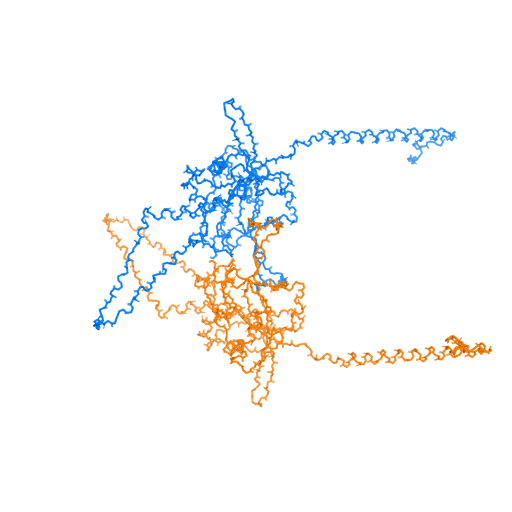-5.562 1 92.94 284 LEU B O 1
ATOM 5084 N N . GLU B 1 285 ? 4.711 -8.109 -7.098 1 93.06 285 GLU B N 1
ATOM 5085 C CA . GLU B 1 285 ? 3.922 -8.93 -6.188 1 93.06 285 GLU B CA 1
ATOM 5086 C C . GLU B 1 285 ? 3.982 -10.406 -6.586 1 93.06 285 GLU B C 1
ATOM 5088 O O . GLU B 1 285 ? 4.059 -11.281 -5.723 1 93.06 285 GLU B O 1
ATOM 5093 N N . GLU B 1 286 ? 3.9 -10.695 -7.875 1 92.69 286 GLU B N 1
ATOM 5094 C CA . GLU B 1 286 ? 3.92 -12.078 -8.344 1 92.69 286 GLU B CA 1
ATOM 5095 C C . GLU B 1 286 ? 4.781 -12.219 -9.602 1 92.69 286 GLU B C 1
ATOM 5097 O O . GLU B 1 286 ? 4.828 -11.312 -10.43 1 92.69 286 GLU B O 1
ATOM 5102 N N . ILE B 1 287 ? 5.379 -13.344 -9.695 1 92.88 287 ILE B N 1
ATOM 5103 C CA . ILE B 1 287 ? 5.98 -13.844 -10.922 1 92.88 287 ILE B CA 1
ATOM 5104 C C . ILE B 1 287 ? 5.191 -15.055 -11.43 1 92.88 287 ILE B C 1
ATOM 5106 O O . ILE B 1 287 ? 4.996 -16.031 -10.695 1 92.88 287 ILE B O 1
ATOM 5110 N N . ARG B 1 288 ? 4.805 -14.953 -12.625 1 92.38 288 ARG B N 1
ATOM 5111 C CA . ARG B 1 288 ? 4.004 -16.016 -13.219 1 92.38 288 ARG B CA 1
ATOM 5112 C C . ARG B 1 288 ? 4.742 -16.672 -14.383 1 92.38 288 ARG B C 1
ATOM 5114 O O . ARG B 1 288 ? 5.406 -16 -15.164 1 92.38 288 ARG B O 1
ATOM 5121 N N . MET B 1 289 ? 4.668 -17.938 -14.406 1 93.81 289 MET B N 1
ATOM 5122 C CA . MET B 1 289 ? 5.25 -18.781 -15.453 1 93.81 289 MET B CA 1
ATOM 5123 C C . MET B 1 289 ? 4.168 -19.578 -16.172 1 93.81 289 MET B C 1
ATOM 5125 O O . MET B 1 289 ? 3.318 -20.203 -15.531 1 93.81 289 MET B O 1
ATOM 5129 N N . CYS B 1 290 ? 4.309 -19.641 -17.438 1 92.56 290 CYS B N 1
ATOM 5130 C CA . CYS B 1 290 ? 3.27 -20.281 -18.234 1 92.56 290 CYS B CA 1
ATOM 5131 C C . CYS B 1 290 ? 3.744 -21.641 -18.766 1 92.56 290 CYS B C 1
ATOM 5133 O O . CYS B 1 290 ? 4.891 -21.766 -19.188 1 92.56 290 CYS B O 1
ATOM 5135 N N . PHE B 1 291 ? 2.812 -22.594 -18.75 1 94.69 291 PHE B N 1
ATOM 5136 C CA . PHE B 1 291 ? 3.146 -23.953 -19.172 1 94.69 291 PHE B CA 1
ATOM 5137 C C . PHE B 1 291 ? 2.064 -24.516 -20.078 1 94.69 291 PHE B C 1
ATOM 5139 O O . PHE B 1 291 ? 0.876 -24.453 -19.75 1 94.69 291 PHE B O 1
ATOM 5146 N N . GLY B 1 292 ? 2.502 -25.016 -21.172 1 92 292 GLY B N 1
ATOM 5147 C CA . GLY B 1 292 ? 1.603 -25.828 -21.984 1 92 292 GLY B CA 1
ATOM 5148 C C . GLY B 1 292 ? 1.386 -27.219 -21.438 1 92 292 GLY B C 1
ATOM 5149 O O . GLY B 1 292 ? 2.223 -27.75 -20.703 1 92 292 GLY B O 1
ATOM 5150 N N . VAL B 1 293 ? 0.167 -27.766 -21.734 1 89.88 293 VAL B N 1
ATOM 5151 C CA . VAL B 1 293 ? -0.162 -29.109 -21.281 1 89.88 293 VAL B CA 1
ATOM 5152 C C . VAL B 1 293 ? -0.121 -30.078 -22.453 1 89.88 293 VAL B C 1
ATOM 5154 O O . VAL B 1 293 ? -0.822 -29.891 -23.453 1 89.88 293 VAL B O 1
ATOM 5157 N N . MET B 1 294 ? 0.823 -31.016 -22.391 1 85.5 294 MET B N 1
ATOM 5158 C CA . MET B 1 294 ? 0.898 -32.062 -23.406 1 85.5 294 MET B CA 1
ATOM 5159 C C . MET B 1 294 ? 0.639 -33.438 -22.797 1 85.5 294 MET B C 1
ATOM 5161 O O . MET B 1 294 ? 1.088 -33.719 -21.688 1 85.5 294 MET B O 1
ATOM 5165 N N . THR B 1 295 ? -0.236 -34.125 -23.406 1 80.44 295 THR B N 1
ATOM 5166 C CA . THR B 1 295 ? -0.522 -35.469 -22.938 1 80.44 295 THR B CA 1
ATOM 5167 C C . THR B 1 295 ? 0.321 -36.5 -23.703 1 80.44 295 THR B C 1
ATOM 5169 O O . THR B 1 295 ? 0.386 -36.469 -24.938 1 80.44 295 THR B O 1
ATOM 5172 N N . THR B 1 296 ? 1.253 -37.125 -23.016 1 75.56 296 THR B N 1
ATOM 5173 C CA . THR B 1 296 ? 2.029 -38.219 -23.641 1 75.56 296 THR B CA 1
ATOM 5174 C C . THR B 1 296 ? 1.433 -39.562 -23.312 1 75.56 296 THR B C 1
ATOM 5176 O O . THR B 1 296 ? 0.905 -39.781 -22.203 1 75.56 296 THR B O 1
ATOM 5179 N N . ASP B 1 297 ? 1.043 -40.281 -24.312 1 66.75 297 ASP B N 1
ATOM 5180 C CA . ASP B 1 297 ? 0.507 -41.625 -24.172 1 66.75 297 ASP B CA 1
ATOM 5181 C C . ASP B 1 297 ? 1.629 -42.656 -24.125 1 66.75 297 ASP B C 1
ATOM 5183 O O . ASP B 1 297 ? 2.303 -42.906 -25.141 1 66.75 297 ASP B O 1
ATOM 5187 N N . ASP B 1 298 ? 2.178 -42.938 -23.062 1 60.34 298 ASP B N 1
ATOM 5188 C CA . ASP B 1 298 ? 3.162 -44 -23.016 1 60.34 298 ASP B CA 1
ATOM 5189 C C . ASP B 1 298 ? 2.49 -45.344 -22.781 1 60.34 298 ASP B C 1
ATOM 5191 O O . ASP B 1 298 ? 2.984 -46.156 -22 1 60.34 298 ASP B O 1
ATOM 5195 N N . GLY B 1 299 ? 1.419 -45.594 -23.484 1 59.19 299 GLY B N 1
ATOM 5196 C CA . GLY B 1 299 ? 0.756 -46.906 -23.469 1 59.19 299 GLY B CA 1
ATOM 5197 C C . GLY B 1 299 ? -0.088 -47.125 -22.234 1 59.19 299 GLY B C 1
ATOM 5198 O O . GLY B 1 299 ? -1.278 -47.406 -22.328 1 59.19 299 GLY B O 1
ATOM 5199 N N . ASP B 1 300 ? 0.469 -47.219 -21.031 1 57.38 300 ASP B N 1
ATOM 5200 C CA . ASP B 1 300 ? -0.232 -47.688 -19.828 1 57.38 300 ASP B CA 1
ATOM 5201 C C . ASP B 1 300 ? -0.836 -46.5 -19.062 1 57.38 300 ASP B C 1
ATOM 5203 O O . ASP B 1 300 ? -1.852 -46.688 -18.375 1 57.38 300 ASP B O 1
ATOM 5207 N N . LYS B 1 301 ? -0.226 -45.312 -19.016 1 62.94 301 LYS B N 1
ATOM 5208 C CA . LYS B 1 301 ? -0.774 -44.188 -18.234 1 62.94 301 LYS B CA 1
ATOM 5209 C C . LYS B 1 301 ? -0.598 -42.875 -18.984 1 62.94 301 LYS B C 1
ATOM 5211 O O . LYS B 1 301 ? 0.479 -42.594 -19.516 1 62.94 301 LYS B O 1
ATOM 5216 N N . LYS B 1 302 ? -1.652 -42.281 -19.25 1 67.06 302 LYS B N 1
ATOM 5217 C CA . LYS B 1 302 ? -1.619 -40.906 -19.781 1 67.06 302 LYS B CA 1
ATOM 5218 C C . LYS B 1 302 ? -0.991 -39.938 -18.781 1 67.06 302 LYS B C 1
ATOM 5220 O O . LYS B 1 302 ? -1.432 -39.844 -17.641 1 67.06 302 LYS B O 1
ATOM 5225 N N . LYS B 1 303 ? 0.254 -39.531 -19.109 1 76.62 303 LYS B N 1
ATOM 5226 C CA . LYS B 1 303 ? 0.907 -38.562 -18.234 1 76.62 303 LYS B CA 1
ATOM 5227 C C . LYS B 1 303 ? 0.935 -37.156 -18.875 1 76.62 303 LYS B C 1
ATOM 5229 O O . LYS B 1 303 ? 1.188 -37.031 -20.062 1 76.62 303 LYS B O 1
ATOM 5234 N N . GLN B 1 304 ? 0.499 -36.219 -18.078 1 82.31 304 GLN B N 1
ATOM 5235 C CA . GLN B 1 304 ? 0.587 -34.844 -18.547 1 82.31 304 GLN B CA 1
ATOM 5236 C C . GLN B 1 304 ? 1.996 -34.312 -18.359 1 82.31 304 GLN B C 1
ATOM 5238 O O . GLN B 1 304 ? 2.613 -34.5 -17.312 1 82.31 304 GLN B O 1
ATOM 5243 N N . VAL B 1 305 ? 2.531 -33.875 -19.438 1 85.56 305 VAL B N 1
ATOM 5244 C CA . VAL B 1 305 ? 3.818 -33.188 -19.391 1 85.56 305 VAL B CA 1
ATOM 5245 C C . VAL B 1 305 ? 3.611 -31.688 -19.594 1 85.56 305 VAL B C 1
ATOM 5247 O O . VAL B 1 305 ? 2.801 -31.266 -20.422 1 85.56 305 VAL B O 1
ATOM 5250 N N . HIS B 1 306 ? 4.328 -30.938 -18.766 1 91.12 306 HIS B N 1
ATOM 5251 C CA . HIS B 1 306 ? 4.207 -29.484 -18.812 1 91.12 306 HIS B CA 1
ATOM 5252 C C . HIS B 1 306 ? 5.484 -28.844 -19.328 1 91.12 306 HIS B C 1
ATOM 5254 O O . HIS B 1 306 ? 6.566 -29.062 -18.781 1 91.12 306 HIS B O 1
ATOM 5260 N N . LYS B 1 307 ? 5.363 -28.109 -20.391 1 91.69 307 LYS B N 1
ATOM 5261 C CA . LYS B 1 307 ? 6.496 -27.406 -20.984 1 91.69 307 LYS B CA 1
ATOM 5262 C C . LYS B 1 307 ? 6.277 -25.891 -20.953 1 91.69 307 LYS B C 1
ATOM 5264 O O . LYS B 1 307 ? 5.172 -25.422 -21.219 1 91.69 307 LYS B O 1
ATOM 5269 N N . PRO B 1 308 ? 7.383 -25.172 -20.641 1 93.81 308 PRO B N 1
ATOM 5270 C CA . PRO B 1 308 ? 7.246 -23.719 -20.656 1 93.81 308 PRO B CA 1
ATOM 5271 C C . PRO B 1 308 ? 6.82 -23.188 -22.031 1 93.81 308 PRO B C 1
ATOM 5273 O O . PRO B 1 308 ? 7.305 -23.656 -23.062 1 93.81 308 PRO B O 1
ATOM 5276 N N . ILE B 1 309 ? 5.879 -22.234 -22.031 1 91.56 309 ILE B N 1
ATOM 5277 C CA . ILE B 1 309 ? 5.402 -21.594 -23.25 1 91.56 309 ILE B CA 1
ATOM 5278 C C . ILE B 1 309 ? 5.305 -20.078 -23.016 1 91.56 309 ILE B C 1
ATOM 5280 O O . ILE B 1 309 ? 5.473 -19.609 -21.891 1 91.56 309 ILE B O 1
ATOM 5284 N N . GLU B 1 310 ? 5.09 -19.375 -24.125 1 87.94 310 GLU B N 1
ATOM 5285 C CA . GLU B 1 310 ? 4.844 -17.938 -24.016 1 87.94 310 GLU B CA 1
ATOM 5286 C C . GLU B 1 310 ? 3.553 -17.656 -23.266 1 87.94 310 GLU B C 1
ATOM 5288 O O . GLU B 1 310 ? 2.545 -18.344 -23.453 1 87.94 310 GLU B O 1
ATOM 5293 N N . CYS B 1 311 ? 3.732 -16.719 -22.359 1 83.19 311 CYS B N 1
ATOM 5294 C CA . CYS B 1 311 ? 2.531 -16.297 -21.641 1 83.19 311 CYS B CA 1
ATOM 5295 C C . CYS B 1 311 ? 1.668 -15.391 -22.5 1 83.19 311 CYS B C 1
ATOM 5297 O O . CYS B 1 311 ? 2.178 -14.477 -23.141 1 83.19 311 CYS B O 1
ATOM 5299 N N . PHE B 1 312 ? 0.586 -15.906 -23.391 1 60.91 312 PHE B N 1
ATOM 5300 C CA . PHE B 1 312 ? -0.217 -15.281 -24.438 1 60.91 312 PHE B CA 1
ATOM 5301 C C . PHE B 1 312 ? -0.595 -13.859 -24.047 1 60.91 312 PHE B C 1
ATOM 5303 O O . PHE B 1 312 ? -0.7 -12.984 -24.906 1 60.91 312 PHE B O 1
ATOM 5310 N N . ASP B 1 313 ? -1.119 -13.57 -23.031 1 53.78 313 ASP B N 1
ATOM 5311 C CA . ASP B 1 313 ? -1.85 -12.32 -22.812 1 53.78 313 ASP B CA 1
ATOM 5312 C C . ASP B 1 313 ? -0.89 -11.148 -22.625 1 53.78 313 ASP B C 1
ATOM 5314 O O . ASP B 1 313 ? -1.245 -10.148 -22 1 53.78 313 ASP B O 1
ATOM 5318 N N . ARG B 1 314 ? 0.301 -11.297 -23.109 1 49.75 314 ARG B N 1
ATOM 5319 C CA . ARG B 1 314 ? 1.158 -10.133 -22.938 1 49.75 314 ARG B CA 1
ATOM 5320 C C . ARG B 1 314 ? 0.654 -8.961 -23.781 1 49.75 314 ARG B C 1
ATOM 5322 O O . ARG B 1 314 ? 0.797 -7.801 -23.391 1 49.75 314 ARG B O 1
ATOM 5329 N N . SER B 1 315 ? 0.427 -9.32 -25.125 1 42.16 315 SER B N 1
ATOM 5330 C CA . SER B 1 315 ? -0.09 -8.258 -25.984 1 42.16 315 SER B CA 1
ATOM 5331 C C . SER B 1 315 ? -1.293 -7.566 -25.344 1 42.16 315 SER B C 1
ATOM 5333 O O . SER B 1 315 ? -1.672 -6.465 -25.75 1 42.16 315 SER B O 1
ATOM 5335 N N . SER B 1 316 ? -2.02 -8.391 -24.875 1 37.66 316 SER B N 1
ATOM 5336 C CA . SER B 1 316 ? -3.156 -7.789 -24.172 1 37.66 316 SER B CA 1
ATOM 5337 C C . SER B 1 316 ? -2.701 -6.957 -22.984 1 37.66 316 SER B C 1
ATOM 5339 O O . SER B 1 316 ? -3.518 -6.566 -22.141 1 37.66 316 SER B O 1
ATOM 5341 N N . TYR B 1 317 ? -1.452 -7.133 -22.734 1 39.28 317 TYR B N 1
ATOM 5342 C CA . TYR B 1 317 ? -0.973 -6.145 -21.781 1 39.28 317 TYR B CA 1
ATOM 5343 C C . TYR B 1 317 ? -1.344 -4.734 -22.219 1 39.28 317 TYR B C 1
ATOM 5345 O O . TYR B 1 317 ? -0.821 -3.752 -21.688 1 39.28 317 TYR B O 1
ATOM 5353 N N . GLY B 1 318 ? -1.87 -4.645 -23.422 1 34.94 318 GLY B N 1
ATOM 5354 C CA . GLY B 1 318 ? -2.355 -3.291 -23.625 1 34.94 318 GLY B CA 1
ATOM 5355 C C . GLY B 1 318 ? -2.867 -2.641 -22.344 1 34.94 318 GLY B C 1
ATOM 5356 O O . GLY B 1 318 ? -2.648 -3.158 -21.25 1 34.94 318 GLY B O 1
ATOM 5357 N N . ILE B 1 319 ? -4.035 -2 -22.578 1 37.78 319 ILE B N 1
ATOM 5358 C CA . ILE B 1 319 ? -4.652 -1.111 -21.609 1 37.78 319 ILE B CA 1
ATOM 5359 C C . ILE B 1 319 ? -4.727 -1.807 -20.25 1 37.78 319 ILE B C 1
ATOM 5361 O O . ILE B 1 319 ? -4.246 -1.274 -19.234 1 37.78 319 ILE B O 1
ATOM 5365 N N . GLU B 1 320 ? -5.988 -2.318 -19.875 1 37.78 320 GLU B N 1
ATOM 5366 C CA . GLU B 1 320 ? -6.582 -2.658 -18.578 1 37.78 320 GLU B CA 1
ATOM 5367 C C . GLU B 1 320 ? -6.09 -4.016 -18.094 1 37.78 320 GLU B C 1
ATOM 5369 O O . GLU B 1 320 ? -6.836 -4.996 -18.094 1 37.78 320 GLU B O 1
ATOM 5374 N N . SER B 1 321 ? -5.062 -4.547 -18.578 1 42.69 321 SER B N 1
ATOM 5375 C CA . SER B 1 321 ? -4.824 -5.812 -17.891 1 42.69 321 SER B CA 1
ATOM 5376 C C . SER B 1 321 ? -5.09 -5.684 -16.391 1 42.69 321 SER B C 1
ATOM 5378 O O . SER B 1 321 ? -4.625 -4.738 -15.758 1 42.69 321 SER B O 1
ATOM 5380 N N . PRO B 1 322 ? -5.902 -6.316 -15.992 1 45.31 322 PRO B N 1
ATOM 5381 C CA . PRO B 1 322 ? -6.285 -6.281 -14.586 1 45.31 322 PRO B CA 1
ATOM 5382 C C . PRO B 1 322 ? -5.098 -6.453 -13.641 1 45.31 322 PRO B C 1
ATOM 5384 O O . PRO B 1 322 ? -5.23 -6.266 -12.43 1 45.31 322 PRO B O 1
ATOM 5387 N N . TYR B 1 323 ? -3.896 -6.973 -14.344 1 52.41 323 TYR B N 1
ATOM 5388 C CA . TYR B 1 323 ? -2.781 -7.227 -13.438 1 52.41 323 TYR B CA 1
ATOM 5389 C C . TYR B 1 323 ? -1.884 -6.004 -13.312 1 52.41 323 TYR B C 1
ATOM 5391 O O . TYR B 1 323 ? -1.66 -5.289 -14.297 1 52.41 323 TYR B O 1
ATOM 5399 N N . GLY B 1 324 ? -1.668 -5.379 -12.156 1 59.44 324 GLY B N 1
ATOM 5400 C CA . GLY B 1 324 ? -1.297 -4.086 -11.602 1 59.44 324 GLY B CA 1
ATOM 5401 C C . GLY B 1 324 ? 0.011 -3.553 -12.156 1 59.44 324 GLY B C 1
ATOM 5402 O O . GLY B 1 324 ? 0.364 -2.395 -11.922 1 59.44 324 GLY B O 1
ATOM 5403 N N . CYS B 1 325 ? 1.058 -4.516 -12.891 1 72.69 325 CYS B N 1
ATOM 5404 C CA . CYS B 1 325 ? 2.26 -3.812 -13.32 1 72.69 325 CYS B CA 1
ATOM 5405 C C . CYS B 1 325 ? 2.088 -3.248 -14.727 1 72.69 325 CYS B C 1
ATOM 5407 O O . CYS B 1 325 ? 3.059 -2.82 -15.352 1 72.69 325 CYS B O 1
ATOM 5409 N N . PHE B 1 326 ? 0.951 -3.307 -15.352 1 57.06 326 PHE B N 1
ATOM 5410 C CA . PHE B 1 326 ? 0.811 -3.105 -16.781 1 57.06 326 PHE B CA 1
ATOM 5411 C C . PHE B 1 326 ? 1.085 -1.652 -17.156 1 57.06 326 PHE B C 1
ATOM 5413 O O . PHE B 1 326 ? 0.644 -0.735 -16.469 1 57.06 326 PHE B O 1
ATOM 5420 N N . GLY B 1 327 ? 1.725 -1.536 -18.234 1 63.75 327 GLY B N 1
ATOM 5421 C CA . GLY B 1 327 ? 2.117 -0.257 -18.812 1 63.75 327 GLY B CA 1
ATOM 5422 C C . GLY B 1 327 ? 3.373 0.316 -18.188 1 63.75 327 GLY B C 1
ATOM 5423 O O . GLY B 1 327 ? 3.928 1.299 -18.672 1 63.75 327 GLY B O 1
ATOM 5424 N N . GLN B 1 328 ? 3.705 -0.495 -17.141 1 71.94 328 GLN B N 1
ATOM 5425 C CA . GLN B 1 328 ? 4.902 0.024 -16.484 1 71.94 328 GLN B CA 1
ATOM 5426 C C . GLN B 1 328 ? 6.164 -0.565 -17.109 1 71.94 328 GLN B C 1
ATOM 5428 O O . GLN B 1 328 ? 6.16 -1.71 -17.562 1 71.94 328 GLN B O 1
ATOM 5433 N N . GLN B 1 329 ? 7.121 0.26 -17.234 1 77.81 329 GLN B N 1
ATOM 5434 C CA . GLN B 1 329 ? 8.414 -0.211 -17.719 1 77.81 329 GLN B CA 1
ATOM 5435 C C . GLN B 1 329 ? 9.289 -0.7 -16.562 1 77.81 329 GLN B C 1
ATOM 5437 O O . GLN B 1 329 ? 10.117 -1.596 -16.734 1 77.81 329 GLN B O 1
ATOM 5442 N N . SER B 1 330 ? 9 -0.102 -15.398 1 87.62 330 SER B N 1
ATOM 5443 C CA . SER B 1 330 ? 9.82 -0.435 -14.234 1 87.62 330 SER B CA 1
ATOM 5444 C C . SER B 1 330 ? 8.969 -0.595 -12.984 1 87.62 330 SER B C 1
ATOM 5446 O O . SER B 1 330 ? 7.891 -0.004 -12.875 1 87.62 330 SER B O 1
ATOM 5448 N N . VAL B 1 331 ? 9.492 -1.46 -12.164 1 91.69 331 VAL B N 1
ATOM 5449 C CA . VAL 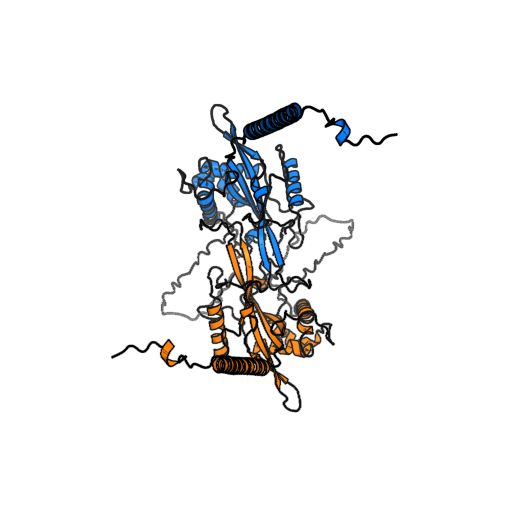B 1 331 ? 8.797 -1.734 -10.914 1 91.69 331 VAL B CA 1
ATOM 5450 C C . VAL B 1 331 ? 9.805 -1.78 -9.766 1 91.69 331 VAL B C 1
ATOM 5452 O O . VAL B 1 331 ? 11.016 -1.736 -9.992 1 91.69 331 VAL B O 1
ATOM 5455 N N . ARG B 1 332 ? 9.234 -1.771 -8.562 1 92.75 332 ARG B N 1
ATOM 5456 C CA . ARG B 1 332 ? 10.07 -1.949 -7.379 1 92.75 332 ARG B CA 1
ATOM 5457 C C . ARG B 1 332 ? 9.961 -3.373 -6.84 1 92.75 332 ARG B C 1
ATOM 5459 O O . ARG B 1 332 ? 8.883 -3.971 -6.863 1 92.75 332 ARG B O 1
ATOM 5466 N N . TYR B 1 333 ? 11.102 -3.949 -6.492 1 95.75 333 TYR B N 1
ATOM 5467 C CA . TYR B 1 333 ? 11.258 -5.238 -5.824 1 95.75 333 TYR B CA 1
ATOM 5468 C C . TYR B 1 333 ? 11.711 -5.055 -4.383 1 95.75 333 TYR B C 1
ATOM 5470 O O . TYR B 1 333 ? 12.906 -5.148 -4.082 1 95.75 333 TYR B O 1
ATOM 5478 N N . PRO B 1 334 ? 10.656 -4.82 -3.461 1 95.38 334 PRO B N 1
ATOM 5479 C CA . PRO B 1 334 ? 11.016 -4.32 -2.131 1 95.38 334 PRO B CA 1
ATOM 5480 C C . PRO B 1 334 ? 11.656 -5.395 -1.25 1 95.38 334 PRO B C 1
ATOM 5482 O O . PRO B 1 334 ? 11.258 -6.559 -1.31 1 95.38 334 PRO B O 1
ATOM 5485 N N . ASN B 1 335 ? 12.633 -4.973 -0.359 1 93 335 ASN B N 1
ATOM 5486 C CA . ASN B 1 335 ? 13.25 -5.855 0.627 1 93 335 ASN B CA 1
ATOM 5487 C C . ASN B 1 335 ? 12.578 -5.727 1.991 1 93 335 ASN B C 1
ATOM 5489 O O . ASN B 1 335 ? 12.633 -6.648 2.807 1 93 335 ASN B O 1
ATOM 5493 N N . ALA B 1 336 ? 12.062 -4.578 2.262 1 83.69 336 ALA B N 1
ATOM 5494 C CA . ALA B 1 336 ? 11.406 -4.352 3.549 1 83.69 336 ALA B CA 1
ATOM 5495 C C . ALA B 1 336 ? 10.625 -3.043 3.541 1 83.69 336 ALA B C 1
ATOM 5497 O O . ALA B 1 336 ? 10.875 -2.164 2.713 1 83.69 336 ALA B O 1
ATOM 5498 N N . PHE B 1 337 ? 9.648 -3.086 4.379 1 83.12 337 PHE B N 1
ATOM 5499 C CA . PHE B 1 337 ? 8.992 -1.818 4.695 1 83.12 337 PHE B CA 1
ATOM 5500 C C . PHE B 1 337 ? 8.953 -1.588 6.199 1 83.12 337 PHE B C 1
ATOM 5502 O O . PHE B 1 337 ? 8.938 -2.543 6.98 1 83.12 337 PHE B O 1
#

Sequence (674 aa):
MPSYSLNDICCPPSYNGESRRARWFFLGLFVFIGFMIIFILIGLAAGLWKHAPEQDHYLILSRQWPITVCIARQCDEKYRDQQEWLINGLQSRIAGEKPLKNCEHEENDFKPESVKDEKDYFATRWPNLDPLPHTLTIKEPTEKPTTTATSTVKTTTVSISSSTTKKPDDKPDDDKHNEKQWSKEWKQYGTCYDGKQADYFQTIMELDKTYLLKEAKISEKIIPNTTALIELNTLAKTLAEYFNKKNEQKWDESMFEFVCKLVINTNKNDDDDDAEQGQHLYLLEEIRMCFGVMTTDDGDKKKQVHKPIECFDRSSYGIESPYGCFGQQSVRYPNAFMPSYSLNDICCPPSYNGESRRARWFFLGLFVFIGFMIIFILIGLAAGLWKHAPEQDHYLILSRQWPITVCIARQCDEKYRDQQEWLINGLQSRIAGEKPLKNCEHEENDFKPESVKDEKDYFATRWPNLDPLPHTLTIKEPTEKPTTTATSTVKTTTVSISSSTTKKPDDKPDDDKHNEKQWSKEWKQYGTCYDGKQADYFQTIMELDKTYLLKEAKISEKIIPNTTALIELNTLAKTLAEYFNKKNEQKWDESMFEFVCKLVINTNKNDDDDDAEQGQHLYLLEEIRMCFGVMTTDDGDKKKQVHKPIECFDRSSYGIESPYGCFGQQSVRYPNAF

pLDDT: mean 74.11, std 24.1, range [20.53, 97.88]

InterPro domains:
  IPR001568 Ribonuclease T2-like [PF00445] (57-130)
  IPR001568 Ribonuclease T2-like [PF00445] (175-247)
  IPR001568 Ribonuclease T2-like [PTHR11240] (174-311)
  IPR036430 Ribonuclease T2-like superfamily [G3DSA:3.90.730.10] (53-320)
  IPR036430 Ribonuclease T2-like superfamily [SSF55895] (58-130)
  IPR036430 Ribonuclease T2-like superfamily [SSF55895] (175-292)

Solvent-accessible surface area (backbone atoms only — not comparable to full-atom values): 38134 Å² total; per-residue (Å²): 130,89,83,79,54,72,63,60,69,78,55,59,86,68,83,65,66,67,59,50,53,50,47,50,47,50,51,48,47,51,52,48,53,51,50,49,49,51,51,48,49,48,48,48,52,54,61,63,46,61,68,60,89,58,80,44,55,29,35,34,44,32,29,28,32,37,41,48,61,34,55,91,28,65,40,26,74,78,38,45,61,34,68,40,43,26,53,67,48,59,36,34,36,38,58,96,50,70,78,48,56,59,38,85,42,95,68,59,66,75,52,72,73,43,38,59,90,46,42,71,60,35,59,72,41,42,54,48,55,52,53,75,78,73,74,74,75,71,71,69,76,68,72,65,83,72,82,79,88,84,81,76,79,69,79,76,75,79,71,78,77,73,83,75,69,83,56,88,72,67,53,60,64,50,48,56,48,28,45,52,47,52,37,50,46,33,41,41,20,42,28,45,40,96,65,52,70,41,54,52,50,48,49,53,53,50,51,45,65,72,61,64,66,46,63,48,64,71,42,95,87,46,50,58,28,59,83,49,76,40,46,50,67,59,51,28,44,48,49,17,52,51,46,41,75,75,37,88,62,79,56,51,46,54,27,48,45,66,30,11,33,34,37,33,37,31,76,71,69,64,81,60,84,79,58,71,56,43,52,74,42,37,30,48,25,32,48,30,38,21,26,35,74,41,77,44,76,66,87,83,53,79,41,78,42,76,44,79,33,66,41,70,63,54,76,54,42,37,88,74,37,44,44,41,37,51,86,51,61,55,30,21,40,56,54,61,87,131,88,82,79,55,72,66,60,70,76,57,59,86,68,81,66,67,69,58,49,52,51,47,50,48,50,50,47,47,51,53,49,50,51,50,50,50,51,49,48,50,48,47,48,50,54,59,64,44,60,70,59,90,55,78,45,54,31,36,35,43,32,30,29,31,38,41,48,60,34,55,91,28,66,40,25,74,76,38,46,62,35,68,41,42,26,53,66,48,58,36,33,36,38,60,96,50,71,77,48,58,59,40,83,43,96,68,59,66,74,53,72,74,44,39,59,91,44,43,71,60,35,58,72,42,41,52,50,54,52,53,74,77,73,74,74,74,71,72,69,78,68,72,65,84,72,80,78,89,80,81,74,80,70,80,75,72,77,72,76,78,74,81,75,70,83,55,89,71,65,53,60,64,51,48,55,48,26,44,52,48,53,37,49,45,33,41,40,22,41,29,48,40,95,66,52,70,42,53,52,52,49,48,52,52,50,49,45,64,74,62,66,64,46,63,48,64,70,43,95,86,44,50,57,28,61,83,50,76,39,46,50,69,59,51,28,43,50,50,16,53,50,46,42,75,76,36,88,62,81,55,51,45,55,27,49,44,67,31,11,34,34,37,34,38,31,74,73,74,65,81,62,83,79,57,72,56,45,54,74,41,36,31,47,24,33,47,31,38,24,27,36,73,41,77,44,75,70,86,84,54,81,41,78,42,74,42,78,32,66,41,72,65,55,75,55,37,45,86,77,40,42,42,44,36,57,84,50,61,53,31,22,40,57,54,61,84

Radius of gyration: 37.77 Å; Cα contacts (8 Å, |Δi|>4): 974; chains: 2; bounding box: 122×99×140 Å

Nearest PDB structures (foldseek):
  1jy5-assembly2_B  TM=6.375E-01  e=1.405E-06  Calystegia sepium
  1iqq-assembly1_A  TM=6.644E-01  e=4.970E-06  Pyrus pyrifolia
  1jy5-assembly2_B  TM=6.399E-01  e=2.133E-06  Calystegia sepium
  1iqq-assembly1_A  TM=6.623E-01  e=6.258E-06  Pyrus pyrifolia
  3iyj-assembly1_A  TM=2.955E-01  e=7.017E+00  Deltapapillomavirus 4

Secondary structure (DSSP, 8-state):
-----HHHHHS---S-HHHHHHHHHHHHHHHHHHHHHHHHHHHHHHHSS---S---EEEEEEEE-HHHHTTTS---HHHHT--B-EEEEEEEEETTSPPP-S---TT-S--GGGGTTTHHHHHHHS---SPP-----------------------------------GGGHHHHHHHHHHHHHHHHHHTGGGSSS-HHHHHHHHHHHHHHT---BS-SSSS---EEEEEEEHHHHHHHHHHHHHHH-SS---GGGEEEEEEEEEESS---S-TT--S-EEEEEEEEEEEEEEEEEEEETTEEEEEEEE---GGGTT-STT-SSTTTT-SEEEE-S--/-----HHHHHS---S-HHHHHHHHHHHHHHHHHHHHHHHHHHHHHHHSS---S---EEEEEEEE-HHHHTTTS---HHHHT--B-EEEEEEEEETTSPPP-S---TT-S--GGGGTTTHHHHHHHS---SPP-----------------------------------GGGHHHHHHHHHHHHHHHHHHTGGGSSS-HHHHHHHHHHHHHHT---BS-SSSS---EEEEEEEHHHHHHHHHHHHHHH-SS---GGGEEEEEEEEEES----S-TT--S-EEEEEEEEEEEEEEEEEEE-SS-EEEEEEE---GGGGGGSTT-SSTTTT-SEEEE-S--

Foldseek 3Di:
DPPPPPCCPPDPPDPDPVVVVVVVVVVVVVVVVVVVVVVVVVVVVVVVVPPPVQQFKWKKWKKWQQCQVCVVHAFDPVSNQDQWIATQAMAIDTFPDDTDWQDDAPPLFDDPVLCVVVLVVCLPRPFDGHDQPPPPPPPPPPPPVPDDDDDDPPPPPPPPDDDPPPDPPVVVSRSVRRVVSVRVRCRTGVRVDDDDSSVRNVVNSVVCVLLPGIGQDLDPVRHAAQPDKDFLQNVLQSSQVSNVVRHVAHGHSQQKDWFWDWDFACPDPPPPPPPPGTDIATETTMIMGMWGWDFDCPPPDTDTDTHGDGPNCVVVLPDPPVRRCRPPRIHHRHSHD/DDPPDPCCPPDPPDPDPVVVVVVVVVVVVVVVVVVVVVVVVVVVVVVVPPPPVQQFKWKKWKKWQQCQVCVVHAFDPVSNQDQWIATQAMAIDGFPDDTDWQDDAPCLFDDPVLCVVVLVVCLPRPFDGHDQDPPPPPPPCPPPPPDDDDDPPPPPPPPPDDDPPPPPPVVVSRSVRRVVSVRVRCRTGVRVDDDDSSVRNVVNSVVCVLLPGIGQDLDPVRHAAQPDKDFLQNVLQSSQVSNVVRHVAHGGSQQKDWFWDWDFACPDPDPPPPPPGTDIATETTMIMGMWGWDFDCPPPDTDTDTHTDGPNCVVVLPDPPVGRCRPPRIHHRHSHD